Protein AF-A0A381ZLX6-F1 (afdb_monomer_lite)

Foldseek 3Di:
DWDAPDNPPSPRIDDDDDDWDAAPFFADLADDPAPVQDLPRCDADPVRDDPRNDQCVVPVDDDFDDPQHDPDPPPPDHRFGQALQRDTHRDIPPRLQQAFLSSCSGNLLVVQQVPWDAFAWFDFFDQDLVPDPQPDVSPSDGGDTDGGTDQRPLNDDSPDVPRQANHPPQKDWDATRLGWIWIQGRRVLSGKTKTADSVNFIWIQGSVRDIDGDDPDDDDDDDPDDDDDDDPDDDTDDDPDDDDDDDPDDDDDDDPDDDGDDDPDDDDDDAQPDPVGGDDDDDDPDDDDDDDPDDDDDDDPDDDDDDDPDDDDDDDPDDDDDDDPDDDDDDDDPDDDDDDDPPDDDDDDDPDDDDDDDPPDDDDDDPDDDDDDDPDDDDDDDPPDDDDDDPPDDDDDDPDDDDDDDPDDDDDDDDPDDDDDD

Radius of gyration: 50.92 Å; chains: 1; bounding box: 101×41×159 Å

Sequence (422 aa):
IGFFRDAHEKQQPVIIGSLPGQPQHSADFRSGFNDPRHKESTQINDTGAKPYADNPDEVAEYGPYPLGALKVTSDEKKGKFSRFSGHTVGETDTSRLGRGATSETHAALVRRRKQKRTGIPTATRPHIPSVEDKSVLGTGIADPMVPWSEPPPKGLLKTASPYTSARYPNNHVFESESGHIMEVDDTPSGERLHREHMSGTFEEWHPTGDKMVKVVGSNYEIIAGSSNVLITGDVNLTIEGTKKELIKGDYILEVEGDYTRKIHKNERVKIGAGQSGGNLETEINGNYSYNINGAVKGRVGKDQDVTIFGNEQRTIEGYFRHSVTDAITQKSTTSSISWEAKTDISQTSVTGITSMKSGTKLNMKSVETMTIHTEANMAETAGTSWSETVGTTRVSTTGSTWDHTSGGDITIIGGDDIHLNP

Structure (mmCIF, N/CA/C/O backbone):
data_AF-A0A381ZLX6-F1
#
_entry.id   AF-A0A381ZLX6-F1
#
loop_
_atom_site.group_PDB
_atom_site.id
_atom_site.type_symbol
_atom_site.label_atom_id
_atom_site.label_alt_id
_atom_site.label_comp_id
_atom_site.label_asym_id
_atom_site.label_entity_id
_atom_site.label_seq_id
_atom_site.pdbx_PDB_ins_code
_atom_site.Cartn_x
_atom_site.Cartn_y
_atom_site.Cartn_z
_atom_site.occupancy
_atom_site.B_iso_or_equiv
_atom_site.auth_seq_id
_atom_site.auth_comp_id
_atom_site.auth_asym_id
_atom_site.auth_atom_id
_atom_site.pdbx_PDB_model_num
ATOM 1 N N . ILE A 1 1 ? 32.794 -6.022 -59.308 1.00 57.03 1 ILE A N 1
ATOM 2 C CA . ILE A 1 1 ? 34.082 -6.270 -60.016 1.00 57.03 1 ILE A CA 1
ATOM 3 C C . ILE A 1 1 ? 34.150 -7.751 -60.321 1.00 57.03 1 ILE A C 1
ATOM 5 O O . ILE A 1 1 ? 33.846 -8.522 -59.434 1.00 57.03 1 ILE A O 1
ATOM 9 N N . GLY A 1 2 ? 34.520 -8.181 -61.523 1.00 62.69 2 GLY A N 1
ATOM 10 C CA . GLY A 1 2 ? 34.610 -9.612 -61.821 1.00 62.69 2 GLY A CA 1
ATOM 11 C C . GLY A 1 2 ? 35.888 -9.959 -62.561 1.00 62.69 2 GLY A C 1
ATOM 12 O O . GLY A 1 2 ? 36.429 -9.123 -63.281 1.00 62.69 2 GLY A O 1
ATOM 13 N N . PHE A 1 3 ? 36.360 -11.186 -62.377 1.00 75.19 3 PHE A N 1
ATOM 14 C CA . PHE A 1 3 ? 37.428 -11.768 -63.179 1.00 75.19 3 PHE A CA 1
ATOM 15 C C . PHE A 1 3 ? 37.011 -13.163 -63.635 1.00 75.19 3 PHE A C 1
ATOM 17 O O . PHE A 1 3 ? 36.236 -13.844 -62.965 1.00 75.19 3 PHE A O 1
ATOM 24 N N . PHE A 1 4 ? 37.512 -13.584 -64.789 1.00 77.56 4 PHE A N 1
ATOM 25 C CA . PHE A 1 4 ? 37.345 -14.955 -65.248 1.00 77.56 4 PHE A CA 1
ATOM 26 C C . PHE A 1 4 ? 38.425 -15.808 -64.599 1.00 77.56 4 PHE A C 1
ATOM 28 O O . PHE A 1 4 ? 39.599 -15.432 -64.607 1.00 77.56 4 PHE A O 1
ATOM 35 N N . ARG A 1 5 ? 38.038 -16.941 -64.011 1.00 78.00 5 ARG A N 1
ATOM 36 C CA . ARG A 1 5 ? 39.015 -17.906 -63.479 1.00 78.00 5 ARG A CA 1
ATOM 37 C C . ARG A 1 5 ? 39.845 -18.537 -64.593 1.00 78.00 5 ARG A C 1
ATOM 39 O O . ARG A 1 5 ? 40.966 -18.969 -64.351 1.00 78.00 5 ARG A O 1
ATOM 46 N N . ASP A 1 6 ? 39.305 -18.550 -65.802 1.00 79.88 6 ASP A N 1
ATOM 47 C CA . ASP A 1 6 ? 39.904 -19.049 -67.026 1.00 79.88 6 ASP A CA 1
ATOM 48 C C . ASP A 1 6 ? 40.217 -17.887 -67.983 1.00 79.88 6 ASP A C 1
ATOM 50 O O . ASP A 1 6 ? 39.405 -17.457 -68.801 1.00 79.88 6 ASP A O 1
ATOM 54 N N . ALA A 1 7 ? 41.437 -17.355 -67.895 1.00 70.88 7 ALA A N 1
ATOM 55 C CA . ALA A 1 7 ? 41.826 -16.151 -68.635 1.00 70.88 7 ALA A CA 1
ATOM 56 C C . ALA A 1 7 ? 41.704 -16.277 -70.171 1.00 70.88 7 ALA A C 1
ATOM 58 O O . ALA A 1 7 ? 41.493 -15.270 -70.849 1.00 70.88 7 ALA A O 1
ATOM 59 N N . HIS A 1 8 ? 41.841 -17.492 -70.717 1.00 70.81 8 HIS A N 1
ATOM 60 C CA . HIS A 1 8 ? 41.870 -17.731 -72.162 1.00 70.81 8 HIS A CA 1
ATOM 61 C C . HIS A 1 8 ? 40.476 -17.970 -72.764 1.00 70.81 8 HIS A C 1
ATOM 63 O O . HIS A 1 8 ? 40.164 -17.422 -73.818 1.00 70.81 8 HIS A O 1
ATOM 69 N N . GLU A 1 9 ? 39.633 -18.761 -72.094 1.00 79.38 9 GLU A N 1
ATOM 70 C CA . GLU A 1 9 ? 38.322 -19.178 -72.619 1.00 79.38 9 GLU A CA 1
ATOM 71 C C . GLU A 1 9 ? 37.165 -18.299 -72.124 1.00 79.38 9 GLU A C 1
ATOM 73 O O . GLU A 1 9 ? 36.137 -18.217 -72.796 1.00 79.38 9 GLU A O 1
ATOM 78 N N . LYS A 1 10 ? 37.353 -17.567 -71.014 1.00 78.75 10 LYS A N 1
ATOM 79 C CA . LYS A 1 10 ? 36.383 -16.617 -70.443 1.00 78.75 10 LYS A CA 1
ATOM 80 C C . LYS A 1 10 ? 34.992 -17.226 -70.212 1.00 78.75 10 LYS A C 1
ATOM 82 O O . LYS A 1 10 ? 33.978 -16.553 -70.392 1.00 78.75 10 LYS A O 1
ATOM 87 N N . GLN A 1 11 ? 34.927 -18.490 -69.811 1.00 78.69 11 GLN A N 1
ATOM 88 C CA . GLN A 1 11 ? 33.685 -19.214 -69.548 1.00 78.69 11 GLN A CA 1
ATOM 89 C C . GLN A 1 11 ? 33.321 -19.273 -68.066 1.00 78.69 11 GLN A C 1
ATOM 91 O O . GLN A 1 11 ? 32.176 -19.570 -67.732 1.00 78.69 11 GLN A O 1
ATOM 96 N N . GLN A 1 12 ? 34.256 -18.968 -67.164 1.00 71.38 12 GLN A N 1
ATOM 97 C CA . GLN A 1 12 ? 34.041 -19.067 -65.721 1.00 71.38 12 GLN A CA 1
ATOM 98 C C . GLN A 1 12 ? 34.135 -17.696 -65.046 1.00 71.38 12 GLN A C 1
ATOM 100 O O . GLN A 1 12 ? 35.143 -17.386 -64.395 1.00 71.38 12 GLN A O 1
ATOM 105 N N . PRO A 1 13 ? 33.097 -16.850 -65.179 1.00 74.56 13 PRO A N 1
ATOM 106 C CA . PRO A 1 13 ? 33.066 -15.569 -64.500 1.00 74.56 13 PRO A CA 1
ATOM 107 C C . PRO A 1 13 ? 32.943 -15.772 -62.987 1.00 74.56 13 PRO A C 1
ATOM 109 O O . PRO A 1 13 ? 32.036 -16.444 -62.499 1.00 74.56 13 PRO A O 1
ATOM 112 N N . VAL A 1 14 ? 33.828 -15.130 -62.230 1.00 66.75 14 VAL A N 1
ATOM 113 C CA . VAL A 1 14 ? 33.638 -14.876 -60.803 1.00 66.75 14 VAL A CA 1
ATOM 114 C C . VAL A 1 14 ? 33.228 -13.427 -60.656 1.00 66.75 14 VAL A C 1
ATOM 116 O O . VAL A 1 14 ? 34.012 -12.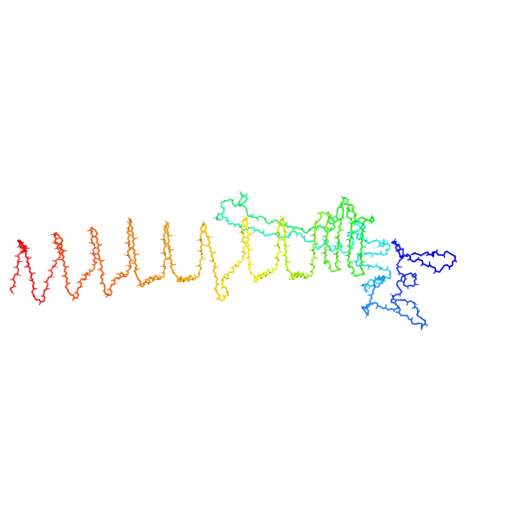508 -60.900 1.00 66.75 14 VAL A O 1
ATOM 119 N N . ILE A 1 15 ? 31.975 -13.226 -60.265 1.00 64.75 15 ILE A N 1
ATOM 120 C CA . ILE A 1 15 ? 31.426 -11.907 -59.988 1.00 64.75 15 ILE A CA 1
ATOM 121 C C . ILE A 1 15 ? 31.603 -11.651 -58.495 1.00 64.75 15 ILE A C 1
ATOM 123 O O . ILE A 1 15 ? 30.893 -12.201 -57.659 1.00 64.75 15 ILE A O 1
ATOM 127 N N . ILE A 1 16 ? 32.573 -10.807 -58.166 1.00 55.69 16 ILE A N 1
ATOM 128 C CA . ILE A 1 16 ? 32.650 -10.156 -56.864 1.00 55.69 16 ILE A CA 1
ATOM 129 C C . ILE A 1 16 ? 31.686 -8.959 -56.946 1.00 55.69 16 ILE A C 1
ATOM 131 O O . ILE A 1 16 ? 31.622 -8.281 -57.975 1.00 55.69 16 ILE A O 1
ATOM 135 N N . GLY A 1 17 ? 30.881 -8.703 -55.919 1.00 59.16 17 GLY A N 1
ATOM 136 C CA . GLY A 1 17 ? 29.877 -7.631 -55.947 1.00 59.16 17 GLY A CA 1
ATOM 137 C C . GLY A 1 17 ? 30.443 -6.213 -56.172 1.00 59.16 17 GLY A C 1
ATOM 138 O O . GLY A 1 17 ? 31.557 -5.988 -56.665 1.00 59.16 17 GLY A O 1
ATOM 139 N N . SER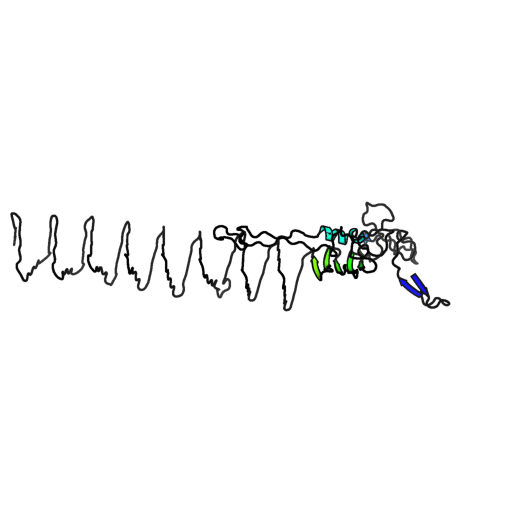 A 1 18 ? 29.664 -5.201 -55.811 1.00 58.47 18 SER A N 1
ATOM 140 C CA . SER A 1 18 ? 30.167 -3.830 -55.690 1.00 58.47 18 SER A CA 1
ATOM 141 C C . SER A 1 18 ? 31.149 -3.743 -54.516 1.00 58.47 18 SER A C 1
ATOM 143 O O . SER A 1 18 ? 30.815 -4.146 -53.403 1.00 58.47 18 SER A O 1
ATOM 145 N N . LEU A 1 19 ? 32.363 -3.231 -54.754 1.00 59.22 19 LEU A N 1
ATOM 146 C CA . LEU A 1 19 ? 33.245 -2.820 -53.660 1.00 59.22 19 LEU A CA 1
ATOM 147 C C . LEU A 1 19 ? 32.699 -1.519 -53.056 1.00 59.22 19 LEU A C 1
ATOM 149 O O . LEU A 1 19 ? 32.198 -0.695 -53.824 1.00 59.22 19 LEU A O 1
ATOM 153 N N . PRO A 1 20 ? 32.819 -1.302 -51.733 1.00 56.50 20 PRO A N 1
ATOM 154 C CA . PRO A 1 20 ? 32.470 -0.024 -51.124 1.00 56.50 20 PRO A CA 1
ATOM 155 C C . PRO A 1 20 ? 33.238 1.109 -51.811 1.00 56.50 20 PRO A C 1
ATOM 157 O O . PRO A 1 20 ? 34.470 1.086 -51.854 1.00 56.50 20 PRO A O 1
ATOM 160 N N . GLY A 1 21 ? 32.522 2.083 -52.368 1.00 64.31 21 GLY A N 1
ATOM 161 C CA . GLY A 1 21 ? 33.107 3.180 -53.131 1.00 64.31 21 GLY A CA 1
ATOM 162 C C . GLY A 1 21 ? 32.496 4.528 -52.772 1.00 64.31 21 GLY A C 1
ATOM 163 O O . GLY A 1 21 ? 31.643 4.632 -51.896 1.00 64.31 21 GLY A O 1
ATOM 164 N N . GLN A 1 22 ? 32.975 5.584 -53.425 1.00 64.12 22 GLN A N 1
ATOM 165 C CA . GLN A 1 22 ? 32.352 6.906 -53.406 1.00 64.12 22 GLN A CA 1
ATOM 166 C C . GLN A 1 22 ? 31.749 7.138 -54.800 1.00 64.12 22 GLN A C 1
ATOM 168 O O . GLN A 1 22 ? 32.507 7.200 -55.773 1.00 64.12 22 GLN A O 1
ATOM 173 N N . PRO A 1 23 ? 30.419 7.249 -54.942 1.00 65.25 23 PRO A N 1
ATOM 174 C CA . PRO A 1 23 ? 29.796 7.464 -56.235 1.00 65.25 23 PRO A CA 1
ATOM 175 C C . PRO A 1 23 ? 30.118 8.883 -56.715 1.00 65.25 23 PRO A C 1
ATOM 177 O O . PRO A 1 23 ? 29.745 9.868 -56.076 1.00 65.25 23 PRO A O 1
ATOM 180 N N . GLN A 1 24 ? 30.824 8.984 -57.842 1.00 64.81 24 GLN A N 1
ATOM 181 C CA . GLN A 1 24 ? 31.173 10.264 -58.478 1.00 64.81 24 GLN A CA 1
ATOM 182 C C . GLN A 1 24 ? 29.994 10.884 -59.236 1.00 64.81 24 GLN A C 1
ATOM 184 O O . GLN A 1 24 ? 29.931 12.098 -59.423 1.00 64.81 24 GLN A O 1
ATOM 189 N N . HIS A 1 25 ? 29.045 10.046 -59.648 1.00 62.69 25 HIS A N 1
ATOM 190 C CA . HIS A 1 25 ? 27.848 10.445 -60.364 1.00 62.69 25 HIS A CA 1
ATOM 191 C C . HIS A 1 25 ? 26.619 9.819 -59.710 1.00 62.69 25 HIS A C 1
ATOM 193 O O . HIS A 1 25 ? 26.682 8.749 -59.106 1.00 62.69 25 HIS A O 1
ATOM 199 N N . SER A 1 26 ? 25.498 10.516 -59.846 1.00 60.06 26 SER A N 1
ATOM 200 C CA . SER A 1 26 ? 24.158 9.997 -59.590 1.00 60.06 26 SER A CA 1
ATOM 201 C C . SER A 1 26 ? 23.923 8.685 -60.340 1.00 60.06 26 SER A C 1
ATOM 203 O O . SER A 1 26 ? 24.395 8.549 -61.469 1.00 60.06 26 SER A O 1
ATOM 205 N N . ALA A 1 27 ? 23.180 7.744 -59.745 1.00 59.81 27 ALA A N 1
ATOM 206 C CA . ALA A 1 27 ? 22.823 6.520 -60.456 1.00 59.81 27 ALA A CA 1
ATOM 207 C C . ALA A 1 27 ? 22.033 6.880 -61.723 1.00 59.81 27 ALA A C 1
ATOM 209 O O . ALA A 1 27 ? 21.100 7.687 -61.685 1.00 59.81 27 ALA A O 1
ATOM 210 N N . ASP A 1 28 ? 22.449 6.304 -62.846 1.00 61.97 28 ASP A N 1
ATOM 211 C CA . ASP A 1 28 ? 21.838 6.514 -64.151 1.00 61.97 28 ASP A CA 1
ATOM 212 C C . ASP A 1 28 ? 21.130 5.227 -64.563 1.00 61.97 28 ASP A C 1
ATOM 214 O O . ASP A 1 28 ? 21.764 4.197 -64.784 1.00 61.97 28 ASP A O 1
ATOM 218 N N . PHE A 1 29 ? 19.807 5.297 -64.685 1.00 62.41 29 PHE A N 1
ATOM 219 C CA . PHE A 1 29 ? 18.958 4.177 -65.097 1.00 62.41 29 PHE A CA 1
ATOM 220 C C . PHE A 1 29 ? 19.223 3.722 -66.547 1.00 62.41 29 PHE A C 1
ATOM 222 O O . PHE A 1 29 ? 18.704 2.697 -66.987 1.00 62.41 29 PHE A O 1
ATOM 229 N N . ARG A 1 30 ? 20.000 4.490 -67.325 1.00 58.22 30 ARG A N 1
ATOM 230 C CA . ARG A 1 30 ? 20.370 4.178 -68.715 1.00 58.22 30 ARG A CA 1
ATOM 231 C C . ARG A 1 30 ? 21.715 3.467 -68.838 1.00 58.22 30 ARG A C 1
ATOM 233 O O . ARG A 1 30 ? 22.031 3.015 -69.936 1.00 58.22 30 ARG A O 1
ATOM 240 N N . SER A 1 31 ? 22.515 3.378 -67.771 1.00 58.88 31 SER A N 1
ATOM 241 C CA . SER A 1 31 ? 23.887 2.871 -67.864 1.00 58.88 31 SER A CA 1
ATOM 242 C C . SER A 1 31 ? 24.368 2.097 -66.624 1.00 58.88 31 SER A C 1
ATOM 244 O O . SER A 1 31 ? 24.057 2.419 -65.477 1.00 58.88 31 SER A O 1
ATOM 246 N N . GLY A 1 32 ? 25.192 1.070 -66.865 1.00 63.78 32 GLY A N 1
ATOM 247 C CA . GLY A 1 32 ? 25.896 0.303 -65.828 1.00 63.78 32 GLY A CA 1
ATOM 248 C C . GLY A 1 32 ? 25.063 -0.785 -65.134 1.00 63.78 32 GLY A C 1
ATOM 249 O O . GLY A 1 32 ? 24.139 -1.339 -65.716 1.00 63.78 32 GLY A O 1
ATOM 250 N N . PHE A 1 33 ? 25.428 -1.102 -63.884 1.00 59.31 33 PHE A N 1
ATOM 251 C CA . PHE A 1 33 ? 24.740 -2.066 -63.002 1.00 59.31 33 PHE A CA 1
ATOM 252 C C . PHE A 1 33 ? 23.621 -1.417 -62.158 1.00 59.31 33 PHE A C 1
ATOM 254 O O . PHE A 1 33 ? 23.198 -1.982 -61.151 1.00 59.31 33 PHE A O 1
ATOM 261 N N . ASN A 1 34 ? 23.188 -0.205 -62.517 1.00 59.72 34 ASN A N 1
ATOM 262 C CA . ASN A 1 34 ? 22.117 0.497 -61.814 1.00 59.72 34 ASN A CA 1
ATOM 263 C C . ASN A 1 34 ? 20.760 -0.134 -62.147 1.00 59.72 34 ASN A C 1
ATOM 265 O O . ASN A 1 34 ? 20.560 -0.627 -63.257 1.00 59.72 34 ASN A O 1
ATOM 269 N N . ASP A 1 35 ? 19.829 -0.097 -61.194 1.00 58.78 35 ASP A N 1
ATOM 270 C CA . ASP A 1 35 ? 18.473 -0.608 -61.398 1.00 58.78 35 ASP A CA 1
ATOM 271 C C . ASP A 1 35 ? 17.796 0.114 -62.586 1.00 58.78 35 ASP A C 1
ATOM 273 O O . ASP A 1 35 ? 17.688 1.346 -62.566 1.00 58.78 35 ASP A O 1
ATOM 277 N N . PRO A 1 36 ? 17.357 -0.613 -63.632 1.00 57.75 36 PRO A N 1
ATOM 278 C CA . PRO A 1 36 ? 16.740 -0.016 -64.814 1.00 57.75 36 PRO A CA 1
ATOM 279 C C . PRO A 1 36 ? 15.311 0.491 -64.580 1.00 57.75 36 PRO A C 1
ATOM 281 O O . PRO A 1 36 ? 14.747 1.137 -65.473 1.00 57.75 36 PRO A O 1
ATOM 284 N N . ARG A 1 37 ? 14.717 0.186 -63.416 1.00 58.88 37 ARG A N 1
ATOM 285 C CA . ARG A 1 37 ? 13.353 0.566 -63.031 1.00 58.88 37 ARG A CA 1
ATOM 286 C C . ARG A 1 37 ? 13.308 2.038 -62.614 1.00 58.88 37 ARG A C 1
ATOM 288 O O . ARG A 1 37 ? 13.618 2.409 -61.487 1.00 58.88 37 ARG A O 1
ATOM 295 N N . HIS A 1 38 ? 12.945 2.899 -63.558 1.00 61.34 38 HIS A N 1
ATOM 296 C CA . HIS A 1 38 ? 12.807 4.341 -63.360 1.00 61.34 38 HIS A CA 1
ATOM 297 C C . HIS A 1 38 ? 11.784 4.894 -64.353 1.00 61.34 38 HIS A C 1
ATOM 299 O O . HIS A 1 38 ? 11.836 4.537 -65.524 1.00 61.34 38 HIS A O 1
ATOM 305 N N . LYS A 1 39 ? 10.928 5.842 -63.949 1.00 62.91 39 LYS A N 1
ATOM 306 C CA . LYS A 1 39 ? 9.855 6.403 -64.803 1.00 62.91 39 LYS A CA 1
ATOM 307 C C . LYS A 1 39 ? 10.313 6.925 -66.176 1.00 62.91 39 LYS A C 1
ATOM 309 O O . LYS A 1 39 ? 9.553 6.946 -67.133 1.00 62.91 39 LYS A O 1
ATOM 314 N N . GLU A 1 40 ? 11.566 7.369 -66.281 1.00 63.28 40 GLU A N 1
ATOM 315 C CA . GLU A 1 40 ? 12.158 7.857 -67.538 1.00 63.28 40 GLU A CA 1
ATOM 316 C C . GLU A 1 40 ? 12.980 6.794 -68.294 1.00 63.28 40 GLU A C 1
ATOM 318 O O . GLU A 1 40 ? 13.705 7.149 -69.230 1.00 63.28 40 GLU A O 1
ATOM 323 N N . SER A 1 41 ? 12.910 5.518 -67.891 1.00 68.06 41 SER A N 1
ATOM 324 C CA . SER A 1 41 ? 13.678 4.421 -68.484 1.00 68.06 41 SER A CA 1
ATOM 325 C C . SER A 1 41 ? 13.432 4.310 -69.984 1.00 68.06 41 SER A C 1
ATOM 327 O O . SER A 1 41 ? 12.304 4.350 -70.478 1.00 68.06 41 SER A O 1
ATOM 329 N N . THR A 1 42 ? 14.520 4.229 -70.746 1.00 71.44 42 THR A N 1
ATOM 330 C CA . THR A 1 42 ? 14.481 4.085 -72.207 1.00 71.44 42 THR A CA 1
ATOM 331 C C . THR A 1 42 ? 14.710 2.645 -72.644 1.00 71.44 42 THR A C 1
ATOM 333 O O . THR A 1 42 ? 14.747 2.386 -73.843 1.00 71.44 42 THR A O 1
ATOM 336 N N . GLN A 1 43 ? 14.886 1.726 -71.692 1.00 69.50 43 GLN A N 1
ATOM 337 C CA . GLN A 1 43 ? 15.106 0.318 -71.983 1.00 69.50 43 GLN A CA 1
ATOM 338 C C . GLN A 1 43 ? 13.824 -0.308 -72.523 1.00 69.50 43 GLN A C 1
ATOM 340 O O . GLN A 1 43 ? 12.752 -0.165 -71.932 1.00 69.50 43 GLN A O 1
ATOM 345 N N . ILE A 1 44 ? 13.959 -0.984 -73.658 1.00 70.75 44 ILE A N 1
ATOM 346 C CA . ILE A 1 44 ? 12.880 -1.699 -74.325 1.00 70.75 44 ILE A CA 1
ATOM 347 C C . ILE A 1 44 ? 13.126 -3.202 -74.215 1.00 70.75 44 ILE A C 1
ATOM 349 O O . ILE A 1 44 ? 14.273 -3.642 -74.259 1.00 70.75 44 ILE A O 1
ATOM 353 N N . ASN A 1 45 ? 12.062 -3.983 -74.058 1.00 74.06 45 ASN A N 1
ATOM 354 C CA . ASN A 1 45 ? 12.131 -5.433 -74.220 1.00 74.06 45 ASN A CA 1
ATOM 355 C C . ASN A 1 45 ? 12.075 -5.812 -75.714 1.00 74.06 45 ASN A C 1
ATOM 357 O O . ASN A 1 45 ? 11.898 -4.949 -76.577 1.00 74.06 45 ASN A O 1
ATOM 361 N N . ASP A 1 46 ? 12.148 -7.109 -76.021 1.00 75.81 46 ASP A N 1
ATOM 362 C CA . ASP A 1 46 ? 12.115 -7.640 -77.397 1.00 75.81 46 ASP A CA 1
ATOM 363 C C . ASP A 1 46 ? 10.835 -7.277 -78.178 1.00 75.81 46 ASP A C 1
ATOM 365 O O . ASP A 1 46 ? 10.791 -7.376 -79.401 1.00 75.81 46 ASP A O 1
ATOM 369 N N . THR A 1 47 ? 9.790 -6.824 -77.478 1.00 77.50 47 THR A N 1
ATOM 370 C CA . THR A 1 47 ? 8.520 -6.360 -78.062 1.00 77.50 47 THR A CA 1
ATOM 371 C C . THR A 1 47 ? 8.442 -4.837 -78.228 1.00 77.50 47 THR A C 1
ATOM 373 O O . THR A 1 47 ? 7.401 -4.313 -78.615 1.00 77.50 47 THR A O 1
ATOM 376 N N . GLY A 1 48 ? 9.516 -4.100 -77.923 1.00 75.38 48 GLY A N 1
ATOM 377 C CA . GLY A 1 48 ? 9.558 -2.635 -77.981 1.00 75.38 48 GLY A CA 1
ATOM 378 C C . GLY A 1 48 ? 8.843 -1.930 -76.820 1.00 75.38 48 GLY A C 1
ATOM 379 O O . GLY A 1 48 ? 8.820 -0.699 -76.770 1.00 75.38 48 GLY A O 1
ATOM 380 N N . ALA A 1 49 ? 8.273 -2.682 -75.876 1.00 74.31 49 ALA A N 1
ATOM 381 C CA . ALA A 1 49 ? 7.650 -2.136 -74.677 1.00 74.31 49 ALA A CA 1
ATOM 382 C C . ALA A 1 49 ? 8.721 -1.699 -73.673 1.00 74.31 49 ALA A C 1
ATOM 384 O O . ALA A 1 49 ? 9.814 -2.260 -73.649 1.00 74.31 49 ALA A O 1
ATOM 385 N N . LYS A 1 50 ? 8.398 -0.725 -72.815 1.00 72.00 50 LYS A N 1
ATOM 386 C CA . LYS A 1 50 ? 9.282 -0.224 -71.751 1.00 72.00 50 LYS A CA 1
ATOM 387 C C . LYS A 1 50 ? 8.834 -0.740 -70.375 1.00 72.00 50 LYS A C 1
ATOM 389 O O . LYS A 1 50 ? 8.313 0.044 -69.586 1.00 72.00 50 LYS A O 1
ATOM 394 N N . PRO A 1 51 ? 9.009 -2.036 -70.060 1.00 63.06 51 PRO A N 1
ATOM 395 C CA . PRO A 1 51 ? 8.485 -2.628 -68.825 1.00 63.06 51 PRO A CA 1
ATOM 396 C C . PRO A 1 51 ? 9.123 -2.059 -67.548 1.00 63.06 51 PRO A C 1
ATOM 398 O O . PRO A 1 51 ? 8.605 -2.269 -66.461 1.00 63.06 51 PRO A O 1
ATOM 401 N N . TYR A 1 52 ? 10.248 -1.350 -67.670 1.00 64.31 52 TYR A N 1
ATOM 402 C CA . TYR A 1 52 ? 10.971 -0.745 -66.550 1.00 64.31 52 TYR A CA 1
ATOM 403 C C . TYR A 1 52 ? 10.715 0.767 -66.410 1.00 64.31 52 TYR A C 1
ATOM 405 O O . TYR A 1 52 ? 11.286 1.404 -65.527 1.00 64.31 52 TYR A O 1
ATOM 413 N N . ALA A 1 53 ? 9.894 1.358 -67.286 1.00 66.19 53 ALA A N 1
ATOM 414 C CA . ALA A 1 53 ? 9.568 2.783 -67.283 1.00 66.19 53 ALA A CA 1
ATOM 415 C C . ALA A 1 53 ? 8.282 3.077 -66.498 1.00 66.19 53 ALA A C 1
ATOM 417 O O . ALA A 1 53 ? 7.351 3.662 -67.045 1.00 66.19 53 ALA A O 1
ATOM 418 N N . ASP A 1 54 ? 8.234 2.653 -65.234 1.00 58.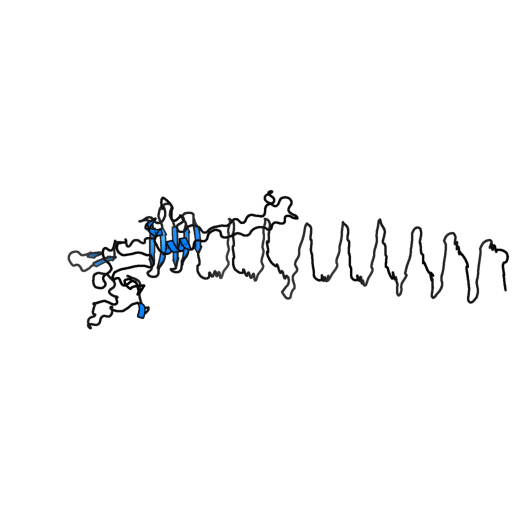69 54 ASP A N 1
ATOM 419 C CA . ASP A 1 54 ? 7.054 2.802 -64.377 1.00 58.69 54 ASP A CA 1
ATOM 420 C C . ASP A 1 54 ? 7.340 3.681 -63.147 1.00 58.69 54 ASP A C 1
ATOM 422 O O . ASP A 1 54 ? 8.497 3.807 -62.723 1.00 58.69 54 ASP A O 1
ATOM 426 N N . ASN A 1 55 ? 6.308 4.340 -62.604 1.00 52.19 55 ASN A N 1
ATOM 427 C CA . ASN A 1 55 ? 6.417 5.191 -61.418 1.00 52.19 55 ASN A CA 1
ATOM 428 C C . ASN A 1 55 ? 6.155 4.358 -60.145 1.00 52.19 55 ASN A C 1
ATOM 430 O O . ASN A 1 55 ? 5.018 3.946 -59.918 1.00 52.19 55 ASN A O 1
ATOM 434 N N . PRO A 1 56 ? 7.160 4.132 -59.278 1.00 50.62 56 PRO A N 1
ATOM 435 C CA . PRO A 1 56 ? 7.040 3.230 -58.125 1.00 50.62 56 PRO A CA 1
ATOM 436 C C . PRO A 1 56 ? 5.931 3.587 -57.121 1.00 50.62 56 PRO A C 1
ATOM 438 O O . PRO A 1 56 ? 5.475 2.717 -56.381 1.00 50.62 56 PRO A O 1
ATOM 441 N N . ASP A 1 57 ? 5.498 4.852 -57.092 1.00 48.12 57 ASP A N 1
ATOM 442 C CA . ASP A 1 57 ? 4.497 5.362 -56.148 1.00 48.12 57 ASP A CA 1
ATOM 443 C C . ASP A 1 57 ? 3.047 4.978 -56.505 1.00 48.12 57 ASP A C 1
ATOM 445 O O . ASP A 1 57 ? 2.168 5.073 -55.650 1.00 48.12 57 ASP A O 1
ATOM 449 N N . GLU A 1 58 ? 2.774 4.532 -57.737 1.00 50.62 58 GLU A N 1
ATOM 450 C CA . GLU A 1 58 ? 1.416 4.165 -58.177 1.00 50.62 58 GLU A CA 1
ATOM 451 C C . GLU A 1 58 ? 1.065 2.697 -57.888 1.00 50.62 58 GLU A C 1
ATOM 453 O O . GLU A 1 58 ? -0.115 2.353 -57.818 1.00 50.62 58 GLU A O 1
ATOM 458 N N . VAL A 1 59 ? 2.070 1.838 -57.673 1.00 49.00 59 VAL A N 1
ATOM 459 C CA . VAL A 1 59 ? 1.889 0.372 -57.669 1.00 49.00 59 VAL A CA 1
ATOM 460 C C . VAL A 1 59 ? 2.266 -0.316 -56.350 1.00 49.00 59 VAL A C 1
ATOM 462 O O . VAL A 1 59 ? 1.989 -1.498 -56.189 1.00 49.00 59 VAL A O 1
ATOM 465 N N . ALA A 1 60 ? 2.850 0.397 -55.376 1.00 49.16 60 ALA A N 1
ATOM 466 C CA . ALA A 1 60 ? 3.201 -0.118 -54.037 1.00 49.16 60 ALA A CA 1
ATOM 467 C C . ALA A 1 60 ? 4.043 -1.423 -54.011 1.00 49.16 60 ALA A C 1
ATOM 469 O O . ALA A 1 60 ? 4.100 -2.108 -52.990 1.00 49.16 60 ALA A O 1
ATOM 470 N N . GLU A 1 61 ? 4.728 -1.751 -55.109 1.00 43.47 61 GLU A N 1
ATOM 471 C CA . GLU A 1 61 ? 5.388 -3.043 -55.339 1.00 43.47 61 GLU A CA 1
ATOM 472 C C . GLU A 1 61 ? 6.888 -2.852 -55.654 1.00 43.47 61 GLU A C 1
ATOM 474 O O . GLU A 1 61 ? 7.418 -3.369 -56.635 1.00 43.47 61 GLU A O 1
ATOM 479 N N . TYR A 1 62 ? 7.597 -2.043 -54.854 1.00 49.09 62 TYR A N 1
ATOM 480 C CA . TYR A 1 62 ? 9.034 -1.783 -55.047 1.00 49.09 62 TYR A CA 1
ATOM 481 C C . TYR A 1 62 ? 9.909 -2.494 -54.000 1.00 49.09 62 TYR A C 1
ATOM 483 O O . TYR A 1 62 ? 9.525 -2.616 -52.840 1.00 49.09 62 TYR A O 1
ATOM 491 N N . GLY A 1 63 ? 11.098 -2.941 -54.429 1.00 43.75 63 GLY A N 1
ATOM 492 C CA . GLY A 1 63 ? 12.145 -3.573 -53.607 1.00 43.75 63 GLY A CA 1
ATOM 493 C C . GLY A 1 63 ? 13.494 -2.809 -53.627 1.00 43.75 63 GLY A C 1
ATOM 494 O O . GLY A 1 63 ? 13.595 -1.748 -54.235 1.00 43.75 63 GLY A O 1
ATOM 495 N N . PRO A 1 64 ? 14.597 -3.337 -53.063 1.00 49.41 64 PRO A N 1
ATOM 496 C CA . PRO A 1 64 ? 15.459 -2.557 -52.154 1.00 49.41 64 PRO A CA 1
ATOM 497 C C . PRO A 1 64 ? 16.557 -1.625 -52.661 1.00 49.41 64 PRO A C 1
ATOM 499 O O . PRO A 1 64 ? 17.199 -1.008 -51.809 1.00 49.41 64 PRO A O 1
ATOM 502 N N . TYR A 1 65 ? 16.833 -1.476 -53.960 1.00 51.25 65 TYR A N 1
ATOM 503 C CA . TYR A 1 65 ? 17.966 -0.642 -54.410 1.00 51.25 65 TYR A CA 1
ATOM 504 C C . TYR A 1 65 ? 17.860 -0.140 -55.862 1.00 51.25 65 TYR A C 1
ATOM 506 O O . TYR A 1 65 ? 17.472 -0.938 -56.707 1.00 51.25 65 TYR A O 1
ATOM 514 N N . PRO A 1 66 ? 18.366 1.077 -56.192 1.00 49.28 66 PRO A N 1
ATOM 515 C CA . PRO A 1 66 ? 18.577 2.255 -55.353 1.00 49.28 66 PRO A CA 1
ATOM 516 C C . PRO A 1 66 ? 17.510 3.337 -55.595 1.00 49.28 66 PRO A C 1
ATOM 518 O O . PRO A 1 66 ? 17.128 3.647 -56.720 1.00 49.28 66 PRO A O 1
ATOM 521 N N . LEU A 1 67 ? 17.094 3.958 -54.490 1.00 53.06 67 LEU A N 1
ATOM 522 C CA . LEU A 1 67 ? 16.171 5.089 -54.378 1.00 53.06 67 LEU A CA 1
ATOM 523 C C . LEU A 1 67 ? 16.615 6.297 -55.227 1.00 53.06 67 LEU A C 1
ATOM 525 O O . LEU A 1 67 ? 17.279 7.209 -54.737 1.00 53.06 67 LEU A O 1
ATOM 529 N N . GLY A 1 68 ? 16.238 6.287 -56.505 1.00 42.03 68 GLY A N 1
ATOM 530 C CA . GLY A 1 68 ? 16.270 7.432 -57.418 1.00 42.03 68 GLY A CA 1
ATOM 531 C C . GLY A 1 68 ? 14.899 8.088 -57.623 1.00 42.03 68 GLY A C 1
ATOM 532 O O . GLY A 1 68 ? 14.799 9.063 -58.365 1.00 42.03 68 GLY A O 1
ATOM 533 N N . ALA A 1 69 ? 13.840 7.582 -56.983 1.00 38.72 69 ALA A N 1
ATOM 534 C CA . ALA A 1 69 ? 12.509 8.166 -57.078 1.00 38.72 69 ALA A CA 1
ATOM 535 C C . ALA A 1 69 ? 12.301 9.224 -55.981 1.00 38.72 69 ALA A C 1
ATOM 537 O O . ALA A 1 69 ? 12.460 8.975 -54.787 1.00 38.72 69 ALA A O 1
ATOM 538 N N . LEU A 1 70 ? 12.008 10.438 -56.439 1.00 41.78 70 LEU A N 1
ATOM 539 C CA . LEU A 1 70 ? 11.700 11.644 -55.675 1.00 41.78 70 LEU A CA 1
ATOM 540 C C . LEU A 1 70 ? 10.739 11.371 -54.507 1.00 41.78 70 LEU A C 1
ATOM 542 O O . LEU A 1 70 ? 9.561 11.136 -54.727 1.00 41.78 70 LEU A O 1
ATOM 546 N N . LYS A 1 71 ? 11.193 11.521 -53.258 1.00 40.72 71 LYS A N 1
ATOM 547 C CA . LYS A 1 71 ? 10.295 11.453 -52.088 1.00 40.72 71 LYS A CA 1
ATOM 548 C C . LYS A 1 71 ? 9.451 12.726 -51.883 1.00 40.72 71 LYS A C 1
ATOM 550 O O . LYS A 1 71 ? 8.582 12.761 -51.018 1.00 40.72 71 LYS A O 1
ATOM 555 N N . VAL A 1 72 ? 9.713 13.802 -52.627 1.00 37.28 72 VAL A N 1
ATOM 556 C CA . VAL A 1 72 ? 9.002 15.078 -52.464 1.00 37.28 72 VAL A CA 1
ATOM 557 C C . VAL A 1 72 ? 8.811 15.727 -53.831 1.00 37.28 72 VAL A C 1
ATOM 559 O O . VAL A 1 72 ? 9.780 16.121 -54.476 1.00 37.28 72 VAL A O 1
ATOM 562 N N . THR A 1 73 ? 7.560 15.857 -54.271 1.00 39.94 73 THR A N 1
ATOM 563 C CA . THR A 1 73 ? 7.176 16.444 -55.568 1.00 39.94 73 THR A CA 1
ATOM 564 C C . THR A 1 73 ? 7.470 17.944 -55.689 1.00 39.94 73 THR A C 1
ATOM 566 O O . THR A 1 73 ? 7.331 18.494 -56.773 1.00 39.94 73 THR A O 1
ATOM 569 N N . SER A 1 74 ? 7.918 18.609 -54.618 1.00 38.94 74 SER A N 1
ATOM 570 C CA . SER A 1 74 ? 8.323 20.022 -54.637 1.00 38.94 74 SER A CA 1
ATOM 571 C C . SER A 1 74 ? 9.838 20.251 -54.755 1.00 38.94 74 SER A C 1
ATOM 573 O O . SER A 1 74 ? 10.259 21.397 -54.877 1.00 38.94 74 SER A O 1
ATOM 575 N N . ASP A 1 75 ? 10.668 19.200 -54.712 1.00 37.41 75 ASP A N 1
ATOM 576 C CA . ASP A 1 75 ? 12.127 19.285 -54.907 1.00 37.41 75 ASP A CA 1
ATOM 577 C C . ASP A 1 75 ? 12.461 18.882 -56.363 1.00 37.41 75 ASP A C 1
ATOM 579 O O . ASP A 1 75 ? 13.054 17.841 -56.645 1.00 37.41 75 ASP A O 1
ATOM 583 N N . GLU A 1 76 ? 12.038 19.713 -57.322 1.00 39.16 76 GLU A N 1
ATOM 584 C CA . GLU A 1 76 ? 12.183 19.514 -58.776 1.00 39.16 76 GLU A CA 1
ATOM 585 C C . GLU A 1 76 ? 13.631 19.693 -59.292 1.00 39.16 76 GLU A C 1
ATOM 587 O O . GLU A 1 76 ? 13.900 20.443 -60.233 1.00 39.16 76 GLU A O 1
ATOM 592 N N . LYS A 1 77 ? 14.615 18.999 -58.709 1.00 40.28 77 LYS A N 1
ATOM 593 C CA . LYS A 1 77 ? 15.952 18.885 -59.317 1.00 40.28 77 LYS A CA 1
ATOM 594 C C . LYS A 1 77 ? 16.368 17.428 -59.479 1.00 40.28 77 LYS A C 1
ATOM 596 O O . LYS A 1 77 ? 16.603 16.708 -58.511 1.00 40.28 77 LYS A O 1
ATOM 601 N N . LYS A 1 78 ? 16.507 17.027 -60.748 1.00 39.56 78 LYS A N 1
ATOM 602 C CA . LYS A 1 78 ? 17.133 15.779 -61.209 1.00 39.56 78 LYS A CA 1
ATOM 603 C C . LYS A 1 78 ? 18.438 15.520 -60.433 1.00 39.56 78 LYS A C 1
ATOM 605 O O . LYS A 1 78 ? 19.298 16.396 -60.389 1.00 39.56 78 LYS A O 1
ATOM 610 N N . GLY A 1 79 ? 18.599 14.325 -59.855 1.00 42.28 79 GLY A N 1
ATOM 611 C CA . GLY A 1 79 ? 19.886 13.863 -59.309 1.00 42.28 79 GLY A CA 1
ATOM 612 C C . GLY A 1 79 ? 20.107 13.973 -57.793 1.00 42.28 79 GLY A C 1
ATOM 613 O O . GLY A 1 79 ? 21.248 13.839 -57.359 1.00 42.28 79 GLY A O 1
ATOM 614 N N . LYS A 1 80 ? 19.072 14.184 -56.970 1.00 41.09 80 LYS A N 1
ATOM 615 C CA . LYS A 1 80 ? 19.206 14.197 -55.501 1.00 41.09 80 LYS A CA 1
ATOM 616 C C . LYS A 1 80 ? 18.828 12.830 -54.906 1.00 41.09 80 LYS A C 1
ATOM 618 O O . LYS A 1 80 ? 17.689 12.614 -54.511 1.00 41.09 80 LYS A O 1
ATOM 623 N N . PHE A 1 81 ? 19.787 11.904 -54.847 1.00 46.16 81 PHE A N 1
ATOM 624 C CA . PHE A 1 81 ? 19.642 10.654 -54.087 1.00 46.16 81 PHE A CA 1
ATOM 625 C C . PHE A 1 81 ? 19.628 10.983 -52.591 1.00 46.16 81 PHE A C 1
ATOM 627 O O . PHE A 1 81 ? 20.591 11.570 -52.091 1.00 46.16 81 PHE A O 1
ATOM 634 N N . SER A 1 82 ? 18.562 10.624 -51.871 1.00 48.16 82 SER A N 1
ATOM 635 C CA . SER A 1 82 ? 18.554 10.669 -50.406 1.00 48.16 82 SER A CA 1
ATOM 636 C C . SER A 1 82 ? 17.924 9.404 -49.824 1.00 48.16 82 SER A C 1
ATOM 638 O O . SER A 1 82 ? 16.765 9.076 -50.069 1.00 48.16 82 SER A O 1
ATOM 640 N N . ARG A 1 83 ? 18.715 8.655 -49.048 1.00 54.94 83 ARG A N 1
ATOM 641 C CA . ARG A 1 83 ? 18.206 7.552 -48.217 1.00 54.94 83 ARG A CA 1
ATOM 642 C C . ARG A 1 83 ? 17.617 8.119 -46.924 1.00 54.94 83 ARG A C 1
ATOM 644 O O . ARG A 1 83 ? 17.973 9.224 -46.512 1.00 54.94 83 ARG A O 1
ATOM 651 N N . PHE A 1 84 ? 16.784 7.344 -46.224 1.00 60.50 84 PHE A N 1
ATOM 652 C CA . PHE A 1 84 ? 16.321 7.697 -44.872 1.00 60.50 84 PHE A CA 1
ATOM 653 C C . PHE A 1 84 ? 17.481 7.982 -43.903 1.00 60.50 84 PHE A C 1
ATOM 655 O O . PHE A 1 84 ? 17.327 8.807 -43.008 1.00 60.50 84 PHE A O 1
ATOM 662 N N . SER A 1 85 ? 18.651 7.373 -44.118 1.00 64.06 85 SER A N 1
ATOM 663 C CA . SER A 1 85 ? 19.899 7.649 -43.398 1.00 64.06 85 SER A CA 1
ATOM 664 C C . SER A 1 85 ? 20.462 9.061 -43.576 1.00 64.06 85 SER A C 1
ATOM 666 O O . SER A 1 85 ? 21.287 9.498 -42.771 1.00 64.06 85 SER A O 1
ATOM 668 N N . GLY A 1 86 ? 20.034 9.786 -44.611 1.00 67.12 86 GLY A N 1
ATOM 669 C CA . GLY A 1 86 ? 20.576 11.085 -45.002 1.00 67.12 86 GLY A CA 1
ATOM 670 C C . GLY A 1 86 ? 21.813 11.010 -45.901 1.00 67.12 86 GLY A C 1
ATOM 671 O O . GLY A 1 86 ? 22.367 12.064 -46.203 1.00 67.12 86 GLY A O 1
ATOM 672 N N . HIS A 1 87 ? 22.246 9.811 -46.320 1.00 65.12 87 HIS A N 1
ATOM 673 C CA . HIS A 1 87 ? 23.322 9.619 -47.304 1.00 65.12 87 HIS A CA 1
ATOM 674 C C . HIS A 1 87 ? 22.983 10.276 -48.645 1.00 65.12 87 HIS A C 1
ATOM 676 O O . HIS A 1 87 ? 21.850 10.156 -49.120 1.00 65.12 87 HIS A O 1
ATOM 682 N N . THR A 1 88 ? 23.978 10.911 -49.264 1.00 62.28 88 THR A N 1
ATOM 683 C CA . THR A 1 88 ? 23.856 11.599 -50.559 1.00 62.28 88 THR A CA 1
ATOM 684 C C . THR A 1 88 ? 24.935 11.151 -51.545 1.00 62.28 88 THR A C 1
ATOM 686 O O . THR A 1 88 ? 25.895 10.479 -51.173 1.00 62.28 88 THR A O 1
ATOM 689 N N . VAL A 1 89 ? 24.792 11.548 -52.813 1.00 61.59 89 VAL A N 1
ATOM 690 C CA . VAL A 1 89 ? 25.828 11.374 -53.849 1.00 61.59 89 VAL A CA 1
ATOM 691 C C . VAL A 1 89 ? 27.155 11.974 -53.379 1.00 61.59 89 VAL A C 1
ATOM 693 O O . VAL A 1 89 ? 27.166 12.983 -52.671 1.00 61.59 89 VAL A O 1
ATOM 696 N N . GLY A 1 90 ? 28.271 11.355 -53.768 1.00 65.69 90 GLY A N 1
ATOM 697 C CA . GLY A 1 90 ? 29.600 11.780 -53.343 1.00 65.69 90 GLY A CA 1
ATOM 698 C C . GLY A 1 90 ? 29.962 11.364 -51.918 1.00 65.69 90 GLY A C 1
ATOM 699 O O . GLY A 1 90 ? 30.989 11.805 -51.416 1.00 65.69 90 GLY A O 1
ATOM 700 N N . GLU A 1 91 ? 29.181 10.513 -51.253 1.00 68.31 91 GLU A N 1
ATOM 701 C CA . GLU A 1 91 ? 29.556 9.916 -49.969 1.00 68.31 91 GLU A CA 1
ATOM 702 C C . GLU A 1 91 ? 29.920 8.444 -50.112 1.00 68.31 91 GLU A C 1
ATOM 704 O O . GLU A 1 91 ? 29.369 7.746 -50.950 1.00 68.31 91 GLU A O 1
ATOM 709 N N . THR A 1 92 ? 30.829 7.954 -49.269 1.00 74.38 92 THR A N 1
ATOM 710 C CA . THR A 1 92 ? 31.157 6.524 -49.242 1.00 74.38 92 THR A CA 1
ATOM 711 C C . THR A 1 92 ? 29.926 5.655 -48.958 1.00 74.38 92 THR A C 1
ATOM 713 O O . THR A 1 92 ? 29.088 6.003 -48.120 1.00 74.38 92 THR A O 1
ATOM 716 N N . ASP A 1 93 ? 29.870 4.495 -49.616 1.00 70.19 93 ASP A N 1
ATOM 717 C CA . ASP A 1 93 ? 28.860 3.456 -49.390 1.00 70.19 93 ASP A CA 1
ATOM 718 C C . ASP A 1 93 ? 28.893 2.894 -47.960 1.00 70.19 93 ASP A C 1
ATOM 720 O O . ASP A 1 93 ? 27.895 2.360 -47.473 1.00 70.19 93 ASP A O 1
ATOM 724 N N . THR A 1 94 ? 30.012 3.058 -47.246 1.00 77.00 94 THR A N 1
ATOM 725 C CA . THR A 1 94 ? 30.099 2.754 -45.817 1.00 77.00 94 THR A CA 1
ATOM 726 C C . THR A 1 94 ? 29.091 3.611 -45.047 1.00 77.00 94 THR A C 1
ATOM 728 O O . THR A 1 94 ? 29.149 4.847 -45.072 1.00 77.00 94 THR A O 1
ATOM 731 N N . SER A 1 95 ? 28.182 2.965 -44.308 1.00 83.75 95 SER A N 1
ATOM 732 C CA . SER A 1 95 ? 27.158 3.651 -43.505 1.00 83.75 95 SER A CA 1
ATOM 733 C C . SER A 1 95 ? 27.765 4.775 -42.653 1.00 83.75 95 SER A C 1
ATOM 735 O O . SER A 1 95 ? 28.816 4.591 -42.036 1.00 83.75 95 SER A O 1
ATOM 737 N N . ARG A 1 96 ? 27.113 5.951 -42.572 1.00 87.75 96 ARG A N 1
ATOM 738 C CA . ARG A 1 96 ? 27.519 7.043 -41.656 1.00 87.75 96 ARG A CA 1
ATOM 739 C C . ARG A 1 96 ? 27.660 6.502 -40.239 1.00 87.75 96 ARG A C 1
ATOM 741 O O . ARG A 1 96 ? 28.547 6.931 -39.507 1.00 87.75 96 ARG A O 1
ATOM 748 N N . LEU A 1 97 ? 26.807 5.541 -39.875 1.00 90.06 97 LEU A N 1
ATOM 749 C CA . LEU A 1 97 ? 26.795 4.912 -38.564 1.00 90.06 97 LEU A CA 1
ATOM 750 C C . LEU A 1 97 ? 28.116 4.229 -38.214 1.00 90.06 97 LEU A C 1
ATOM 752 O O . LEU A 1 97 ? 28.425 4.213 -37.031 1.00 90.06 97 LEU A O 1
ATOM 756 N N . GLY A 1 98 ? 28.913 3.774 -39.189 1.00 88.62 98 GLY A N 1
ATOM 757 C CA . GLY A 1 98 ? 30.240 3.168 -39.002 1.00 88.62 98 GLY A CA 1
ATOM 758 C C . GLY A 1 98 ? 31.432 4.100 -39.223 1.00 88.62 98 GLY A C 1
ATOM 759 O O . GLY A 1 98 ? 32.546 3.629 -39.432 1.00 88.62 98 GLY A O 1
ATOM 760 N N . ARG A 1 99 ? 31.216 5.424 -39.227 1.00 89.00 99 ARG A N 1
ATOM 761 C CA . ARG A 1 99 ? 32.240 6.432 -39.569 1.00 89.00 99 ARG A CA 1
ATOM 762 C C . ARG A 1 99 ? 32.519 7.439 -38.446 1.00 89.00 99 ARG A C 1
ATOM 764 O O . ARG A 1 99 ? 32.706 8.634 -38.693 1.00 89.00 99 ARG A O 1
ATOM 771 N N . GLY A 1 100 ? 32.536 6.970 -37.204 1.00 90.06 100 GLY A N 1
ATOM 772 C CA . GLY A 1 100 ? 32.861 7.752 -36.013 1.00 90.06 100 GLY A CA 1
ATOM 773 C C . GLY A 1 100 ? 31.913 8.933 -35.829 1.00 90.06 100 GLY A C 1
ATOM 774 O O . GLY A 1 100 ? 30.695 8.776 -35.920 1.00 90.06 100 GLY A O 1
ATOM 775 N N . ALA A 1 101 ? 32.462 10.135 -35.638 1.00 91.75 101 ALA A N 1
ATOM 776 C CA . ALA A 1 101 ? 31.685 11.365 -35.449 1.00 91.75 101 ALA A CA 1
ATOM 777 C C . ALA A 1 101 ? 30.713 11.665 -36.608 1.00 91.75 101 ALA A C 1
ATOM 779 O O . ALA A 1 101 ? 29.658 12.260 -36.391 1.00 91.75 101 ALA A O 1
ATOM 780 N N . THR A 1 102 ? 31.011 11.189 -37.823 1.00 89.38 102 THR A N 1
ATOM 781 C CA . THR A 1 102 ? 30.114 11.299 -38.988 1.00 89.38 102 THR A CA 1
ATOM 782 C C . THR A 1 102 ? 28.761 10.628 -38.737 1.00 89.38 102 THR A C 1
ATOM 784 O O . THR A 1 102 ? 27.758 11.019 -39.325 1.00 89.38 102 THR A O 1
ATOM 787 N N . SER A 1 103 ? 28.695 9.651 -37.830 1.00 90.69 103 SER A N 1
ATOM 788 C CA . SER A 1 103 ? 27.441 8.987 -37.475 1.00 90.69 103 SER A CA 1
ATOM 789 C C . SER A 1 103 ? 26.406 9.921 -36.850 1.00 90.69 103 SER A C 1
ATOM 791 O O . SER A 1 103 ? 25.212 9.663 -36.986 1.00 90.69 103 SER A O 1
ATOM 793 N N . GLU A 1 104 ? 26.819 11.036 -36.237 1.00 92.44 104 GLU A N 1
ATOM 794 C CA . GLU A 1 104 ? 25.918 12.026 -35.624 1.00 92.44 104 GLU A CA 1
ATOM 795 C C . GLU A 1 104 ? 25.068 12.797 -36.647 1.00 92.44 104 GLU A C 1
ATOM 797 O O . GLU A 1 104 ? 24.149 13.519 -36.258 1.00 92.44 104 GLU A O 1
ATOM 802 N N . THR A 1 105 ? 25.344 12.648 -37.948 1.00 88.00 105 THR A N 1
ATOM 803 C CA . THR A 1 105 ? 24.506 13.185 -39.034 1.00 88.00 105 THR A CA 1
ATOM 804 C C . THR A 1 105 ? 23.551 12.143 -39.619 1.00 88.00 105 THR A C 1
ATOM 806 O O . THR A 1 105 ? 22.768 12.460 -40.515 1.00 88.00 105 THR A O 1
ATOM 809 N N . HIS A 1 106 ? 23.585 10.902 -39.126 1.00 88.62 106 HIS A N 1
ATOM 810 C CA . HIS A 1 106 ? 22.651 9.862 -39.537 1.00 88.62 106 HIS A CA 1
ATOM 811 C C . HIS A 1 106 ? 21.281 10.076 -38.886 1.00 88.62 106 HIS A C 1
ATOM 813 O O . HIS A 1 106 ? 21.185 10.209 -37.663 1.00 88.62 106 HIS A O 1
ATOM 819 N N . ALA A 1 107 ? 20.204 10.038 -39.674 1.00 85.25 107 ALA A N 1
ATOM 820 C CA . ALA A 1 107 ? 18.858 10.368 -39.192 1.00 85.25 107 ALA A CA 1
ATOM 821 C C . ALA A 1 107 ? 18.406 9.524 -37.983 1.00 85.25 107 ALA A C 1
ATOM 823 O O . ALA A 1 107 ? 17.828 10.063 -37.039 1.00 85.25 107 ALA A O 1
ATOM 824 N N . ALA A 1 108 ? 18.711 8.220 -37.974 1.00 87.56 108 ALA A N 1
ATOM 825 C CA . ALA A 1 108 ? 18.383 7.337 -36.850 1.00 87.56 108 ALA A CA 1
ATOM 826 C C . ALA A 1 108 ? 19.093 7.751 -35.547 1.00 87.56 108 ALA A C 1
ATOM 828 O O . ALA A 1 108 ? 18.451 7.867 -34.503 1.00 87.56 108 ALA A O 1
ATOM 829 N N . LEU A 1 109 ? 20.394 8.070 -35.599 1.00 92.31 109 LEU A N 1
ATOM 830 C CA . LEU A 1 109 ? 21.120 8.533 -34.415 1.00 92.31 109 LEU A CA 1
ATOM 831 C C . LEU A 1 109 ? 20.599 9.900 -33.956 1.00 92.31 109 LEU A C 1
ATOM 833 O O . LEU A 1 109 ? 20.330 10.077 -32.771 1.00 92.31 109 LEU A O 1
ATOM 837 N N . VAL A 1 110 ? 20.351 10.832 -34.882 1.00 90.69 110 VAL A N 1
ATOM 838 C CA . VAL A 1 110 ? 19.738 12.137 -34.575 1.00 90.69 110 VAL A CA 1
ATOM 839 C C . VAL A 1 110 ? 18.399 11.967 -33.850 1.00 90.69 110 VAL A C 1
ATOM 841 O O . VAL A 1 110 ? 18.154 12.625 -32.836 1.00 90.69 110 VAL A O 1
ATOM 844 N N . ARG A 1 111 ? 17.544 11.054 -34.325 1.00 89.56 111 ARG A N 1
ATOM 845 C CA . ARG A 1 111 ? 16.267 10.727 -33.683 1.00 89.56 111 ARG A CA 1
ATOM 846 C C . ARG A 1 111 ? 16.471 10.180 -32.271 1.00 89.56 111 ARG A C 1
ATOM 848 O O . ARG A 1 111 ? 15.858 10.714 -31.348 1.00 89.56 111 ARG A O 1
ATOM 855 N N . ARG A 1 112 ? 17.356 9.193 -32.078 1.00 92.81 112 ARG A N 1
ATOM 856 C CA . ARG A 1 112 ? 17.659 8.627 -30.749 1.00 92.81 112 ARG A CA 1
ATOM 857 C C . ARG A 1 112 ? 18.150 9.698 -29.774 1.00 92.81 112 ARG A C 1
ATOM 859 O O . ARG A 1 112 ? 17.681 9.758 -28.642 1.00 92.81 112 ARG A O 1
ATOM 866 N N . ARG A 1 113 ? 19.028 10.606 -30.220 1.00 93.44 113 ARG A N 1
ATOM 867 C CA . ARG A 1 113 ? 19.503 11.743 -29.409 1.00 93.44 113 ARG A CA 1
ATOM 868 C C . ARG A 1 113 ? 18.356 12.656 -28.966 1.00 93.44 113 ARG A C 1
ATOM 870 O O . ARG A 1 113 ? 18.344 13.078 -27.817 1.00 93.44 113 ARG A O 1
ATOM 877 N N . LYS A 1 114 ? 17.395 12.939 -29.853 1.00 92.38 114 LYS A N 1
ATOM 878 C CA . LYS A 1 114 ? 16.223 13.785 -29.559 1.00 92.38 114 LYS A CA 1
ATOM 879 C C . LYS A 1 114 ? 15.195 13.095 -28.652 1.00 92.38 114 LYS A C 1
ATOM 881 O O . LYS A 1 114 ? 14.530 13.767 -27.876 1.00 92.38 114 LYS A O 1
ATOM 886 N N . GLN A 1 115 ? 15.040 11.777 -28.777 1.00 91.75 115 GLN A N 1
ATOM 887 C CA . GLN A 1 115 ? 14.066 10.974 -28.023 1.00 91.75 115 GLN A CA 1
ATOM 888 C C . GLN A 1 115 ? 14.586 10.469 -26.670 1.00 91.75 115 GLN A C 1
ATOM 890 O O . GLN A 1 115 ? 13.815 9.881 -25.902 1.00 91.75 115 GLN A O 1
ATOM 895 N N . LYS A 1 116 ? 15.875 10.682 -26.385 1.00 93.75 116 LYS A N 1
ATOM 896 C CA . LYS A 1 116 ? 16.485 10.384 -25.093 1.00 93.75 116 LYS A CA 1
ATOM 897 C C . LYS A 1 116 ? 15.712 11.099 -23.985 1.00 93.75 116 LYS A C 1
ATOM 899 O O . LYS A 1 116 ? 15.593 12.324 -24.009 1.00 93.75 116 LYS A O 1
ATOM 904 N N . ARG A 1 117 ? 15.221 10.352 -22.997 1.00 94.25 117 ARG A N 1
ATOM 905 C CA . ARG A 1 117 ? 14.598 10.936 -21.801 1.00 94.25 117 ARG A CA 1
ATOM 906 C C . ARG A 1 117 ? 15.633 11.162 -20.704 1.00 94.25 117 ARG A C 1
ATOM 908 O O . ARG A 1 117 ? 16.500 10.326 -20.451 1.00 94.25 117 ARG A O 1
ATOM 915 N N . THR A 1 118 ? 15.516 12.298 -20.033 1.00 95.19 118 THR A N 1
ATOM 916 C CA . THR A 1 118 ? 16.338 12.684 -18.882 1.00 95.19 118 THR A CA 1
ATOM 917 C C . THR A 1 118 ? 15.437 13.181 -17.766 1.00 95.19 118 THR A C 1
ATOM 919 O O . THR A 1 118 ? 14.358 13.702 -18.048 1.00 95.19 118 THR A O 1
ATOM 922 N N . GLY A 1 119 ? 15.884 13.075 -16.517 1.00 94.94 119 GLY A N 1
ATOM 923 C CA . GLY A 1 119 ? 15.122 13.608 -15.386 1.00 94.94 119 GLY A CA 1
ATOM 924 C C . GLY A 1 119 ? 13.859 12.799 -15.070 1.00 94.94 119 GLY A C 1
ATOM 925 O O . GLY A 1 119 ? 12.858 13.373 -14.652 1.00 94.94 119 GLY A O 1
ATOM 926 N N . ILE A 1 120 ? 13.877 11.487 -15.320 1.00 96.12 120 ILE A N 1
ATOM 927 C CA . ILE A 1 120 ? 12.752 10.599 -15.020 1.00 96.12 120 ILE A CA 1
ATOM 928 C C . ILE A 1 120 ? 12.624 10.518 -13.493 1.00 96.12 120 ILE A C 1
ATOM 930 O O . ILE A 1 120 ? 13.592 10.125 -12.834 1.00 96.12 120 ILE A O 1
ATOM 934 N N . PRO A 1 121 ? 11.478 10.915 -12.915 1.00 95.44 121 PRO A N 1
ATOM 935 C CA . PRO A 1 121 ? 11.325 11.001 -11.471 1.00 95.44 121 PRO A CA 1
ATOM 936 C C . PRO A 1 121 ? 11.240 9.613 -10.831 1.00 95.44 121 PRO A C 1
ATOM 938 O O . PRO A 1 121 ? 10.691 8.672 -11.414 1.00 95.44 121 PRO A O 1
ATOM 941 N N . THR A 1 122 ? 11.743 9.520 -9.603 1.00 94.06 122 THR A N 1
ATOM 942 C CA . THR A 1 122 ? 11.632 8.358 -8.713 1.00 94.06 122 THR A CA 1
ATOM 943 C C . THR A 1 122 ? 10.613 8.633 -7.605 1.00 94.06 122 THR A C 1
ATOM 945 O O . THR A 1 122 ? 10.239 9.783 -7.348 1.00 94.06 122 THR A O 1
ATOM 948 N N . ALA A 1 123 ? 10.109 7.574 -6.970 1.00 93.19 123 ALA A N 1
ATOM 949 C CA . ALA A 1 123 ? 9.226 7.719 -5.817 1.00 93.19 123 ALA A CA 1
ATOM 950 C C . ALA A 1 123 ? 10.000 8.276 -4.608 1.00 93.19 123 ALA A C 1
ATOM 952 O O . ALA A 1 123 ? 11.180 7.993 -4.438 1.00 93.19 123 ALA A O 1
ATOM 953 N N . THR A 1 124 ? 9.320 9.049 -3.757 1.00 90.69 124 THR A N 1
ATOM 954 C CA . THR A 1 124 ? 9.875 9.580 -2.498 1.00 90.69 124 THR A CA 1
ATOM 955 C C . THR A 1 124 ? 9.110 9.021 -1.312 1.00 90.69 124 THR A C 1
ATOM 957 O O . THR A 1 124 ? 7.902 8.771 -1.406 1.00 90.69 124 THR A O 1
ATOM 960 N N . ARG A 1 125 ? 9.778 8.885 -0.169 1.00 84.81 125 ARG A N 1
ATOM 961 C CA . ARG A 1 125 ? 9.109 8.530 1.087 1.00 84.81 125 ARG A CA 1
ATOM 962 C C . ARG A 1 125 ? 8.157 9.653 1.565 1.00 84.81 125 ARG A C 1
ATOM 964 O O . ARG A 1 125 ? 8.291 10.819 1.158 1.00 84.81 125 ARG A O 1
ATOM 971 N N . PRO A 1 126 ? 7.109 9.342 2.353 1.00 80.94 126 PRO A N 1
ATOM 972 C CA . PRO A 1 126 ? 6.351 10.335 3.105 1.00 80.94 126 PRO A CA 1
ATOM 973 C C . PRO A 1 126 ? 7.278 11.110 4.045 1.00 80.94 126 PRO A C 1
ATOM 975 O O . PRO A 1 126 ? 8.294 10.585 4.481 1.00 80.94 126 PRO A O 1
ATOM 978 N N . HIS A 1 127 ? 6.912 12.352 4.346 1.00 76.44 127 HIS A N 1
ATOM 979 C CA . HIS A 1 127 ? 7.541 13.145 5.396 1.00 76.44 127 HIS A CA 1
ATOM 980 C C . HIS A 1 127 ? 6.433 13.582 6.345 1.00 76.44 127 HIS A C 1
ATOM 982 O O . HIS A 1 127 ? 5.460 14.196 5.892 1.00 76.44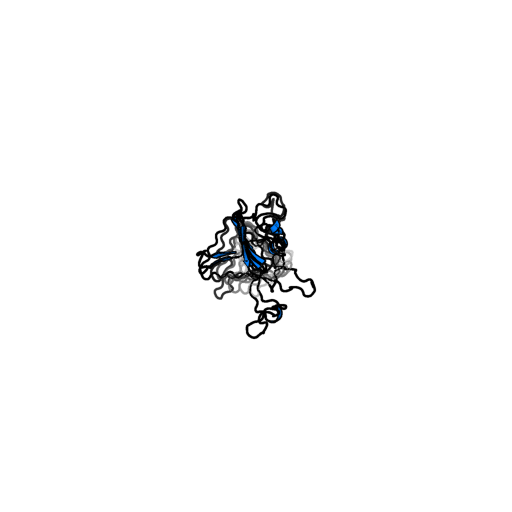 127 HIS A O 1
ATOM 988 N N . ILE A 1 128 ? 6.548 13.224 7.624 1.00 69.25 128 ILE A N 1
ATOM 989 C CA . ILE A 1 128 ? 5.515 13.459 8.639 1.00 69.25 128 ILE A CA 1
ATOM 990 C C . ILE A 1 128 ? 6.110 14.295 9.791 1.00 69.25 128 ILE A C 1
ATOM 992 O O . ILE A 1 128 ? 6.407 13.760 10.862 1.00 69.25 128 ILE A O 1
ATOM 996 N N . PRO A 1 129 ? 6.252 15.628 9.616 1.00 61.84 129 PRO A N 1
ATOM 997 C CA . PRO A 1 129 ? 6.946 16.501 10.573 1.00 61.84 129 PRO A CA 1
ATOM 998 C C . PRO A 1 129 ? 6.386 16.473 11.999 1.00 61.84 129 PRO A C 1
ATOM 1000 O O . PRO A 1 129 ? 7.087 16.806 12.946 1.00 61.84 129 PRO A O 1
ATOM 1003 N N . SER A 1 130 ? 5.109 16.116 12.162 1.00 56.28 130 SER A N 1
ATOM 1004 C CA . SER A 1 130 ? 4.417 16.114 13.454 1.00 56.28 130 SER A CA 1
ATOM 1005 C C . SER A 1 130 ? 4.825 14.971 14.383 1.00 56.28 130 SER A C 1
ATOM 1007 O O . SER A 1 130 ? 4.524 15.034 15.570 1.00 56.28 130 SER A O 1
ATOM 1009 N N . VAL A 1 131 ? 5.437 13.909 13.852 1.00 56.97 131 VAL A N 1
ATOM 1010 C CA . VAL A 1 131 ? 5.818 12.711 14.626 1.00 56.97 131 VAL A CA 1
ATOM 1011 C C . VAL A 1 131 ? 7.248 12.248 14.351 1.00 56.97 131 VAL A C 1
ATOM 1013 O O . VAL A 1 131 ? 7.763 11.401 15.073 1.00 56.97 131 VAL A O 1
ATOM 1016 N N . GLU A 1 132 ? 7.907 12.800 13.333 1.00 57.69 132 GLU A N 1
ATOM 1017 C CA . GLU A 1 132 ? 9.296 12.486 13.017 1.00 57.69 132 GLU A CA 1
ATOM 1018 C C . GLU A 1 132 ? 10.249 13.420 13.783 1.00 57.69 132 GLU A C 1
ATOM 1020 O O . GLU A 1 132 ? 10.653 14.469 13.278 1.00 57.69 132 GLU A O 1
ATOM 1025 N N . ASP A 1 133 ? 10.649 13.032 14.998 1.00 48.41 133 ASP A N 1
ATOM 1026 C CA . ASP A 1 133 ? 11.798 13.650 15.675 1.00 48.41 133 ASP A CA 1
ATOM 1027 C C . ASP A 1 133 ? 13.081 13.214 14.940 1.00 48.41 133 ASP A C 1
ATOM 1029 O O . ASP A 1 133 ? 13.575 12.101 15.114 1.00 48.41 133 ASP A O 1
ATOM 1033 N N . LYS A 1 134 ? 13.579 14.075 14.039 1.00 49.66 134 LYS A N 1
ATOM 1034 C CA . LYS A 1 134 ? 14.782 13.870 13.199 1.00 49.66 134 LYS A CA 1
ATOM 1035 C C . LYS A 1 134 ? 14.682 12.724 12.172 1.00 49.66 134 LYS A C 1
ATOM 1037 O O . LYS A 1 134 ? 15.548 11.852 12.119 1.00 49.66 134 LYS A O 1
ATOM 1042 N N . SER A 1 135 ? 13.676 12.778 11.293 1.00 47.31 135 SER A N 1
ATOM 1043 C CA . SER A 1 135 ? 13.442 11.841 10.173 1.00 47.31 135 SER A CA 1
ATOM 1044 C C . SER A 1 135 ? 14.725 11.359 9.463 1.00 47.31 135 SER A C 1
ATOM 1046 O O . SER A 1 135 ? 15.401 12.168 8.828 1.00 47.31 135 SER A O 1
ATOM 1048 N N . VAL A 1 136 ? 15.025 10.056 9.591 1.00 51.28 136 VAL A N 1
ATOM 1049 C CA . VAL A 1 136 ? 15.745 9.048 8.751 1.00 51.28 136 VAL A CA 1
ATOM 1050 C C . VAL A 1 136 ? 17.022 9.428 7.953 1.00 51.28 136 VAL A C 1
ATOM 1052 O O . VAL A 1 136 ? 17.817 8.555 7.628 1.00 51.28 136 VAL A O 1
ATOM 1055 N N . LEU A 1 137 ? 17.310 10.704 7.708 1.00 49.28 137 LEU A N 1
ATOM 1056 C CA . LEU A 1 137 ? 18.631 11.242 7.353 1.00 49.28 137 LEU A CA 1
ATOM 1057 C C . LEU A 1 137 ? 19.248 12.067 8.500 1.00 49.28 137 LEU A C 1
ATOM 1059 O O . LEU A 1 137 ? 20.328 12.625 8.341 1.00 49.28 137 LEU A O 1
ATOM 1063 N N . GLY A 1 138 ? 18.558 12.200 9.641 1.00 51.84 138 GLY A N 1
ATOM 1064 C CA . GLY A 1 138 ? 18.988 13.057 10.754 1.00 51.84 138 GLY A CA 1
ATOM 1065 C C . GLY A 1 138 ? 18.943 14.562 10.445 1.00 51.84 138 GLY A C 1
ATOM 1066 O O . GLY A 1 138 ? 19.406 15.359 11.258 1.00 51.84 138 GLY A O 1
ATOM 1067 N N . THR A 1 139 ? 18.389 14.963 9.292 1.00 54.38 139 THR A N 1
ATOM 1068 C CA . THR A 1 139 ? 18.396 16.350 8.789 1.00 54.38 139 THR A CA 1
ATOM 1069 C C . THR A 1 139 ? 17.058 17.082 8.926 1.00 54.38 139 THR A C 1
ATOM 1071 O O . THR A 1 139 ? 17.040 18.303 8.801 1.00 54.38 139 THR A O 1
ATOM 1074 N N . GLY A 1 140 ? 15.946 16.377 9.182 1.00 58.50 140 GLY A N 1
ATOM 1075 C CA . GLY A 1 140 ? 14.605 16.982 9.275 1.00 58.50 140 GLY A CA 1
ATOM 1076 C C . GLY A 1 140 ? 14.044 17.496 7.940 1.00 58.50 140 GLY A C 1
ATOM 1077 O O . GLY A 1 140 ? 13.179 18.367 7.936 1.00 58.50 140 GLY A O 1
ATOM 1078 N N . ILE A 1 141 ? 14.554 16.995 6.810 1.00 60.88 141 ILE A N 1
ATOM 1079 C CA . ILE A 1 141 ? 14.157 17.401 5.455 1.00 60.88 141 ILE A CA 1
ATOM 1080 C C . ILE A 1 141 ? 13.492 16.212 4.754 1.00 60.88 141 ILE A C 1
ATOM 1082 O O . ILE A 1 141 ? 13.940 15.074 4.896 1.00 60.88 141 ILE A O 1
ATOM 1086 N N . ALA A 1 142 ? 12.439 16.484 3.978 1.00 66.75 142 ALA A N 1
ATOM 1087 C CA . ALA A 1 142 ? 11.765 15.486 3.152 1.00 66.75 142 ALA A CA 1
ATOM 1088 C C . ALA A 1 142 ? 12.740 14.756 2.209 1.00 66.75 142 ALA A C 1
ATOM 1090 O O . ALA A 1 142 ? 13.649 15.374 1.652 1.00 66.75 142 ALA A O 1
ATOM 1091 N N . ASP A 1 143 ? 12.501 13.459 1.995 1.00 76.06 143 ASP A N 1
ATOM 1092 C CA . ASP A 1 143 ? 13.271 12.611 1.079 1.00 76.06 143 ASP A CA 1
ATOM 1093 C C . ASP A 1 143 ? 13.332 13.245 -0.326 1.00 76.06 143 ASP A C 1
ATOM 1095 O O . ASP A 1 143 ? 12.284 13.397 -0.973 1.00 76.06 143 ASP A O 1
ATOM 1099 N N . PRO A 1 144 ? 14.516 13.692 -0.789 1.00 83.19 144 PRO A N 1
ATOM 1100 C CA . PRO A 1 144 ? 14.620 14.403 -2.050 1.00 83.19 144 PRO A CA 1
ATOM 1101 C C . PRO A 1 144 ? 14.403 13.435 -3.214 1.00 83.19 144 PRO A C 1
ATOM 1103 O O . PRO A 1 144 ? 15.002 12.367 -3.282 1.00 83.19 144 PRO A O 1
ATOM 1106 N N . MET A 1 145 ? 13.572 13.828 -4.179 1.00 89.06 145 MET A N 1
ATOM 1107 C CA . MET A 1 145 ? 13.412 13.073 -5.422 1.00 89.06 145 MET A CA 1
ATOM 1108 C C . MET A 1 145 ? 14.734 13.075 -6.199 1.00 89.06 145 MET A C 1
ATOM 1110 O O . MET A 1 145 ? 15.169 14.127 -6.673 1.00 89.06 145 MET A O 1
ATOM 1114 N N . VAL A 1 146 ? 15.339 11.900 -6.382 1.00 92.06 146 VAL A N 1
ATOM 1115 C CA . VAL A 1 146 ? 16.556 11.724 -7.187 1.00 92.06 146 VAL A CA 1
ATOM 1116 C C . VAL A 1 146 ? 16.174 11.137 -8.546 1.00 92.06 146 VAL A C 1
ATOM 1118 O O . VAL A 1 146 ? 15.840 9.955 -8.618 1.00 92.06 146 VAL A O 1
ATOM 1121 N N . PRO A 1 147 ? 16.172 11.922 -9.636 1.00 94.88 147 PRO A N 1
ATOM 1122 C CA . PRO A 1 147 ? 15.784 11.410 -10.940 1.00 94.88 147 PRO A CA 1
ATOM 1123 C C . PRO A 1 147 ? 16.916 10.620 -11.605 1.00 94.88 147 PRO A C 1
ATOM 1125 O O . PRO A 1 147 ? 18.096 10.850 -11.341 1.00 94.88 147 PRO A O 1
ATOM 1128 N N . TRP A 1 148 ? 16.560 9.764 -12.560 1.00 94.75 148 TRP A N 1
ATOM 1129 C CA . TRP A 1 148 ? 17.521 9.069 -13.420 1.00 94.75 148 TRP A CA 1
ATOM 1130 C C . TRP A 1 148 ? 17.334 9.453 -14.895 1.00 94.75 148 TRP A C 1
ATOM 1132 O O . TRP A 1 148 ? 16.379 10.136 -15.276 1.00 94.75 148 TRP A O 1
ATOM 1142 N N . SER A 1 149 ? 18.296 9.093 -15.742 1.00 95.38 149 SER A N 1
ATOM 1143 C CA . SER A 1 149 ? 18.281 9.418 -17.173 1.00 95.38 149 SER A CA 1
ATOM 1144 C C . SER A 1 149 ? 18.683 8.214 -18.010 1.00 95.38 149 SER A C 1
ATOM 1146 O O . SER A 1 149 ? 19.531 7.433 -17.590 1.00 95.38 149 SER A O 1
ATOM 1148 N N . GLU A 1 150 ? 18.121 8.101 -19.215 1.00 94.50 150 GLU A N 1
ATOM 1149 C CA . GLU A 1 150 ? 18.537 7.078 -20.179 1.00 94.50 150 GLU A CA 1
ATOM 1150 C C . GLU A 1 150 ? 20.048 7.222 -20.487 1.00 94.50 150 GLU A C 1
ATOM 1152 O O . GLU A 1 150 ? 20.562 8.354 -20.520 1.00 94.50 150 GLU A O 1
ATOM 1157 N N . PRO A 1 151 ? 20.783 6.125 -20.745 1.00 93.94 151 PRO A N 1
ATOM 1158 C CA . PRO A 1 151 ? 22.146 6.198 -21.262 1.00 93.94 151 PRO A CA 1
ATOM 1159 C C . PRO A 1 151 ? 22.212 6.986 -22.583 1.00 93.94 151 PRO A C 1
ATOM 1161 O O . PRO A 1 151 ? 21.226 7.087 -23.323 1.00 93.94 151 PRO A O 1
ATOM 1164 N N . PRO A 1 152 ? 23.341 7.637 -22.906 1.00 93.50 152 PRO A N 1
ATOM 1165 C CA . PRO A 1 152 ? 23.487 8.287 -24.200 1.00 93.50 152 PRO A CA 1
ATOM 1166 C C . PRO A 1 152 ? 23.574 7.232 -25.323 1.00 93.50 152 PRO A C 1
ATOM 1168 O O . PRO A 1 152 ? 24.334 6.275 -25.182 1.00 93.50 152 PRO A O 1
ATOM 1171 N N . PRO A 1 153 ? 22.891 7.427 -26.473 1.00 92.94 153 PRO A N 1
ATOM 1172 C CA . PRO A 1 153 ? 23.080 6.572 -27.647 1.00 92.94 153 PRO A CA 1
ATOM 1173 C C . PRO A 1 153 ? 24.563 6.372 -27.985 1.00 92.94 153 PRO A C 1
ATOM 1175 O O . PRO A 1 153 ? 25.357 7.308 -27.838 1.00 92.94 153 PRO A O 1
ATOM 1178 N N . LYS A 1 154 ? 24.944 5.167 -28.423 1.00 91.56 154 LYS A N 1
ATOM 1179 C CA . LYS A 1 154 ? 26.348 4.768 -28.649 1.00 91.56 154 LYS A CA 1
ATOM 1180 C C . LYS A 1 154 ? 27.267 4.806 -27.416 1.00 91.56 154 LYS A C 1
ATOM 1182 O O . LYS A 1 154 ? 28.479 4.698 -27.560 1.00 91.56 154 LYS A O 1
ATOM 1187 N N . GLY A 1 155 ? 26.729 4.990 -26.209 1.00 90.38 155 GLY A N 1
ATOM 1188 C CA . GLY A 1 155 ? 27.513 5.031 -24.967 1.00 90.38 155 GLY A CA 1
ATOM 1189 C C . GLY A 1 155 ? 28.342 6.306 -24.773 1.00 90.38 155 GLY A C 1
ATOM 1190 O O . GLY A 1 155 ? 29.129 6.386 -23.839 1.00 90.38 155 GLY A O 1
ATOM 1191 N N . LEU A 1 156 ? 28.169 7.325 -25.622 1.00 92.50 156 LEU A N 1
ATOM 1192 C CA . LEU A 1 156 ? 28.916 8.586 -25.541 1.00 92.50 156 LEU A CA 1
ATOM 1193 C C . LEU A 1 156 ? 28.064 9.791 -25.938 1.00 92.50 156 LEU A C 1
ATOM 1195 O O . LEU A 1 156 ? 27.044 9.656 -26.615 1.00 92.50 156 LEU A O 1
ATOM 1199 N N . LEU A 1 157 ? 28.472 10.990 -25.520 1.00 93.00 157 LEU A N 1
ATOM 1200 C CA . LEU A 1 157 ? 27.818 12.243 -25.906 1.00 93.00 157 LEU A CA 1
ATOM 1201 C C . LEU A 1 157 ? 28.123 12.606 -27.364 1.00 93.00 157 LEU A C 1
ATOM 1203 O O . LEU A 1 157 ? 29.216 12.349 -27.857 1.00 93.00 157 LEU A O 1
ATOM 1207 N N . LYS A 1 158 ? 27.197 13.312 -28.027 1.00 92.25 158 LYS A N 1
ATOM 1208 C CA . LYS A 1 158 ? 27.394 13.829 -29.398 1.00 92.25 158 LYS A CA 1
ATOM 1209 C C . LYS A 1 158 ? 28.681 14.659 -29.548 1.00 92.25 158 LYS A C 1
ATOM 1211 O O . LYS A 1 158 ? 29.280 14.679 -30.616 1.00 92.25 158 LYS A O 1
ATOM 1216 N N . THR A 1 159 ? 29.085 15.353 -28.487 1.00 91.94 159 THR A N 1
ATOM 1217 C CA . THR A 1 159 ? 30.257 16.239 -28.431 1.00 91.94 159 THR A CA 1
ATOM 1218 C C . THR A 1 159 ? 31.511 15.561 -27.871 1.00 91.94 159 THR A C 1
ATOM 1220 O O . THR A 1 159 ? 32.474 16.254 -27.554 1.00 91.94 159 THR A O 1
ATOM 1223 N N . ALA A 1 160 ? 31.510 14.235 -27.693 1.00 91.06 160 ALA A N 1
ATOM 1224 C CA . ALA A 1 160 ? 32.655 13.518 -27.142 1.00 91.06 160 ALA A CA 1
ATOM 1225 C C . ALA A 1 160 ? 33.909 13.700 -28.017 1.00 91.06 160 ALA A C 1
ATOM 1227 O O . ALA A 1 160 ? 33.860 13.553 -29.240 1.00 91.06 160 ALA A O 1
ATOM 1228 N N . SER A 1 161 ? 35.037 13.996 -27.370 1.00 88.81 161 SER A N 1
ATOM 1229 C CA . SER A 1 161 ? 36.353 14.120 -27.995 1.00 88.81 161 SER A CA 1
ATOM 1230 C C . SER A 1 161 ? 37.389 13.396 -27.122 1.00 88.81 161 SER A C 1
ATOM 1232 O O . SER A 1 161 ? 37.595 13.822 -25.986 1.00 88.81 161 SER A O 1
ATOM 1234 N N . PRO A 1 162 ? 38.024 12.310 -27.601 1.00 87.62 162 PRO A N 1
ATOM 1235 C CA . PRO A 1 162 ? 37.834 11.694 -28.915 1.00 87.62 162 PRO A CA 1
ATOM 1236 C C . PRO A 1 162 ? 36.468 10.994 -29.060 1.00 87.62 162 PRO A C 1
ATOM 1238 O O . PRO A 1 162 ? 35.919 10.468 -28.098 1.00 87.62 162 PRO A O 1
ATOM 1241 N N . TYR A 1 163 ? 35.939 10.931 -30.287 1.00 89.44 163 TYR A N 1
ATOM 1242 C CA . TYR A 1 163 ? 34.763 10.109 -30.599 1.00 89.44 163 TYR A CA 1
ATOM 1243 C C . TYR A 1 163 ? 35.207 8.644 -30.717 1.00 89.44 163 TYR A C 1
ATOM 1245 O O . TYR A 1 163 ? 35.838 8.261 -31.709 1.00 89.44 163 TYR A O 1
ATOM 1253 N N . THR A 1 164 ? 34.994 7.849 -29.671 1.00 89.31 164 THR A N 1
ATOM 1254 C CA . THR A 1 164 ? 35.538 6.483 -29.551 1.00 89.31 164 THR A CA 1
ATOM 1255 C C . THR A 1 164 ? 34.640 5.402 -30.140 1.00 89.31 164 THR A C 1
ATOM 1257 O O . THR A 1 164 ? 35.139 4.330 -30.435 1.00 89.31 164 THR A O 1
ATOM 1260 N N . SER A 1 165 ? 33.358 5.676 -30.385 1.00 90.44 165 SER A N 1
ATOM 1261 C CA . SER A 1 165 ? 32.432 4.692 -30.963 1.00 90.44 165 SER A CA 1
ATOM 1262 C C . SER A 1 165 ? 32.488 4.659 -32.491 1.00 90.44 165 SER A C 1
ATOM 1264 O O . SER A 1 165 ? 32.728 5.679 -33.148 1.00 90.44 165 SER A O 1
ATOM 1266 N N . ALA A 1 166 ? 32.170 3.494 -33.054 1.00 88.19 166 ALA A N 1
ATOM 1267 C CA . ALA A 1 166 ? 31.820 3.298 -34.444 1.00 88.19 166 ALA A CA 1
ATOM 1268 C C . ALA A 1 166 ? 32.876 3.716 -35.463 1.00 88.19 166 ALA A C 1
ATOM 1270 O O . ALA A 1 166 ? 32.551 4.334 -36.479 1.00 88.19 166 ALA A O 1
ATOM 1271 N N . ARG A 1 167 ? 34.146 3.434 -35.185 1.00 87.56 167 ARG A N 1
ATOM 1272 C CA . ARG A 1 167 ? 35.251 3.789 -36.072 1.00 87.56 167 ARG A CA 1
ATOM 1273 C C . ARG A 1 167 ? 35.389 2.758 -37.180 1.00 87.56 167 ARG A C 1
ATOM 1275 O O . ARG A 1 167 ? 35.459 1.562 -36.932 1.00 87.56 167 ARG A O 1
ATOM 1282 N N . TYR A 1 168 ? 35.510 3.241 -38.409 1.00 82.81 168 TYR A N 1
ATOM 1283 C CA . TYR A 1 168 ? 35.913 2.409 -39.534 1.00 82.81 168 TYR A CA 1
ATOM 1284 C C . TYR A 1 168 ? 37.340 1.866 -39.308 1.00 82.81 168 TYR A C 1
ATOM 1286 O O . TYR A 1 168 ? 38.190 2.636 -38.848 1.00 82.81 168 TYR A O 1
ATOM 1294 N N . PRO A 1 169 ? 37.643 0.603 -39.657 1.00 89.31 169 PRO A N 1
ATOM 1295 C CA . PRO A 1 169 ? 36.771 -0.403 -40.282 1.00 89.31 169 PRO A CA 1
ATOM 1296 C C . PRO A 1 169 ? 36.029 -1.319 -39.290 1.00 89.31 169 PRO A C 1
ATOM 1298 O O . PRO A 1 169 ? 35.448 -2.310 -39.715 1.00 89.31 169 PRO A O 1
ATOM 1301 N N . ASN A 1 170 ? 36.051 -1.004 -37.994 1.00 90.31 170 ASN A N 1
ATOM 1302 C CA . ASN A 1 170 ? 35.646 -1.918 -36.924 1.00 90.31 170 ASN A CA 1
ATOM 1303 C C . ASN A 1 170 ? 34.129 -1.964 -36.675 1.00 90.31 170 ASN A C 1
ATOM 1305 O O . ASN A 1 170 ? 33.657 -2.867 -36.000 1.00 90.31 170 ASN A O 1
ATOM 1309 N N . ASN A 1 171 ? 33.351 -0.997 -37.177 1.00 91.56 171 ASN A N 1
ATOM 1310 C CA . ASN A 1 171 ? 31.892 -1.048 -37.051 1.00 91.56 171 ASN A CA 1
ATOM 1311 C C . ASN A 1 171 ? 31.236 -1.667 -38.284 1.00 91.56 171 ASN A C 1
ATOM 1313 O O . ASN A 1 171 ? 31.311 -1.124 -39.391 1.00 91.56 171 ASN A O 1
ATOM 1317 N N . HIS A 1 172 ? 30.524 -2.762 -38.059 1.00 90.94 172 HIS A N 1
ATOM 1318 C CA . HIS A 1 172 ? 29.794 -3.515 -39.060 1.00 90.94 172 HIS A CA 1
ATOM 1319 C C . HIS A 1 172 ? 28.320 -3.123 -39.015 1.00 90.94 172 HIS A C 1
ATOM 1321 O O . HIS A 1 172 ? 27.563 -3.558 -38.148 1.00 90.94 172 HIS A O 1
ATOM 1327 N N . VAL A 1 173 ? 27.911 -2.282 -39.966 1.00 90.56 173 VAL A N 1
ATOM 1328 C CA . VAL A 1 173 ? 26.540 -1.768 -40.045 1.00 90.56 173 VAL A CA 1
ATOM 1329 C C . VAL A 1 173 ? 25.798 -2.394 -41.213 1.00 90.56 173 VAL A C 1
ATOM 1331 O O . VAL A 1 173 ? 26.190 -2.232 -42.368 1.00 90.56 173 VAL A O 1
ATOM 1334 N N . PHE A 1 174 ? 24.677 -3.032 -40.905 1.00 88.31 174 PHE A N 1
ATOM 1335 C CA . PHE A 1 174 ? 23.658 -3.404 -41.869 1.00 88.31 174 PHE A CA 1
ATOM 1336 C C . PHE A 1 174 ? 22.482 -2.429 -41.776 1.00 88.31 174 PHE A C 1
ATOM 1338 O O . PHE A 1 174 ? 21.909 -2.229 -40.705 1.00 88.31 174 PHE A O 1
ATOM 1345 N N . GLU A 1 175 ? 22.101 -1.847 -42.909 1.00 83.50 175 GLU A N 1
ATOM 1346 C CA . GLU A 1 175 ? 20.929 -0.983 -43.031 1.00 83.50 175 GLU A CA 1
ATOM 1347 C C . GLU A 1 175 ? 20.089 -1.431 -44.232 1.00 83.50 175 GLU A C 1
ATOM 1349 O O . GLU A 1 175 ? 20.515 -1.310 -45.385 1.00 83.50 175 GLU A O 1
ATOM 1354 N N . SER A 1 176 ? 18.888 -1.933 -43.950 1.00 77.06 176 SER A N 1
ATOM 1355 C CA . SER A 1 176 ? 17.905 -2.307 -44.978 1.00 77.06 176 SER A CA 1
ATOM 1356 C C . SER A 1 176 ? 17.369 -1.087 -45.750 1.00 77.06 176 SER A C 1
ATOM 1358 O O . SER A 1 176 ? 17.553 0.061 -45.347 1.00 77.06 176 SER A O 1
ATOM 1360 N N . GLU A 1 177 ? 16.658 -1.318 -46.855 1.00 66.44 177 GLU A N 1
ATOM 1361 C CA . GLU A 1 177 ? 15.998 -0.270 -47.660 1.00 66.44 177 GLU A CA 1
ATOM 1362 C C . GLU A 1 177 ? 15.068 0.649 -46.860 1.00 66.44 177 GLU A C 1
ATOM 1364 O O . GLU A 1 177 ? 15.065 1.864 -47.063 1.00 66.44 177 GLU A O 1
ATOM 1369 N N . SER A 1 178 ? 14.304 0.067 -45.935 1.00 68.12 178 SER A N 1
ATOM 1370 C CA . SER A 1 178 ? 13.266 0.741 -45.159 1.00 68.12 178 SER A CA 1
ATOM 1371 C C . SER A 1 178 ? 13.840 1.447 -43.931 1.00 68.12 178 SER A C 1
ATOM 1373 O O . SER A 1 178 ? 13.144 2.219 -43.272 1.00 68.12 178 SER A O 1
ATOM 1375 N N . GLY A 1 179 ? 15.123 1.217 -43.629 1.00 76.81 179 GLY A N 1
ATOM 1376 C CA . GLY A 1 179 ? 15.820 1.813 -42.496 1.00 76.81 179 GLY A CA 1
ATOM 1377 C C . GLY A 1 179 ? 15.791 0.976 -41.216 1.00 76.81 179 GLY A C 1
ATOM 1378 O O . GLY A 1 179 ? 15.986 1.540 -40.139 1.00 76.81 179 GLY A O 1
ATOM 1379 N N . HIS A 1 180 ? 15.559 -0.344 -41.286 1.00 84.31 180 HIS A N 1
ATOM 1380 C CA . HIS A 1 180 ? 15.974 -1.243 -40.197 1.00 84.31 180 HIS A CA 1
ATOM 1381 C C . HIS A 1 180 ? 17.493 -1.305 -40.128 1.00 84.31 180 HIS A C 1
ATOM 1383 O O . HIS A 1 180 ? 18.150 -1.423 -41.166 1.00 84.31 180 HIS A O 1
ATOM 1389 N N . ILE A 1 181 ? 18.024 -1.266 -38.911 1.00 91.12 181 ILE A N 1
ATOM 1390 C CA . ILE A 1 181 ? 19.457 -1.176 -38.646 1.00 91.12 181 ILE A CA 1
ATOM 1391 C C . ILE A 1 181 ? 19.872 -2.326 -37.732 1.00 91.12 181 ILE A C 1
ATOM 1393 O O . ILE A 1 181 ? 19.195 -2.623 -36.747 1.00 91.12 181 ILE A O 1
ATOM 1397 N N . MET A 1 182 ? 21.009 -2.936 -38.047 1.00 95.12 182 MET A N 1
ATOM 1398 C CA . MET A 1 182 ? 21.749 -3.821 -37.155 1.00 95.12 182 MET A CA 1
ATOM 1399 C C . MET A 1 182 ? 23.214 -3.386 -37.164 1.00 95.12 182 MET A C 1
ATOM 1401 O O . MET A 1 182 ? 23.795 -3.213 -38.233 1.00 95.12 182 MET A O 1
ATOM 1405 N N . GLU A 1 183 ? 23.804 -3.180 -35.993 1.00 95.06 183 GLU A N 1
ATOM 1406 C CA . GLU A 1 183 ? 25.209 -2.799 -35.851 1.00 95.06 183 GLU A CA 1
ATOM 1407 C C . GLU A 1 183 ? 25.923 -3.750 -34.891 1.00 95.06 183 GLU A C 1
ATOM 1409 O O . GLU A 1 183 ? 25.425 -4.017 -33.793 1.00 95.06 183 GLU A O 1
ATOM 1414 N N . VAL A 1 184 ? 27.097 -4.214 -35.315 1.00 96.69 184 VAL A N 1
ATOM 1415 C CA . VAL A 1 184 ? 28.089 -4.906 -34.488 1.00 96.69 184 VAL A CA 1
ATOM 1416 C C . VAL A 1 184 ? 29.355 -4.062 -34.539 1.00 96.69 184 VAL A C 1
ATOM 1418 O O . VAL A 1 184 ? 29.988 -3.952 -35.587 1.00 96.69 184 VAL A O 1
ATOM 1421 N N . ASP A 1 185 ? 29.667 -3.395 -33.437 1.00 95.88 185 ASP A N 1
ATOM 1422 C CA . ASP A 1 185 ? 30.765 -2.437 -33.354 1.00 95.88 185 ASP A CA 1
ATOM 1423 C C . ASP A 1 185 ? 31.923 -3.071 -32.588 1.00 95.88 185 ASP A C 1
ATOM 1425 O O . ASP A 1 185 ? 31.812 -3.253 -31.381 1.00 95.88 185 ASP A O 1
ATOM 1429 N N . ASP A 1 186 ? 33.021 -3.386 -33.274 1.00 95.44 186 ASP A N 1
ATOM 1430 C CA . ASP A 1 186 ? 34.252 -3.931 -32.683 1.00 95.44 186 ASP A CA 1
ATOM 1431 C C . ASP A 1 186 ? 35.290 -2.824 -32.422 1.00 95.44 186 ASP A C 1
ATOM 1433 O O . ASP A 1 186 ? 36.493 -3.074 -32.299 1.00 95.44 186 ASP A O 1
ATOM 1437 N N . THR A 1 187 ? 34.868 -1.552 -32.414 1.00 93.31 187 THR A N 1
ATOM 1438 C CA . THR A 1 187 ? 35.787 -0.448 -32.132 1.00 93.31 187 THR A CA 1
ATOM 1439 C C . THR A 1 187 ? 36.328 -0.580 -30.707 1.00 93.31 187 THR A C 1
ATOM 1441 O O . THR A 1 187 ? 35.520 -0.549 -29.782 1.00 93.31 187 THR A O 1
ATOM 1444 N N . PRO A 1 188 ? 37.661 -0.629 -30.497 1.00 90.69 188 PRO A N 1
ATOM 1445 C CA . PRO A 1 188 ? 38.229 -0.739 -29.157 1.00 90.69 188 PRO A CA 1
ATOM 1446 C C . PRO A 1 188 ? 37.703 0.352 -28.224 1.00 90.69 188 PRO A C 1
ATOM 1448 O O . PRO A 1 188 ? 37.760 1.531 -28.588 1.00 90.69 188 PRO A O 1
ATOM 1451 N N . SER A 1 189 ? 37.229 -0.020 -27.030 1.00 88.19 189 SER A N 1
ATOM 1452 C CA . SER A 1 189 ? 36.569 0.842 -26.022 1.00 88.19 189 SER A CA 1
ATOM 1453 C C . SER A 1 189 ? 35.207 1.434 -26.422 1.00 88.19 189 SER A C 1
ATOM 1455 O O . SER A 1 189 ? 34.644 2.268 -25.708 1.00 88.19 189 SER A O 1
ATOM 1457 N N . GLY A 1 190 ? 34.694 1.045 -27.585 1.00 90.81 190 GLY A N 1
ATOM 1458 C CA . GLY A 1 190 ? 33.423 1.470 -28.158 1.00 90.81 190 GLY A CA 1
ATOM 1459 C C . GLY A 1 190 ? 32.558 0.287 -28.580 1.00 90.81 190 GLY A C 1
ATOM 1460 O O . GLY A 1 190 ? 31.665 0.483 -29.406 1.00 90.81 190 GLY A O 1
ATOM 1461 N N . GLU A 1 191 ? 32.833 -0.901 -28.034 1.00 95.06 191 GLU A N 1
ATOM 1462 C CA . GLU A 1 191 ? 32.199 -2.158 -28.404 1.00 95.06 191 GLU A CA 1
ATOM 1463 C C . GLU A 1 191 ? 30.706 -2.129 -28.078 1.00 95.06 191 GLU A C 1
ATOM 1465 O O . GLU A 1 191 ? 30.308 -1.791 -26.962 1.00 95.06 191 GLU A O 1
ATOM 1470 N N . ARG A 1 192 ? 29.847 -2.449 -29.047 1.00 95.50 192 ARG A N 1
ATOM 1471 C CA . ARG A 1 192 ? 28.392 -2.405 -28.833 1.00 95.50 192 ARG A CA 1
ATOM 1472 C C . ARG A 1 192 ? 27.619 -3.249 -29.828 1.00 95.50 192 ARG A C 1
ATOM 1474 O O . ARG A 1 192 ? 28.056 -3.495 -30.951 1.00 95.50 192 ARG A O 1
ATOM 1481 N N . LEU A 1 193 ? 26.400 -3.588 -29.425 1.00 96.81 193 LEU A N 1
ATOM 1482 C CA . LEU A 1 193 ? 25.389 -4.192 -30.285 1.00 96.81 193 LEU A CA 1
ATOM 1483 C C . LEU A 1 193 ? 24.193 -3.250 -30.372 1.00 96.81 193 LEU A C 1
ATOM 1485 O O . LEU A 1 193 ? 23.751 -2.719 -29.354 1.00 96.81 193 LEU A O 1
ATOM 1489 N N . HIS A 1 194 ? 23.657 -3.041 -31.572 1.00 96.88 194 HIS A N 1
ATOM 1490 C CA . HIS A 1 194 ? 22.471 -2.203 -31.779 1.00 96.88 194 HIS A CA 1
ATOM 1491 C C . HIS A 1 194 ? 21.534 -2.833 -32.798 1.00 96.88 194 HIS A C 1
ATOM 1493 O O . HIS A 1 194 ? 21.968 -3.232 -33.878 1.00 96.88 194 HIS A O 1
ATOM 1499 N N . ARG A 1 195 ? 20.240 -2.897 -32.483 1.00 96.75 195 ARG A N 1
ATOM 1500 C CA . ARG A 1 195 ? 19.194 -3.331 -33.419 1.00 96.75 195 ARG A CA 1
ATOM 1501 C C . ARG A 1 195 ? 18.019 -2.376 -33.334 1.00 96.75 195 ARG A C 1
ATOM 1503 O O . ARG A 1 195 ? 17.477 -2.150 -32.256 1.00 96.75 195 ARG A O 1
ATOM 1510 N N . GLU A 1 196 ? 17.609 -1.818 -34.467 1.00 94.31 196 GLU A N 1
ATOM 1511 C CA . GLU A 1 196 ? 16.591 -0.768 -34.518 1.00 94.31 196 GLU A CA 1
ATOM 1512 C C . GLU A 1 196 ? 15.594 -0.987 -35.656 1.00 94.31 196 GLU A C 1
ATOM 1514 O O . GLU A 1 196 ? 15.948 -1.234 -36.811 1.00 94.31 196 GLU A O 1
ATOM 1519 N N . HIS A 1 197 ? 14.315 -0.854 -35.316 1.00 90.50 197 HIS A N 1
ATOM 1520 C CA . HIS A 1 197 ? 13.227 -0.769 -36.273 1.00 90.50 197 HIS A CA 1
ATOM 1521 C C . HIS A 1 197 ? 13.128 0.657 -36.835 1.00 90.50 197 HIS A C 1
ATOM 1523 O O . HIS A 1 197 ? 13.340 1.629 -36.110 1.00 90.50 197 HIS A O 1
ATOM 1529 N N . MET A 1 198 ? 12.716 0.815 -38.098 1.00 83.50 198 MET A N 1
ATOM 1530 C CA . MET A 1 198 ? 12.655 2.124 -38.773 1.00 83.50 198 MET A CA 1
ATOM 1531 C C . MET A 1 198 ? 11.819 3.188 -38.029 1.00 83.50 198 MET A C 1
ATOM 1533 O O . MET A 1 198 ? 12.093 4.387 -38.139 1.00 83.50 198 MET A O 1
ATOM 1537 N N . SER A 1 199 ? 10.833 2.752 -37.232 1.00 85.38 199 SER A N 1
ATOM 1538 C CA . SER A 1 199 ? 9.977 3.613 -36.398 1.00 85.38 199 SER A CA 1
ATOM 1539 C C . SER A 1 199 ? 10.671 4.178 -35.150 1.00 85.38 199 SER A C 1
ATOM 1541 O O . SER A 1 199 ? 10.165 5.132 -34.563 1.00 85.38 199 SER A O 1
ATOM 1543 N N . GLY A 1 200 ? 11.822 3.625 -34.753 1.00 88.06 200 GLY A N 1
ATOM 1544 C CA . GLY A 1 200 ? 12.618 4.072 -33.607 1.00 88.06 200 GLY A CA 1
ATOM 1545 C C . GLY A 1 200 ? 12.557 3.181 -32.362 1.00 88.06 200 GLY A C 1
ATOM 1546 O O . GLY A 1 200 ? 13.167 3.539 -31.363 1.00 88.06 200 GLY A O 1
ATOM 1547 N N . THR A 1 201 ? 11.854 2.042 -32.386 1.00 94.94 201 THR A N 1
ATOM 1548 C CA . THR A 1 201 ? 12.021 0.998 -31.352 1.00 94.94 201 THR A CA 1
ATOM 1549 C C . THR A 1 201 ? 13.391 0.345 -31.521 1.00 94.94 201 THR A C 1
ATOM 1551 O O . THR A 1 201 ? 13.736 -0.035 -32.642 1.00 94.94 201 THR A O 1
ATOM 1554 N N . PHE A 1 202 ? 14.159 0.194 -30.442 1.00 96.25 202 PHE A N 1
ATOM 1555 C CA . PHE A 1 202 ? 15.499 -0.389 -30.507 1.00 96.25 202 PHE A CA 1
ATOM 1556 C C . PHE A 1 202 ? 15.925 -1.108 -29.226 1.00 96.25 202 PHE A C 1
ATOM 1558 O O . PHE A 1 202 ? 15.373 -0.881 -28.148 1.00 96.25 202 PHE A O 1
ATOM 1565 N N . GLU A 1 203 ? 16.959 -1.930 -29.364 1.00 97.50 203 GLU A N 1
ATOM 1566 C CA . GLU A 1 203 ? 17.782 -2.448 -28.274 1.00 97.50 203 GLU A CA 1
ATOM 1567 C C . GLU A 1 203 ? 19.253 -2.091 -28.521 1.00 97.50 203 GLU A C 1
ATOM 1569 O O . GLU A 1 203 ? 19.735 -2.164 -29.653 1.00 97.50 203 GLU A O 1
ATOM 1574 N N . GLU A 1 204 ? 19.953 -1.668 -27.470 1.00 96.69 204 GLU A N 1
ATOM 1575 C CA . GLU A 1 204 ? 21.368 -1.298 -27.520 1.00 96.69 204 GLU A CA 1
ATOM 1576 C C . GLU A 1 204 ? 22.091 -1.870 -26.295 1.00 96.69 204 GLU A C 1
ATOM 1578 O O . GLU A 1 204 ? 21.633 -1.708 -25.163 1.00 96.69 204 GLU A O 1
ATOM 1583 N N . TRP A 1 205 ? 23.215 -2.543 -26.528 1.00 96.94 205 TRP A N 1
ATOM 1584 C CA . TRP A 1 205 ? 24.165 -2.945 -25.493 1.00 96.94 205 TRP A CA 1
ATOM 1585 C C . TRP A 1 205 ? 25.380 -2.034 -25.586 1.00 96.94 205 TRP A C 1
ATOM 1587 O O . TRP A 1 205 ? 26.029 -1.986 -26.629 1.00 96.94 205 TRP A O 1
ATOM 1597 N N . HIS A 1 206 ? 25.660 -1.297 -24.519 1.00 94.50 206 HIS A N 1
ATOM 1598 C CA . HIS A 1 206 ? 26.752 -0.333 -24.447 1.00 94.50 206 HIS A CA 1
ATOM 1599 C C . HIS A 1 206 ? 28.096 -1.001 -24.102 1.00 94.50 206 HIS A C 1
ATOM 1601 O O . HIS A 1 206 ? 28.099 -2.105 -23.553 1.00 94.50 206 HIS A O 1
ATOM 1607 N N . PRO A 1 207 ? 29.236 -0.312 -24.322 1.00 91.69 207 PRO A N 1
ATOM 1608 C CA . PRO A 1 207 ? 30.567 -0.847 -23.998 1.00 91.69 207 PRO A CA 1
ATOM 1609 C C . PRO A 1 207 ? 30.759 -1.204 -22.518 1.00 91.69 207 PRO A C 1
ATOM 1611 O O . PRO A 1 207 ? 31.574 -2.048 -22.166 1.00 91.69 207 PRO A O 1
ATOM 1614 N N . THR A 1 208 ? 29.986 -0.570 -21.637 1.00 91.94 208 THR A N 1
ATOM 1615 C CA . THR A 1 208 ? 29.953 -0.822 -20.189 1.00 91.94 208 THR A CA 1
ATOM 1616 C C . THR A 1 208 ? 29.187 -2.091 -19.807 1.00 91.94 208 THR A C 1
ATOM 1618 O O . THR A 1 208 ? 29.204 -2.479 -18.643 1.00 91.94 208 THR A O 1
ATOM 1621 N N . GLY A 1 209 ? 28.501 -2.731 -20.759 1.00 92.19 209 GLY A N 1
ATOM 1622 C CA . GLY A 1 209 ? 27.573 -3.835 -20.514 1.00 92.19 209 GLY A CA 1
ATOM 1623 C C . GLY A 1 209 ? 26.135 -3.390 -20.231 1.00 92.19 209 GLY A C 1
ATOM 1624 O O . GLY A 1 209 ? 25.251 -4.241 -20.126 1.00 92.19 209 GLY A O 1
ATOM 1625 N N . ASP A 1 210 ? 25.870 -2.080 -20.156 1.00 95.12 210 ASP A N 1
ATOM 1626 C CA . ASP A 1 210 ? 24.514 -1.562 -19.959 1.00 95.12 210 ASP A CA 1
ATOM 1627 C C . ASP A 1 210 ? 23.619 -1.953 -21.138 1.00 95.12 210 ASP A C 1
ATOM 1629 O O . ASP A 1 210 ? 23.950 -1.697 -22.299 1.00 95.12 210 ASP A O 1
ATOM 1633 N N . LYS A 1 211 ? 22.453 -2.530 -20.845 1.00 96.12 211 LYS A N 1
ATOM 1634 C CA . LYS A 1 211 ? 21.430 -2.829 -21.849 1.00 96.12 211 LYS A CA 1
ATOM 1635 C C . LYS A 1 211 ? 20.315 -1.794 -21.784 1.00 96.12 211 LYS A C 1
ATOM 1637 O O . LYS A 1 211 ? 19.721 -1.572 -20.732 1.00 96.12 211 LYS A O 1
ATOM 1642 N N . MET A 1 212 ? 19.960 -1.237 -22.934 1.00 95.06 212 MET A N 1
ATOM 1643 C CA . MET A 1 212 ? 18.799 -0.375 -23.108 1.00 95.06 212 MET A CA 1
ATOM 1644 C C . MET A 1 212 ? 17.816 -1.018 -24.083 1.00 95.06 212 MET A C 1
ATOM 1646 O O . MET A 1 212 ? 18.199 -1.453 -25.165 1.00 95.06 212 MET A O 1
ATOM 1650 N N . VAL A 1 213 ? 16.532 -1.028 -23.725 1.00 96.88 213 VAL A N 1
ATOM 1651 C CA . VAL A 1 213 ? 15.436 -1.366 -24.641 1.00 96.88 213 VAL A CA 1
ATOM 1652 C C . VAL A 1 213 ? 14.466 -0.193 -24.669 1.00 96.88 213 VAL A C 1
ATOM 1654 O O . VAL A 1 213 ? 13.970 0.239 -23.629 1.00 96.88 213 VAL A O 1
ATOM 1657 N N . LYS A 1 214 ? 14.193 0.338 -25.861 1.00 95.81 214 LYS A N 1
ATOM 1658 C CA . LYS A 1 214 ? 13.253 1.438 -26.085 1.00 95.81 214 LYS A CA 1
ATOM 1659 C C . LYS A 1 214 ? 12.138 0.962 -26.997 1.00 95.81 214 LYS A C 1
ATOM 1661 O O . LYS A 1 214 ? 12.390 0.612 -28.146 1.00 95.81 214 LYS A O 1
ATOM 1666 N N . VAL A 1 215 ? 10.901 1.031 -26.519 1.00 96.38 215 VAL A N 1
ATOM 1667 C CA . VAL A 1 215 ? 9.710 0.709 -27.312 1.00 96.38 215 VAL A CA 1
ATOM 1668 C C . VAL A 1 215 ? 8.917 1.990 -27.552 1.00 96.38 215 VAL A C 1
ATOM 1670 O O . VAL A 1 215 ? 8.527 2.664 -26.603 1.00 96.38 215 VAL A O 1
ATOM 1673 N N . VAL A 1 216 ? 8.717 2.356 -28.822 1.00 92.88 216 VAL A N 1
ATOM 1674 C CA . VAL A 1 216 ? 7.929 3.546 -29.208 1.00 92.88 216 VAL A CA 1
ATOM 1675 C C . VAL A 1 216 ? 6.427 3.242 -29.222 1.00 92.88 216 VAL A C 1
ATOM 1677 O O . VAL A 1 216 ? 5.618 4.112 -28.914 1.00 92.88 216 VAL A O 1
ATOM 1680 N N . GLY A 1 217 ? 6.060 2.015 -29.599 1.00 92.81 217 GLY A N 1
ATOM 1681 C CA . GLY A 1 217 ? 4.680 1.528 -29.578 1.00 92.81 217 GLY A CA 1
ATOM 1682 C C . GLY A 1 217 ? 4.302 0.868 -28.249 1.00 92.81 217 GLY A C 1
ATOM 1683 O O . GLY A 1 217 ? 4.874 1.153 -27.200 1.00 92.81 217 GLY A O 1
ATOM 1684 N N . SER A 1 218 ? 3.345 -0.056 -28.303 1.00 97.19 218 SER A N 1
ATOM 1685 C CA . SER A 1 218 ? 2.983 -0.903 -27.162 1.00 97.19 218 SER A CA 1
ATOM 1686 C C . SER A 1 218 ? 4.004 -2.026 -26.959 1.00 97.19 218 SER A C 1
ATOM 1688 O O . SER A 1 218 ? 4.458 -2.630 -27.929 1.00 97.19 218 SER A O 1
ATOM 1690 N N . ASN A 1 219 ? 4.335 -2.325 -25.700 1.00 97.81 219 ASN A N 1
ATOM 1691 C CA . ASN A 1 219 ? 5.143 -3.486 -25.328 1.00 97.81 219 ASN A CA 1
ATOM 1692 C C . ASN A 1 219 ? 4.238 -4.606 -24.797 1.00 97.81 219 ASN A C 1
ATOM 1694 O O . ASN A 1 219 ? 3.385 -4.349 -23.947 1.00 97.81 219 ASN A O 1
ATOM 1698 N N . TYR A 1 220 ? 4.452 -5.832 -25.268 1.00 97.44 220 TYR A N 1
ATOM 1699 C CA . TYR A 1 220 ? 3.778 -7.030 -24.775 1.00 97.44 220 TYR A CA 1
ATOM 1700 C C . TYR A 1 220 ? 4.840 -8.031 -24.337 1.00 97.44 220 TYR A C 1
ATOM 1702 O O . TYR A 1 220 ? 5.642 -8.477 -25.154 1.00 97.44 220 TYR A O 1
ATOM 1710 N N . GLU A 1 221 ? 4.826 -8.395 -23.060 1.00 97.19 221 GLU A N 1
ATOM 1711 C CA . GLU A 1 221 ? 5.673 -9.449 -22.511 1.00 97.19 221 GLU A CA 1
ATOM 1712 C C . GLU A 1 221 ? 4.780 -10.625 -22.122 1.00 97.19 221 GLU A C 1
ATOM 1714 O O . GLU A 1 221 ? 3.903 -10.506 -21.267 1.00 97.19 221 GLU A O 1
ATOM 1719 N N . ILE A 1 222 ? 4.947 -11.744 -22.826 1.00 97.06 222 ILE A N 1
ATOM 1720 C CA . ILE A 1 222 ? 4.110 -12.933 -22.677 1.00 97.06 222 ILE A CA 1
ATOM 1721 C C . ILE A 1 222 ? 5.035 -14.106 -22.389 1.00 97.06 222 ILE A C 1
ATOM 1723 O O . ILE A 1 222 ? 5.793 -14.537 -23.256 1.00 97.06 222 ILE A O 1
ATOM 1727 N N . ILE A 1 223 ? 4.955 -14.625 -21.168 1.00 97.69 223 ILE A N 1
ATOM 1728 C CA . ILE A 1 223 ? 5.753 -15.758 -20.704 1.00 97.69 223 ILE A CA 1
ATOM 1729 C C . ILE A 1 223 ? 4.767 -16.863 -20.339 1.00 97.69 223 ILE A C 1
ATOM 1731 O O . ILE A 1 223 ? 4.005 -16.737 -19.386 1.00 97.69 223 ILE A O 1
ATOM 1735 N N . ALA A 1 224 ? 4.728 -17.917 -21.153 1.00 96.88 224 ALA A N 1
ATOM 1736 C CA . ALA A 1 224 ? 3.786 -19.022 -20.965 1.00 96.88 224 ALA A CA 1
ATOM 1737 C C . ALA A 1 224 ? 4.195 -19.973 -19.826 1.00 96.88 224 ALA A C 1
ATOM 1739 O O . ALA A 1 224 ? 3.354 -20.686 -19.285 1.00 96.88 224 ALA A O 1
ATOM 1740 N N . GLY A 1 225 ? 5.488 -20.003 -19.494 1.00 97.38 225 GLY A N 1
ATOM 1741 C CA . GLY A 1 225 ? 6.039 -20.782 -18.390 1.00 97.38 225 GLY A CA 1
ATOM 1742 C C . GLY A 1 225 ? 6.259 -19.942 -17.134 1.00 97.38 225 GLY A C 1
ATOM 1743 O O . GLY A 1 225 ? 5.627 -18.907 -16.927 1.00 97.38 225 GLY A O 1
ATOM 1744 N N . SER A 1 226 ? 7.193 -20.384 -16.297 1.00 97.00 226 SER A N 1
ATOM 1745 C CA . SER A 1 226 ? 7.679 -19.592 -15.171 1.00 97.00 226 SER A CA 1
ATOM 1746 C C . SER A 1 226 ? 8.601 -18.463 -15.640 1.00 97.00 226 SER A C 1
ATOM 1748 O O . SER A 1 226 ? 9.309 -18.586 -16.641 1.00 97.00 226 SER A O 1
ATOM 1750 N N . SER A 1 227 ? 8.609 -17.365 -14.884 1.00 97.94 227 SER A N 1
ATOM 1751 C CA . SER A 1 227 ? 9.589 -16.288 -15.009 1.00 97.94 227 SER A CA 1
ATOM 1752 C C . SER A 1 227 ? 10.287 -16.119 -13.667 1.00 97.94 227 SER A C 1
ATOM 1754 O O . SER A 1 227 ? 9.622 -15.912 -12.655 1.00 97.94 227 SER A O 1
ATOM 1756 N N . ASN A 1 228 ? 11.614 -16.233 -13.657 1.00 97.12 228 ASN A N 1
ATOM 1757 C CA . ASN A 1 228 ? 12.441 -15.992 -12.479 1.00 97.12 228 ASN A CA 1
ATOM 1758 C C . ASN A 1 228 ? 13.315 -14.774 -12.771 1.00 97.12 228 ASN A C 1
ATOM 1760 O O . ASN A 1 228 ? 14.094 -14.794 -13.723 1.00 97.12 228 ASN A O 1
ATOM 1764 N N . VAL A 1 229 ? 13.173 -13.720 -11.969 1.00 97.56 229 VAL A N 1
ATOM 1765 C CA . VAL A 1 229 ? 13.851 -12.437 -12.182 1.00 97.56 229 VAL A CA 1
ATOM 1766 C C . VAL A 1 229 ? 14.673 -12.107 -10.943 1.00 97.56 229 VAL A C 1
ATOM 1768 O O . VAL A 1 229 ? 14.120 -11.983 -9.855 1.00 97.56 229 VAL A O 1
ATOM 1771 N N . LEU A 1 230 ? 15.988 -11.960 -11.114 1.00 97.00 230 LEU A N 1
ATOM 1772 C CA . LEU A 1 230 ? 16.906 -11.501 -10.073 1.00 97.00 230 LEU A CA 1
ATOM 1773 C C . LEU A 1 230 ? 17.472 -10.142 -10.476 1.00 97.00 230 LEU A C 1
ATOM 1775 O O . LEU A 1 230 ? 18.069 -10.006 -11.543 1.00 97.00 230 LEU A O 1
ATOM 1779 N N . ILE A 1 231 ? 17.313 -9.159 -9.597 1.00 97.88 231 ILE A N 1
ATOM 1780 C CA . ILE A 1 231 ? 17.922 -7.839 -9.730 1.00 97.88 231 ILE A CA 1
ATOM 1781 C C . ILE A 1 231 ? 18.648 -7.577 -8.416 1.00 97.88 231 ILE A C 1
ATOM 1783 O O . ILE A 1 231 ? 18.022 -7.504 -7.367 1.00 97.88 231 ILE A O 1
ATOM 1787 N N . THR A 1 232 ? 19.976 -7.523 -8.472 1.00 97.19 232 THR A N 1
ATOM 1788 C CA . THR A 1 232 ? 20.829 -7.349 -7.286 1.00 97.19 232 THR A CA 1
ATOM 1789 C C . THR A 1 232 ? 21.055 -5.885 -6.925 1.00 97.19 232 THR A C 1
ATOM 1791 O O . THR A 1 232 ? 21.420 -5.590 -5.792 1.00 97.19 232 THR A O 1
ATOM 1794 N N . GLY A 1 233 ? 20.880 -4.982 -7.891 1.00 96.31 233 GLY A N 1
ATOM 1795 C CA . GLY A 1 233 ? 20.889 -3.541 -7.668 1.00 96.31 233 GLY A CA 1
ATOM 1796 C C . GLY A 1 233 ? 19.492 -2.987 -7.393 1.00 96.31 233 GLY A C 1
ATOM 1797 O O . GLY A 1 233 ? 18.512 -3.724 -7.289 1.00 96.31 233 GLY A O 1
ATOM 1798 N N . ASP A 1 234 ? 19.400 -1.663 -7.337 1.00 95.50 234 ASP A N 1
ATOM 1799 C CA . ASP A 1 234 ? 18.141 -0.973 -7.068 1.00 95.50 234 ASP A CA 1
ATOM 1800 C C . ASP A 1 234 ? 17.156 -1.063 -8.243 1.00 95.50 234 ASP A C 1
ATOM 1802 O O . ASP A 1 234 ? 17.532 -0.975 -9.417 1.00 95.50 234 ASP A O 1
ATOM 1806 N N . VAL A 1 235 ? 15.861 -1.147 -7.927 1.00 96.38 235 VAL A N 1
ATOM 1807 C CA . VAL A 1 235 ? 14.776 -1.113 -8.916 1.00 96.38 235 VAL A CA 1
ATOM 1808 C C . VAL A 1 235 ? 14.013 0.204 -8.816 1.00 96.38 235 VAL A C 1
ATOM 1810 O O . VAL A 1 235 ? 13.313 0.463 -7.841 1.00 96.38 235 VAL A O 1
ATOM 1813 N N . ASN A 1 236 ? 14.081 1.010 -9.878 1.00 95.50 236 ASN A N 1
ATOM 1814 C CA . ASN A 1 236 ? 13.284 2.227 -10.032 1.00 95.50 236 ASN A CA 1
ATOM 1815 C C . ASN A 1 236 ? 12.188 2.017 -11.089 1.00 95.50 236 ASN A C 1
ATOM 1817 O O . ASN A 1 236 ? 12.465 2.049 -12.288 1.00 95.50 236 ASN A O 1
ATOM 1821 N N . LEU A 1 237 ? 10.938 1.821 -10.653 1.00 95.69 237 LEU A N 1
ATOM 1822 C CA . LEU A 1 237 ? 9.782 1.629 -11.538 1.00 95.69 237 LEU A CA 1
ATOM 1823 C C . LEU A 1 237 ? 8.885 2.874 -11.571 1.00 95.69 237 LEU A C 1
ATOM 1825 O O . LEU A 1 237 ? 8.143 3.144 -10.627 1.00 95.69 237 LEU A O 1
ATOM 1829 N N . THR A 1 238 ? 8.898 3.590 -12.695 1.00 95.56 238 THR A N 1
ATOM 1830 C CA . THR A 1 238 ? 8.058 4.778 -12.915 1.00 95.56 238 THR A CA 1
ATOM 1831 C C . THR A 1 238 ? 6.950 4.464 -13.918 1.00 95.56 238 THR A C 1
ATOM 1833 O O . THR A 1 238 ? 7.218 4.133 -15.072 1.00 95.56 238 THR A O 1
ATOM 1836 N N . ILE A 1 239 ? 5.692 4.595 -13.491 1.00 97.00 239 ILE A N 1
ATOM 1837 C CA . ILE A 1 239 ? 4.504 4.397 -14.332 1.00 97.00 239 ILE A CA 1
ATOM 1838 C C . ILE A 1 239 ? 3.707 5.701 -14.325 1.00 97.00 239 ILE A C 1
ATOM 1840 O O . ILE A 1 239 ? 3.092 6.050 -13.324 1.00 97.00 239 ILE A O 1
ATOM 1844 N N . GLU A 1 240 ? 3.719 6.425 -15.444 1.00 94.94 240 GLU A N 1
ATOM 1845 C CA . GLU A 1 240 ? 2.950 7.674 -15.596 1.00 94.94 240 GLU A CA 1
ATOM 1846 C C . GLU A 1 240 ? 1.446 7.412 -15.801 1.00 94.94 240 GLU A C 1
ATOM 1848 O O . GLU A 1 240 ? 0.608 8.261 -15.504 1.00 94.94 240 GLU A O 1
ATOM 1853 N N . GLY A 1 241 ? 1.104 6.227 -16.317 1.00 95.94 241 GLY A N 1
ATOM 1854 C CA . GLY A 1 241 ? -0.271 5.774 -16.510 1.00 95.94 241 GLY A CA 1
ATOM 1855 C C . GLY A 1 241 ? -0.870 5.074 -15.284 1.00 95.94 241 GLY A C 1
ATOM 1856 O O . GLY A 1 241 ? -0.410 5.201 -14.154 1.00 95.94 241 GLY A O 1
ATOM 1857 N N . THR A 1 242 ? -1.922 4.284 -15.510 1.00 95.56 242 THR A N 1
ATOM 1858 C CA . THR A 1 242 ? -2.544 3.459 -14.459 1.00 95.56 242 THR A CA 1
ATOM 1859 C C . THR A 1 242 ? -1.887 2.079 -14.391 1.00 95.56 242 THR A C 1
ATOM 1861 O O . THR A 1 242 ? -1.901 1.355 -15.384 1.00 95.56 242 THR A O 1
ATOM 1864 N N . LYS A 1 243 ? -1.392 1.668 -13.214 1.00 97.50 243 LYS A N 1
ATOM 1865 C CA . LYS A 1 243 ? -0.978 0.280 -12.945 1.00 97.50 243 LYS A CA 1
ATOM 1866 C C . LYS A 1 243 ? -2.200 -0.555 -12.543 1.00 97.50 243 LYS A C 1
ATOM 1868 O O . LYS A 1 243 ? -2.908 -0.200 -11.604 1.00 97.50 243 LYS A O 1
ATOM 1873 N N . LYS A 1 244 ? -2.439 -1.667 -13.240 1.00 94.69 244 LYS A N 1
ATOM 1874 C CA . LYS A 1 244 ? -3.376 -2.723 -12.828 1.00 94.69 244 LYS A CA 1
ATOM 1875 C C . LYS A 1 244 ? -2.582 -4.007 -12.653 1.00 94.69 244 LYS A C 1
ATOM 1877 O O . LYS A 1 244 ? -1.893 -4.418 -13.579 1.00 94.69 244 LYS A O 1
ATOM 1882 N N . GLU A 1 245 ? -2.689 -4.620 -11.486 1.00 96.62 245 GLU A N 1
ATOM 1883 C CA . GLU A 1 245 ? -1.961 -5.833 -11.133 1.00 96.62 245 GLU A CA 1
ATOM 1884 C C . GLU A 1 245 ? -2.970 -6.862 -10.630 1.00 96.62 245 GLU A C 1
ATOM 1886 O O . GLU A 1 245 ? -3.760 -6.572 -9.732 1.00 96.62 245 GLU A O 1
ATOM 1891 N N . LEU A 1 246 ? -3.004 -8.029 -11.271 1.00 94.44 246 LEU A N 1
ATOM 1892 C CA . LEU A 1 246 ? -3.895 -9.125 -10.910 1.00 94.44 246 LEU A CA 1
ATOM 1893 C C . LEU A 1 246 ? -3.047 -10.356 -10.627 1.00 94.44 246 LEU A C 1
ATOM 1895 O O . LEU A 1 246 ? -2.487 -10.951 -11.546 1.00 94.44 246 LEU A O 1
ATOM 1899 N N . ILE A 1 247 ? -3.020 -10.755 -9.363 1.00 96.81 247 ILE A N 1
ATOM 1900 C CA . ILE A 1 247 ? -2.423 -12.004 -8.918 1.00 96.81 247 ILE A CA 1
ATOM 1901 C C . ILE A 1 247 ? -3.584 -12.963 -8.675 1.00 96.81 247 ILE A C 1
ATOM 1903 O O . ILE A 1 247 ? -4.466 -12.689 -7.866 1.00 96.81 247 ILE A O 1
ATOM 1907 N N . LYS A 1 248 ? -3.646 -14.037 -9.467 1.00 93.69 248 LYS A N 1
ATOM 1908 C CA . LYS A 1 248 ? -4.699 -15.058 -9.335 1.00 93.69 248 LYS A CA 1
ATOM 1909 C C . LYS A 1 248 ? -4.396 -16.080 -8.240 1.00 93.69 248 LYS A C 1
ATOM 1911 O O . LYS A 1 248 ? -5.331 -16.673 -7.717 1.00 93.69 248 LYS A O 1
ATOM 1916 N N . GLY A 1 249 ? -3.114 -16.316 -7.973 1.00 92.44 249 GLY A N 1
ATOM 1917 C CA . GLY A 1 249 ? -2.654 -17.077 -6.815 1.00 92.44 249 GLY A CA 1
ATOM 1918 C C . GLY A 1 249 ? -2.380 -16.155 -5.631 1.00 92.44 249 GLY A C 1
ATOM 1919 O O . GLY A 1 249 ? -2.931 -15.056 -5.550 1.00 92.44 249 GLY A O 1
ATOM 1920 N N . ASP A 1 250 ? -1.480 -16.586 -4.758 1.00 94.00 250 ASP A N 1
ATOM 1921 C CA . ASP A 1 250 ? -1.079 -15.804 -3.594 1.00 94.00 250 ASP A CA 1
ATOM 1922 C C . ASP A 1 250 ? -0.076 -14.706 -3.974 1.00 94.00 250 ASP A C 1
ATOM 1924 O O . ASP A 1 250 ? 0.786 -14.894 -4.836 1.00 94.00 250 ASP A O 1
ATOM 1928 N N . TYR A 1 251 ? -0.182 -13.549 -3.317 1.00 95.62 251 TYR A N 1
ATOM 1929 C CA . TYR A 1 251 ? 0.814 -12.482 -3.389 1.00 95.62 251 TYR A CA 1
ATOM 1930 C C . TYR A 1 251 ? 1.583 -12.439 -2.070 1.00 95.62 251 TYR A C 1
ATOM 1932 O O . TYR A 1 251 ? 1.083 -11.919 -1.073 1.00 95.62 251 TYR A O 1
ATOM 1940 N N . ILE A 1 252 ? 2.781 -13.022 -2.069 1.00 94.38 252 ILE A N 1
ATOM 1941 C CA . ILE A 1 252 ? 3.681 -13.041 -0.915 1.00 94.38 252 ILE A CA 1
ATOM 1942 C C . ILE A 1 252 ? 4.728 -11.951 -1.134 1.00 94.38 252 ILE A C 1
ATOM 1944 O O . ILE A 1 252 ? 5.485 -12.002 -2.103 1.00 94.38 252 ILE A O 1
ATOM 1948 N N . LEU A 1 253 ? 4.737 -10.955 -0.248 1.00 95.69 253 LEU A N 1
ATOM 1949 C CA . LEU A 1 253 ? 5.704 -9.864 -0.244 1.00 95.69 253 LEU A CA 1
ATOM 1950 C C . LEU A 1 253 ? 6.481 -9.905 1.069 1.00 95.69 253 LEU A C 1
ATOM 1952 O O . LEU A 1 253 ? 5.902 -9.711 2.135 1.00 95.69 253 LEU A O 1
ATOM 1956 N N . GLU A 1 254 ? 7.788 -10.109 0.964 1.00 94.44 254 GLU A N 1
ATOM 1957 C CA . GLU A 1 254 ? 8.725 -10.012 2.077 1.00 94.44 254 GLU A CA 1
ATOM 1958 C C . GLU A 1 254 ? 9.660 -8.826 1.837 1.00 94.44 254 GLU A C 1
ATOM 1960 O O . GLU A 1 254 ? 10.196 -8.651 0.741 1.00 94.44 254 GLU A O 1
ATOM 1965 N N . VAL A 1 255 ? 9.804 -7.977 2.853 1.00 96.06 255 VAL A N 1
ATOM 1966 C CA . VAL A 1 255 ? 10.674 -6.800 2.830 1.00 96.06 255 VAL A CA 1
ATOM 1967 C C . VAL A 1 255 ? 11.450 -6.806 4.138 1.00 96.06 255 VAL A C 1
ATOM 1969 O O . VAL A 1 255 ? 10.871 -6.564 5.191 1.00 96.06 255 VAL A O 1
ATOM 1972 N N . GLU A 1 256 ? 12.746 -7.113 4.075 1.00 94.94 256 GLU A N 1
ATOM 1973 C CA . GLU A 1 256 ? 13.610 -7.122 5.267 1.00 94.94 256 GLU A CA 1
ATOM 1974 C C . GLU A 1 256 ? 13.864 -5.706 5.816 1.00 94.94 256 GLU A C 1
ATOM 1976 O O . GLU A 1 256 ? 14.087 -5.528 7.011 1.00 94.94 256 GLU A O 1
ATOM 1981 N N . GLY A 1 257 ? 13.842 -4.694 4.940 1.00 91.19 257 GLY A N 1
ATOM 1982 C CA . GLY A 1 257 ? 13.924 -3.278 5.307 1.00 91.19 257 GLY A CA 1
ATOM 1983 C C . GLY A 1 257 ? 12.555 -2.626 5.540 1.00 91.19 257 GLY A C 1
ATOM 1984 O O . GLY A 1 257 ? 11.532 -3.290 5.690 1.00 91.19 257 GLY A O 1
ATOM 1985 N N . ASP A 1 258 ? 12.514 -1.294 5.513 1.00 85.75 258 ASP A N 1
ATOM 1986 C CA . ASP A 1 258 ? 11.270 -0.551 5.739 1.00 85.75 258 ASP A CA 1
ATOM 1987 C C . ASP A 1 258 ? 10.311 -0.615 4.537 1.00 85.75 258 ASP A C 1
ATOM 1989 O O . ASP A 1 258 ? 10.646 -0.207 3.420 1.00 85.75 258 ASP A O 1
ATOM 1993 N N . TYR A 1 259 ? 9.058 -1.016 4.779 1.00 89.44 259 TYR A N 1
ATOM 1994 C CA . TYR A 1 259 ? 7.983 -0.921 3.787 1.00 89.44 259 TYR A CA 1
ATOM 1995 C C . TYR A 1 259 ? 7.217 0.402 3.908 1.00 89.44 259 TYR A C 1
ATOM 1997 O O . TYR A 1 259 ? 6.483 0.643 4.865 1.00 89.44 259 TYR A O 1
ATOM 2005 N N . THR A 1 260 ? 7.350 1.265 2.900 1.00 88.69 260 THR A N 1
ATOM 2006 C CA . THR A 1 260 ? 6.749 2.605 2.894 1.00 88.69 260 THR A CA 1
ATOM 2007 C C . THR A 1 260 ? 5.753 2.783 1.748 1.00 88.69 260 THR A C 1
ATOM 2009 O O . THR A 1 260 ? 6.028 2.421 0.605 1.00 88.69 260 THR A O 1
ATOM 2012 N N . ARG A 1 261 ? 4.605 3.421 2.024 1.00 90.12 261 ARG A N 1
ATOM 2013 C CA . ARG A 1 261 ? 3.594 3.780 1.014 1.00 90.12 261 ARG A CA 1
ATOM 2014 C C . ARG A 1 261 ? 3.216 5.258 1.110 1.00 90.12 261 ARG A C 1
ATOM 2016 O O . ARG A 1 261 ? 2.719 5.707 2.137 1.00 90.12 261 ARG A O 1
ATOM 2023 N N . LYS A 1 262 ? 3.411 6.010 0.021 1.00 88.56 262 LYS A N 1
ATOM 2024 C CA . LYS A 1 262 ? 2.997 7.418 -0.114 1.00 88.56 262 LYS A CA 1
ATOM 2025 C C . LYS A 1 262 ? 1.876 7.537 -1.140 1.00 88.56 262 LYS A C 1
ATOM 2027 O O . LYS A 1 262 ? 2.112 7.444 -2.342 1.00 88.56 262 LYS A O 1
ATOM 2032 N N . ILE A 1 263 ? 0.649 7.740 -0.667 1.00 89.81 263 ILE A N 1
ATOM 2033 C CA . ILE A 1 263 ? -0.553 7.787 -1.507 1.00 89.81 263 ILE A CA 1
ATOM 2034 C C . ILE A 1 263 ? -1.116 9.208 -1.465 1.00 89.81 263 ILE A C 1
ATOM 2036 O O . ILE A 1 263 ? -1.533 9.685 -0.419 1.00 89.81 263 ILE A O 1
ATOM 2040 N N . HIS A 1 264 ? -1.124 9.899 -2.609 1.00 84.44 264 HIS A N 1
ATOM 2041 C CA . HIS A 1 264 ? -1.587 11.294 -2.687 1.00 84.44 264 HIS A CA 1
ATOM 2042 C C . HIS A 1 264 ? -3.114 11.450 -2.603 1.00 84.44 264 HIS A C 1
ATOM 2044 O O . HIS A 1 264 ? -3.603 12.518 -2.246 1.00 84.44 264 HIS A O 1
ATOM 2050 N N . LYS A 1 265 ? -3.871 10.424 -3.009 1.00 89.62 265 LYS A N 1
ATOM 2051 C CA . LYS A 1 265 ? -5.343 10.415 -2.989 1.00 89.62 265 LYS A CA 1
ATOM 2052 C C . LYS A 1 265 ? -5.838 9.335 -2.020 1.00 89.62 265 LYS A C 1
ATOM 2054 O O . LYS A 1 265 ? -5.325 9.222 -0.918 1.00 89.62 265 LYS A O 1
ATOM 2059 N N . ASN A 1 266 ? -6.833 8.543 -2.415 1.00 72.00 266 ASN A N 1
ATOM 2060 C CA . ASN A 1 266 ? -7.452 7.545 -1.548 1.00 72.00 266 ASN A CA 1
ATOM 2061 C C . ASN A 1 266 ? -6.788 6.174 -1.700 1.00 72.00 266 ASN A C 1
ATOM 2063 O O . ASN A 1 266 ? -6.575 5.719 -2.825 1.00 72.00 266 ASN A O 1
ATOM 2067 N N . GLU A 1 267 ? -6.598 5.482 -0.580 1.00 88.94 267 GLU A N 1
ATOM 2068 C CA . GLU A 1 267 ? -6.402 4.035 -0.535 1.00 88.94 267 GLU A CA 1
ATOM 2069 C C . GLU A 1 267 ? -7.744 3.363 -0.212 1.00 88.94 267 GLU A C 1
ATOM 2071 O O . GLU A 1 267 ? -8.452 3.775 0.707 1.00 88.94 267 GLU A O 1
ATOM 2076 N N . ARG A 1 268 ? -8.139 2.353 -0.992 1.00 80.62 268 ARG A N 1
ATOM 2077 C CA . ARG A 1 268 ? -9.358 1.571 -0.747 1.00 80.62 268 ARG A CA 1
ATOM 2078 C C . ARG A 1 268 ? -8.985 0.101 -0.712 1.00 80.62 268 ARG A C 1
ATOM 2080 O O . ARG A 1 268 ? -8.607 -0.452 -1.740 1.00 80.62 268 ARG A O 1
ATOM 2087 N N . VAL A 1 269 ? -9.128 -0.514 0.457 1.00 86.81 269 VAL A N 1
ATOM 2088 C CA . VAL A 1 269 ? -8.791 -1.920 0.690 1.00 86.81 269 VAL A CA 1
ATOM 2089 C C . VAL A 1 269 ? -10.075 -2.695 0.953 1.00 86.81 269 VAL A C 1
ATOM 2091 O O . VAL A 1 269 ? -10.895 -2.294 1.778 1.00 86.81 269 VAL A O 1
ATOM 2094 N N . LYS A 1 270 ? -10.260 -3.807 0.240 1.00 80.69 270 LYS A N 1
ATOM 2095 C CA . LYS A 1 270 ? -11.330 -4.767 0.514 1.00 80.69 270 LYS A CA 1
ATOM 2096 C C . LYS A 1 270 ? -10.717 -6.151 0.645 1.00 80.69 270 LYS A C 1
ATOM 2098 O O . LYS A 1 270 ? -10.278 -6.722 -0.348 1.00 80.69 270 LYS A O 1
ATOM 2103 N N . ILE A 1 271 ? -10.734 -6.679 1.862 1.00 85.31 271 ILE A N 1
ATOM 2104 C CA . ILE A 1 271 ? -10.323 -8.049 2.164 1.00 85.31 271 ILE A CA 1
ATOM 2105 C C . ILE A 1 271 ? -11.575 -8.925 2.269 1.00 85.31 271 ILE A C 1
ATOM 2107 O O . ILE A 1 271 ? -12.643 -8.440 2.643 1.00 85.31 271 ILE A O 1
ATOM 2111 N N . GLY A 1 272 ? -11.476 -10.190 1.852 1.00 83.88 272 GLY A N 1
ATOM 2112 C CA . GLY A 1 272 ? -12.602 -11.124 1.931 1.00 83.88 272 GLY A CA 1
ATOM 2113 C C . GLY A 1 272 ? -13.723 -10.867 0.922 1.00 83.88 272 GLY A C 1
ATOM 2114 O O . GLY A 1 272 ? -14.884 -11.125 1.214 1.00 83.88 272 GLY A O 1
ATOM 2115 N N . ALA A 1 273 ? -13.412 -10.339 -0.267 1.00 83.44 273 ALA A N 1
ATOM 2116 C CA . ALA A 1 273 ? -14.421 -10.089 -1.301 1.00 83.44 273 ALA A CA 1
ATOM 2117 C C . ALA A 1 273 ? -15.046 -11.371 -1.903 1.00 83.44 273 ALA A C 1
ATOM 2119 O O . ALA A 1 273 ? -16.068 -11.268 -2.581 1.00 83.44 273 ALA A O 1
ATOM 2120 N N . GLY A 1 274 ? -14.437 -12.543 -1.681 1.00 81.00 274 GLY A N 1
ATOM 2121 C CA . GLY A 1 274 ? -14.968 -13.853 -2.073 1.00 81.00 274 GLY A CA 1
ATOM 2122 C C . GLY A 1 274 ? -16.011 -14.402 -1.091 1.00 81.00 274 GLY A C 1
ATOM 2123 O O . GLY A 1 274 ? -16.207 -13.859 -0.008 1.00 81.00 274 GLY A O 1
ATOM 2124 N N . GLN A 1 275 ? -16.676 -15.502 -1.459 1.00 77.62 275 GLN A N 1
ATOM 2125 C CA . GLN A 1 275 ? -17.775 -16.069 -0.658 1.00 77.62 275 GLN A CA 1
ATOM 2126 C C . GLN A 1 275 ? -17.352 -16.522 0.747 1.00 77.62 275 GLN A C 1
ATOM 2128 O O . GLN A 1 275 ? -18.147 -16.430 1.677 1.00 77.62 275 GLN A O 1
ATOM 2133 N N . SER A 1 276 ? -16.109 -16.976 0.911 1.00 74.44 276 SER A N 1
ATOM 2134 C CA . SER A 1 276 ? -15.600 -17.506 2.182 1.00 74.44 276 SER A CA 1
ATOM 2135 C C . SER A 1 276 ? -15.211 -16.429 3.203 1.00 74.44 276 SER A C 1
ATOM 2137 O O . SER A 1 276 ? -14.826 -16.769 4.318 1.00 74.44 276 SER A O 1
ATOM 2139 N N . GLY A 1 277 ? -15.307 -15.140 2.847 1.00 67.62 277 GLY A N 1
ATOM 2140 C CA . GLY A 1 277 ? -14.772 -14.054 3.665 1.00 67.62 277 GLY A CA 1
ATOM 2141 C C . GLY A 1 277 ? -13.243 -14.106 3.765 1.00 67.62 277 GLY A C 1
ATOM 2142 O O . GLY A 1 277 ? -12.579 -14.962 3.187 1.00 67.62 277 GLY A O 1
ATOM 2143 N N . GLY A 1 278 ? -12.666 -13.127 4.444 1.00 73.19 278 GLY A N 1
ATOM 2144 C CA . GLY A 1 278 ? -11.231 -13.010 4.669 1.00 73.19 278 GLY A CA 1
ATOM 2145 C C . GLY A 1 278 ? -10.986 -11.881 5.656 1.00 73.19 278 GLY A C 1
ATOM 2146 O O . GLY A 1 278 ? -11.753 -10.915 5.680 1.00 73.19 278 GLY A O 1
ATOM 2147 N N . ASN A 1 279 ? -9.945 -12.010 6.468 1.00 73.25 279 ASN A N 1
ATOM 2148 C CA . ASN A 1 279 ? -9.653 -11.074 7.547 1.00 73.25 279 ASN A CA 1
ATOM 2149 C C . ASN A 1 279 ? -8.506 -10.146 7.150 1.00 73.25 279 ASN A C 1
ATOM 2151 O O . ASN A 1 279 ? -7.561 -10.570 6.490 1.00 73.25 279 ASN A O 1
ATOM 2155 N N . LEU A 1 280 ? -8.582 -8.888 7.585 1.00 83.38 280 LEU A N 1
ATOM 2156 C CA . LEU A 1 280 ? -7.383 -8.081 7.775 1.00 83.38 280 LEU A CA 1
ATOM 2157 C C . LEU A 1 280 ? -6.918 -8.334 9.209 1.00 83.38 280 LEU A C 1
ATOM 2159 O O . LEU A 1 280 ? -7.561 -7.869 10.148 1.00 83.38 280 LEU A O 1
ATOM 2163 N N . GLU A 1 281 ? -5.854 -9.106 9.365 1.00 66.06 281 GLU A N 1
ATOM 2164 C CA . GLU A 1 281 ? -5.220 -9.348 10.659 1.00 66.06 281 GLU A CA 1
ATOM 2165 C C . GLU A 1 281 ? -4.043 -8.384 10.790 1.00 66.06 281 GLU A C 1
ATOM 2167 O O . GLU A 1 281 ? -3.170 -8.340 9.922 1.00 66.06 281 GLU A O 1
ATOM 2172 N N . THR A 1 282 ? -4.061 -7.566 11.843 1.00 68.19 282 THR A N 1
ATOM 2173 C CA . THR A 1 282 ? -3.048 -6.535 12.078 1.00 68.19 282 THR A CA 1
ATOM 2174 C C . THR A 1 282 ? -2.508 -6.688 13.491 1.00 68.19 282 THR A C 1
ATOM 2176 O O . THR A 1 282 ? -3.257 -6.547 14.456 1.00 68.19 282 THR A O 1
ATOM 2179 N N . GLU A 1 283 ? -1.208 -6.925 13.618 1.00 44.34 283 GLU A N 1
ATOM 2180 C CA . GLU A 1 283 ? -0.478 -6.800 14.878 1.00 44.34 283 GLU A CA 1
ATOM 2181 C C . GLU A 1 283 ? 0.255 -5.456 14.877 1.00 44.34 283 GLU A C 1
ATOM 2183 O O . GLU A 1 283 ? 0.931 -5.102 13.911 1.00 44.34 283 GLU A O 1
ATOM 2188 N N . ILE A 1 284 ? 0.070 -4.667 15.936 1.00 70.62 284 ILE A N 1
ATOM 2189 C CA . ILE A 1 284 ? 0.629 -3.318 16.041 1.00 70.62 284 ILE A CA 1
ATOM 2190 C C . ILE A 1 284 ? 1.357 -3.218 17.379 1.00 70.62 284 ILE A C 1
ATOM 2192 O O . ILE A 1 284 ? 0.728 -3.074 18.421 1.00 70.62 284 ILE A O 1
ATOM 2196 N N . ASN A 1 285 ? 2.691 -3.230 17.343 1.00 45.22 285 ASN A N 1
ATOM 2197 C CA . ASN A 1 285 ? 3.552 -3.097 18.530 1.00 45.22 285 ASN A CA 1
ATOM 2198 C C . ASN A 1 285 ? 3.695 -1.643 19.036 1.00 45.22 285 ASN A C 1
ATOM 2200 O O . ASN A 1 285 ? 4.592 -1.334 19.816 1.00 45.22 285 ASN A O 1
ATOM 2204 N N . GLY A 1 286 ? 2.828 -0.736 18.581 1.00 57.16 286 GLY A N 1
ATOM 2205 C CA . GLY A 1 286 ? 2.859 0.699 18.871 1.00 57.16 286 GLY A CA 1
ATOM 2206 C C . GLY A 1 286 ? 1.457 1.311 18.916 1.00 57.16 286 GLY A C 1
ATOM 2207 O O . GLY A 1 286 ? 0.469 0.620 19.147 1.00 57.16 286 GLY A O 1
ATOM 2208 N N . ASN A 1 287 ? 1.348 2.622 18.692 1.00 43.69 287 ASN A N 1
ATOM 2209 C CA . ASN A 1 287 ? 0.057 3.313 18.758 1.00 43.69 287 ASN A CA 1
ATOM 2210 C C . ASN A 1 287 ? -0.797 3.048 17.510 1.00 43.69 287 ASN A C 1
ATOM 2212 O O . ASN A 1 287 ? -0.319 3.162 16.382 1.00 43.69 287 ASN A O 1
ATOM 2216 N N . TYR A 1 288 ? -2.089 2.793 17.716 1.00 72.25 288 TYR A N 1
ATOM 2217 C CA . TYR A 1 288 ? -3.095 2.745 16.658 1.00 72.25 288 TYR A CA 1
ATOM 2218 C C . TYR A 1 288 ? -4.101 3.884 16.855 1.00 72.25 288 TYR A C 1
ATOM 2220 O O . TYR A 1 288 ? -4.935 3.839 17.757 1.00 72.25 288 TYR A O 1
ATOM 2228 N N . SER A 1 289 ? -4.015 4.914 16.012 1.00 51.03 289 SER A N 1
ATOM 2229 C CA . SER A 1 289 ? -4.914 6.075 16.032 1.00 51.03 289 SER A CA 1
ATOM 2230 C C . SER A 1 289 ? -5.806 6.067 14.795 1.00 51.03 289 SER A C 1
ATOM 2232 O O . SER A 1 289 ? -5.315 5.916 13.678 1.00 51.03 289 SER A O 1
ATOM 2234 N N . TYR A 1 290 ? -7.109 6.283 14.970 1.00 73.38 290 TYR A N 1
ATOM 2235 C CA . TYR A 1 290 ? -8.062 6.422 13.870 1.00 73.38 290 TYR A CA 1
ATOM 2236 C C . TYR A 1 290 ? -8.942 7.662 14.066 1.00 73.38 290 TYR A C 1
ATOM 2238 O O . TYR A 1 290 ? -9.295 8.015 15.187 1.00 73.38 290 TYR A O 1
ATOM 2246 N N . ASN A 1 291 ? -9.318 8.317 12.965 1.00 51.84 291 ASN A N 1
ATOM 2247 C CA . ASN A 1 291 ? -10.337 9.366 12.938 1.00 51.84 291 ASN A CA 1
ATOM 2248 C C . ASN A 1 291 ? -11.383 8.982 11.886 1.00 51.84 291 ASN A C 1
ATOM 2250 O O . ASN A 1 291 ? -11.056 8.839 10.707 1.00 51.84 291 ASN A O 1
ATOM 2254 N N . ILE A 1 292 ? -12.623 8.759 12.314 1.00 74.94 292 ILE A N 1
ATOM 2255 C CA . ILE A 1 292 ? -13.692 8.239 11.461 1.00 74.94 292 ILE A CA 1
ATOM 2256 C C . ILE A 1 292 ? -14.862 9.223 11.510 1.00 74.94 292 ILE A C 1
ATOM 2258 O O . ILE A 1 292 ? -15.555 9.313 12.515 1.00 74.94 292 ILE A O 1
ATOM 2262 N N . ASN A 1 293 ? -15.117 9.918 10.396 1.00 70.12 293 ASN A N 1
ATOM 2263 C CA . ASN A 1 293 ? -16.252 10.849 10.259 1.00 70.12 293 ASN A CA 1
ATOM 2264 C C . ASN A 1 293 ? -17.609 10.135 10.067 1.00 70.12 293 ASN A C 1
ATOM 2266 O O . ASN A 1 293 ? -18.656 10.777 10.072 1.00 70.12 293 ASN A O 1
ATOM 2270 N N . GLY A 1 294 ? -17.592 8.823 9.810 1.00 73.50 294 GLY A N 1
ATOM 2271 C CA . GLY A 1 294 ? -18.777 7.994 9.576 1.00 73.50 294 GLY A CA 1
ATOM 2272 C C . GLY A 1 294 ? -19.136 7.094 10.762 1.00 73.50 294 GLY A C 1
ATOM 2273 O O . GLY A 1 294 ? -18.555 7.180 11.837 1.00 73.50 294 GLY A O 1
ATOM 2274 N N . ALA A 1 295 ? -20.094 6.188 10.559 1.00 71.12 295 ALA A N 1
ATOM 2275 C CA . ALA A 1 295 ? -20.502 5.237 11.592 1.00 71.12 295 ALA A CA 1
ATOM 2276 C C . ALA A 1 295 ? -19.497 4.082 11.754 1.00 71.12 295 ALA A C 1
ATOM 2278 O O . ALA A 1 295 ? -19.033 3.513 10.765 1.00 71.12 295 ALA A O 1
ATOM 2279 N N . VAL A 1 296 ? -19.259 3.664 12.999 1.00 84.12 296 VAL A N 1
ATOM 2280 C CA . VAL A 1 296 ? -18.551 2.420 13.339 1.00 84.12 296 VAL A CA 1
ATOM 2281 C C . VAL A 1 296 ? -19.587 1.346 13.680 1.00 84.12 296 VAL A C 1
ATOM 2283 O O . VAL A 1 296 ? -20.464 1.568 14.514 1.00 84.12 296 VAL A O 1
ATOM 2286 N N . LYS A 1 297 ? -19.513 0.179 13.028 1.00 79.69 297 LYS A N 1
ATOM 2287 C CA . LYS A 1 297 ? -20.375 -0.984 13.300 1.00 79.69 297 LYS A CA 1
ATOM 2288 C C . LYS A 1 297 ? -19.498 -2.219 13.488 1.00 79.69 297 LYS A C 1
ATOM 2290 O O . LYS A 1 297 ? -18.761 -2.573 12.576 1.00 79.69 297 LYS A O 1
ATOM 2295 N N . GLY A 1 298 ? -19.599 -2.869 14.644 1.00 81.88 298 GLY A N 1
ATOM 2296 C CA . GLY A 1 298 ? -18.871 -4.100 14.958 1.00 81.88 298 GLY A CA 1
ATOM 2297 C C . GLY A 1 298 ? -19.824 -5.242 15.303 1.00 81.88 298 GLY A C 1
ATOM 2298 O O . GLY A 1 298 ? -20.873 -5.016 15.903 1.00 81.88 298 GLY A O 1
ATOM 2299 N N . ARG A 1 299 ? -19.458 -6.469 14.923 1.00 78.75 299 ARG A N 1
ATOM 2300 C CA . ARG A 1 299 ? -20.091 -7.709 15.389 1.00 78.75 299 ARG A CA 1
ATOM 2301 C C . ARG A 1 299 ? -18.985 -8.680 15.776 1.00 78.75 299 ARG A C 1
ATOM 2303 O O . ARG A 1 299 ? -18.206 -9.071 14.913 1.00 78.75 299 ARG A O 1
ATOM 2310 N N . VAL A 1 300 ? -18.961 -9.105 17.033 1.00 82.31 300 VAL A N 1
ATOM 2311 C CA . VAL A 1 300 ? -18.086 -10.186 17.500 1.00 82.31 300 VAL A CA 1
ATOM 2312 C C . VAL A 1 300 ? -18.937 -11.450 17.607 1.00 82.31 300 VAL A C 1
ATOM 2314 O O . VAL A 1 300 ? -20.021 -11.426 18.180 1.00 82.31 300 VAL A O 1
ATOM 2317 N N . GLY A 1 301 ? -18.514 -12.534 16.951 1.00 83.31 301 GLY A N 1
ATOM 2318 C CA . GLY A 1 301 ? -19.258 -13.802 16.938 1.00 83.31 301 GLY A CA 1
ATOM 2319 C C . GLY A 1 301 ? -18.955 -14.727 18.121 1.00 83.31 301 GLY A C 1
ATOM 2320 O O . GLY A 1 301 ? -19.582 -15.776 18.231 1.00 83.31 301 GLY A O 1
ATOM 2321 N N . LYS A 1 302 ? -17.971 -14.357 18.940 1.00 89.00 302 LYS A N 1
ATOM 2322 C CA . LYS A 1 302 ? -17.459 -15.071 20.115 1.00 89.00 302 LYS A CA 1
ATOM 2323 C C . LYS A 1 302 ? -17.119 -14.035 21.202 1.00 89.00 302 LYS A C 1
ATOM 2325 O O . LYS A 1 302 ? -17.675 -12.938 21.178 1.00 89.00 302 LYS A O 1
ATOM 2330 N N . ASP A 1 303 ? -16.208 -14.375 22.104 1.00 87.81 303 ASP A N 1
ATOM 2331 C CA . ASP A 1 303 ? -15.806 -13.539 23.232 1.00 87.81 303 ASP A CA 1
ATOM 2332 C C . ASP A 1 303 ? -15.005 -12.303 22.792 1.00 87.81 303 ASP A C 1
ATOM 2334 O O . ASP A 1 303 ? -14.324 -12.305 21.761 1.00 87.81 303 ASP A O 1
ATOM 2338 N N . GLN A 1 304 ? -15.104 -11.237 23.585 1.00 91.44 304 GLN A N 1
ATOM 2339 C CA . GLN A 1 304 ? -14.322 -10.015 23.437 1.00 91.44 304 GLN A CA 1
ATOM 2340 C C . GLN A 1 304 ? -13.760 -9.624 24.805 1.00 91.44 304 GLN A C 1
ATOM 2342 O O . GLN A 1 304 ? -14.503 -9.148 25.661 1.00 91.44 304 GLN A O 1
ATOM 2347 N N . ASP A 1 305 ? -12.445 -9.750 24.967 1.00 88.50 305 ASP A N 1
ATOM 2348 C CA . ASP A 1 305 ? -11.727 -9.297 26.157 1.00 88.50 305 ASP A CA 1
ATOM 2349 C C . ASP A 1 305 ? -11.024 -7.965 25.878 1.00 88.50 305 ASP A C 1
ATOM 2351 O O . ASP A 1 305 ? -10.307 -7.815 24.887 1.00 88.50 305 ASP A O 1
ATOM 2355 N N . VAL A 1 306 ? -11.221 -6.979 26.756 1.00 90.56 306 VAL A N 1
ATOM 2356 C CA . VAL A 1 306 ? -10.585 -5.657 26.658 1.00 90.56 306 VAL A CA 1
ATOM 2357 C C . VAL A 1 306 ? -9.889 -5.350 27.980 1.00 90.56 306 VAL A C 1
ATOM 2359 O O . VAL A 1 306 ? -10.543 -5.201 29.007 1.00 90.56 306 VAL A O 1
ATOM 2362 N N . THR A 1 307 ? -8.557 -5.250 27.958 1.00 88.75 307 THR A N 1
ATOM 2363 C CA . THR A 1 307 ? -7.743 -4.831 29.111 1.00 88.75 307 THR A CA 1
ATOM 2364 C C . THR A 1 307 ? -7.079 -3.498 28.802 1.00 88.75 307 THR A C 1
ATOM 2366 O O . THR A 1 307 ? -6.366 -3.373 27.809 1.00 88.75 307 THR A O 1
ATOM 2369 N N . ILE A 1 308 ? -7.298 -2.501 29.656 1.00 91.31 308 ILE A N 1
ATOM 2370 C CA . ILE A 1 308 ? -6.738 -1.157 29.508 1.00 91.31 308 ILE A CA 1
ATOM 2371 C C . ILE A 1 308 ? -5.909 -0.870 30.759 1.00 91.31 308 ILE A C 1
ATOM 2373 O O . ILE A 1 308 ? -6.452 -0.748 31.851 1.00 91.31 308 ILE A O 1
ATOM 2377 N N . PHE A 1 309 ? -4.585 -0.792 30.605 1.00 89.25 309 PHE A N 1
ATOM 2378 C CA . PHE A 1 309 ? -3.670 -0.485 31.716 1.00 89.25 309 PHE A CA 1
ATOM 2379 C C . PHE A 1 309 ? -3.683 0.999 32.109 1.00 89.25 309 PHE A C 1
ATOM 2381 O O . PHE A 1 309 ? -3.316 1.346 33.229 1.00 89.25 309 PHE A O 1
ATOM 2388 N N . GLY A 1 310 ? -4.062 1.866 31.167 1.00 92.12 310 GLY A N 1
ATOM 2389 C CA . GLY A 1 310 ? -4.226 3.300 31.383 1.00 92.12 310 GLY A CA 1
ATOM 2390 C C . GLY A 1 310 ? -5.669 3.678 31.717 1.00 92.12 310 GLY A C 1
ATOM 2391 O O . GLY A 1 310 ? -6.402 2.922 32.347 1.00 92.12 310 GLY A O 1
ATOM 2392 N N . ASN A 1 311 ? -6.085 4.855 31.253 1.00 89.06 311 ASN A N 1
ATOM 2393 C CA . ASN A 1 311 ? -7.439 5.362 31.456 1.00 89.06 311 ASN A CA 1
ATOM 2394 C C . ASN A 1 311 ? -8.323 5.065 30.239 1.00 89.06 311 ASN A C 1
ATOM 2396 O O . ASN A 1 311 ? -7.907 5.290 29.103 1.00 89.06 311 ASN A O 1
ATOM 2400 N N . GLU A 1 312 ? -9.565 4.650 30.477 1.00 95.00 312 GLU A N 1
ATOM 2401 C CA . GLU A 1 312 ? -10.623 4.637 29.464 1.00 95.00 312 GLU A CA 1
ATOM 2402 C C . GLU A 1 312 ? -11.564 5.826 29.696 1.00 95.00 312 GLU A C 1
ATOM 2404 O O . GLU A 1 312 ? -12.061 6.024 30.804 1.00 95.00 312 GLU A O 1
ATOM 2409 N N . GLN A 1 313 ? -11.839 6.611 28.652 1.00 92.25 313 GLN A N 1
ATOM 2410 C CA . GLN A 1 313 ? -12.843 7.675 28.681 1.00 92.25 313 GLN A CA 1
ATOM 2411 C C . GLN A 1 313 ? -13.769 7.543 27.473 1.00 92.25 313 GLN A C 1
ATOM 2413 O O . GLN A 1 313 ? -13.314 7.436 26.335 1.00 92.25 313 GLN A O 1
ATOM 2418 N N . ARG A 1 314 ? -15.082 7.599 27.715 1.00 93.56 314 ARG A N 1
ATOM 2419 C CA . ARG A 1 314 ? -16.110 7.552 26.670 1.00 93.56 314 ARG A CA 1
ATOM 2420 C C . ARG A 1 314 ? -17.050 8.739 26.821 1.00 93.56 314 ARG A C 1
ATOM 2422 O O . ARG A 1 314 ? -17.800 8.816 27.788 1.00 93.56 314 ARG A O 1
ATOM 2429 N N . THR A 1 315 ? -17.032 9.637 25.843 1.00 91.25 315 THR A N 1
ATOM 2430 C CA . THR A 1 315 ? -18.001 10.733 25.729 1.00 91.25 315 THR A CA 1
ATOM 2431 C C . THR A 1 315 ? -18.990 10.378 24.628 1.00 91.25 315 THR A C 1
ATOM 2433 O O . THR A 1 315 ? -18.598 10.156 23.485 1.00 91.25 315 THR A O 1
ATOM 2436 N N . ILE A 1 316 ? -20.269 10.271 24.978 1.00 93.94 316 ILE A N 1
ATOM 2437 C CA . ILE A 1 316 ? -21.347 9.906 24.056 1.00 93.94 316 ILE A CA 1
ATOM 2438 C C . ILE A 1 316 ? -22.394 11.010 24.157 1.00 93.94 316 ILE A C 1
ATOM 2440 O O . ILE A 1 316 ? -23.073 11.114 25.170 1.00 93.94 316 ILE A O 1
ATOM 2444 N N . GLU A 1 317 ? -22.499 11.847 23.126 1.00 94.12 317 GLU A N 1
ATOM 2445 C CA . GLU A 1 317 ? -23.481 12.945 23.094 1.00 94.12 317 GLU A CA 1
ATOM 2446 C C . GLU A 1 317 ? -24.912 12.446 22.854 1.00 94.12 317 GLU A C 1
ATOM 2448 O O . GLU A 1 317 ? -25.882 13.080 23.258 1.00 94.12 317 GLU A O 1
ATOM 2453 N N . GLY A 1 318 ? -25.037 11.304 22.171 1.00 94.38 318 GLY A N 1
ATOM 2454 C CA . GLY A 1 318 ? -26.303 10.607 21.978 1.00 94.38 318 GLY A CA 1
ATOM 2455 C C . GLY A 1 318 ? -26.669 9.726 23.174 1.00 94.38 318 GLY A C 1
ATOM 2456 O O . GLY A 1 318 ? -26.346 10.014 24.321 1.00 94.38 318 GLY A O 1
ATOM 2457 N N . TYR A 1 319 ? -27.332 8.602 22.904 1.00 94.56 319 TYR A N 1
ATOM 2458 C CA . TYR A 1 319 ? -27.673 7.627 23.939 1.00 94.56 319 TYR A CA 1
ATOM 2459 C C . TYR A 1 319 ? -26.662 6.474 23.983 1.00 94.56 319 TYR A C 1
ATOM 2461 O O . TYR A 1 319 ? -26.123 6.053 22.957 1.00 94.56 319 TYR A O 1
ATOM 2469 N N . PHE A 1 320 ? -26.462 5.908 25.172 1.00 95.06 320 PHE A N 1
ATOM 2470 C CA . PHE A 1 320 ? -25.761 4.643 25.377 1.00 95.06 320 PHE A CA 1
ATOM 2471 C C . PHE A 1 320 ? -26.754 3.591 25.879 1.00 95.06 320 PHE A C 1
ATOM 2473 O O . PHE A 1 320 ? -27.480 3.828 26.841 1.00 95.06 320 PHE A O 1
ATOM 2480 N N . ARG A 1 321 ? -26.801 2.422 25.231 1.00 95.44 321 ARG A N 1
ATOM 2481 C CA . ARG A 1 321 ? -27.610 1.276 25.666 1.00 95.44 321 ARG A CA 1
ATOM 2482 C C . ARG A 1 321 ? -26.696 0.083 25.908 1.00 95.44 321 ARG A C 1
ATOM 2484 O O . ARG A 1 321 ? -26.019 -0.356 24.983 1.00 95.44 321 ARG A O 1
ATOM 2491 N N . HIS A 1 322 ? -26.733 -0.456 27.123 1.00 94.25 322 HIS A N 1
ATOM 2492 C CA . HIS A 1 322 ? -26.038 -1.684 27.494 1.00 94.25 322 HIS A CA 1
ATOM 2493 C C . HIS A 1 322 ? -27.074 -2.760 27.816 1.00 94.25 322 HIS A C 1
ATOM 2495 O O . HIS A 1 322 ? -27.763 -2.681 28.828 1.00 94.25 322 HIS A O 1
ATOM 2501 N N . SER A 1 323 ? -27.230 -3.730 26.918 1.00 93.94 323 SER A N 1
ATOM 2502 C CA . SER A 1 323 ? -28.170 -4.839 27.080 1.00 93.94 323 SER A CA 1
ATOM 2503 C C . SER A 1 323 ? -27.382 -6.135 27.185 1.00 93.94 323 SER A C 1
ATOM 2505 O O . SER A 1 323 ? -26.624 -6.459 26.275 1.00 93.94 323 SER A O 1
ATOM 2507 N N . VAL A 1 324 ? -27.561 -6.855 28.290 1.00 95.00 324 VAL A N 1
ATOM 2508 C CA . VAL A 1 324 ? -26.863 -8.109 28.592 1.00 95.00 324 VAL A CA 1
ATOM 2509 C C . VAL A 1 324 ? -27.902 -9.122 29.058 1.00 95.00 324 VAL A C 1
ATOM 2511 O O . VAL A 1 324 ? -28.818 -8.767 29.795 1.00 95.00 324 VAL A O 1
ATOM 2514 N N . THR A 1 325 ? -27.806 -10.357 28.565 1.00 95.94 325 THR A N 1
ATOM 2515 C CA . THR A 1 325 ? -28.744 -11.437 28.916 1.00 95.94 325 THR A CA 1
ATOM 2516 C C . THR A 1 325 ? -28.409 -12.076 30.259 1.00 95.94 325 THR A C 1
ATOM 2518 O O . THR A 1 325 ? -29.313 -12.482 30.981 1.00 95.94 325 THR A O 1
ATOM 2521 N N . ASP A 1 326 ? -27.122 -12.160 30.578 1.00 95.44 326 ASP A N 1
ATOM 2522 C CA . ASP A 1 326 ? -26.615 -12.700 31.836 1.00 95.44 326 ASP A CA 1
ATOM 2523 C C . ASP A 1 326 ? -26.143 -11.554 32.761 1.00 95.44 326 ASP A C 1
ATOM 2525 O O . ASP A 1 326 ? -26.616 -10.418 32.665 1.00 95.44 326 ASP A O 1
ATOM 2529 N N . ALA A 1 327 ? -25.218 -11.833 33.673 1.00 94.56 327 ALA A N 1
ATOM 2530 C CA . ALA A 1 327 ? -24.756 -10.893 34.679 1.00 94.56 327 ALA A CA 1
ATOM 2531 C C . ALA A 1 327 ? -23.961 -9.697 34.118 1.00 94.56 327 ALA A C 1
ATOM 2533 O O . ALA A 1 327 ? -23.110 -9.821 33.237 1.00 94.56 327 ALA A O 1
ATOM 2534 N N . ILE A 1 328 ? -24.160 -8.534 34.746 1.00 95.50 328 ILE A N 1
ATOM 2535 C CA . ILE A 1 328 ? -23.277 -7.366 34.651 1.00 95.50 328 ILE A CA 1
ATOM 2536 C C . ILE A 1 328 ? -22.647 -7.153 36.028 1.00 95.50 328 ILE A C 1
ATOM 2538 O O . ILE A 1 328 ? -23.360 -7.042 37.022 1.00 95.50 328 ILE A O 1
ATOM 2542 N N . THR A 1 329 ? -21.319 -7.042 36.090 1.00 94.81 329 THR A N 1
ATOM 2543 C CA . THR A 1 329 ? -20.592 -6.682 37.317 1.00 94.81 329 THR A CA 1
ATOM 2544 C C . THR A 1 329 ? -19.799 -5.403 37.093 1.00 94.81 329 THR A C 1
ATOM 2546 O O . THR A 1 329 ? -19.075 -5.286 36.110 1.00 94.81 329 THR A O 1
ATOM 2549 N N . GLN A 1 330 ? -19.910 -4.451 38.019 1.00 94.50 330 GLN A N 1
ATOM 2550 C CA . GLN A 1 330 ? -19.124 -3.218 38.017 1.00 94.50 330 GLN A CA 1
ATOM 2551 C C . GLN A 1 330 ? -18.456 -3.044 39.377 1.00 94.50 330 GLN A C 1
ATOM 2553 O O . GLN A 1 330 ? -19.110 -3.154 40.414 1.00 94.50 330 GLN A O 1
ATOM 2558 N N . LYS A 1 331 ? -17.144 -2.800 39.378 1.00 93.44 331 LYS A N 1
ATOM 2559 C CA . LYS A 1 331 ? -16.346 -2.728 40.602 1.00 93.44 331 LYS A CA 1
ATOM 2560 C C . LYS A 1 331 ? -15.215 -1.717 40.447 1.00 93.44 331 LYS A C 1
ATOM 2562 O O . LYS A 1 331 ? -14.403 -1.839 39.540 1.00 93.44 331 LYS A O 1
ATOM 2567 N N . SER A 1 332 ? -15.130 -0.786 41.392 1.00 93.94 332 SER A N 1
ATOM 2568 C CA . SER A 1 332 ? -13.936 0.017 41.651 1.00 93.94 332 SER A CA 1
ATOM 2569 C C . SER A 1 332 ? -13.276 -0.535 42.910 1.00 93.94 332 SER A C 1
ATOM 2571 O O . SER A 1 332 ? -13.954 -0.778 43.908 1.00 93.94 332 SER A O 1
ATOM 2573 N N . THR A 1 333 ? -11.982 -0.844 42.852 1.00 92.62 333 THR A N 1
ATOM 2574 C CA . THR A 1 333 ? -11.260 -1.494 43.961 1.00 92.62 333 THR A CA 1
ATOM 2575 C C . THR A 1 333 ? -10.711 -0.496 44.969 1.00 92.62 333 THR A C 1
ATOM 2577 O O . THR A 1 333 ? -10.665 -0.804 46.156 1.00 92.62 333 THR A O 1
ATOM 2580 N N . THR A 1 334 ? -10.289 0.678 44.506 1.00 92.81 334 THR A N 1
ATOM 2581 C CA . THR A 1 334 ? -9.598 1.685 45.324 1.00 92.81 334 THR A CA 1
ATOM 2582 C C . THR A 1 334 ? -10.351 3.004 45.428 1.00 92.81 334 THR A C 1
ATOM 2584 O O . THR A 1 334 ? -10.031 3.811 46.296 1.00 92.81 334 THR A O 1
ATOM 2587 N N . SER A 1 335 ? -11.335 3.239 44.560 1.00 94.56 335 SER A N 1
ATOM 2588 C CA . SER A 1 335 ? -12.025 4.523 44.443 1.00 94.56 335 SER A CA 1
ATOM 2589 C C . SER A 1 335 ? -13.546 4.332 44.401 1.00 94.56 335 SER A C 1
ATOM 2591 O O . SER A 1 335 ? -14.077 3.309 44.832 1.00 94.56 335 SER A O 1
ATOM 2593 N N . SER A 1 336 ? -14.268 5.335 43.916 1.00 94.06 336 SER A N 1
ATOM 2594 C CA . SER A 1 336 ? -15.724 5.363 43.858 1.00 94.06 336 SER A CA 1
ATOM 2595 C C . SER A 1 336 ? -16.283 4.844 42.529 1.00 94.06 336 SER A C 1
ATOM 2597 O O . SER A 1 336 ? -15.591 4.754 41.515 1.00 94.06 336 SER A O 1
ATOM 2599 N N . ILE A 1 337 ? -17.576 4.517 42.555 1.00 95.88 337 ILE A N 1
ATOM 2600 C CA . ILE A 1 337 ? -18.455 4.491 41.384 1.00 95.88 337 ILE A CA 1
ATOM 2601 C C . ILE A 1 337 ? -19.536 5.541 41.655 1.00 95.88 337 ILE A C 1
ATOM 2603 O O . ILE A 1 337 ? -20.158 5.506 42.718 1.00 95.88 337 ILE A O 1
ATOM 2607 N N . SER A 1 338 ? -19.754 6.468 40.723 1.00 94.94 338 SER A N 1
ATOM 2608 C CA . SER A 1 338 ? -20.790 7.500 40.820 1.00 94.94 338 SER A CA 1
ATOM 2609 C C . SER A 1 338 ? -21.790 7.383 39.677 1.00 94.94 338 SER A C 1
ATOM 2611 O O . SER A 1 338 ? -21.405 7.218 38.522 1.00 94.94 338 SER A O 1
ATOM 2613 N N . TRP A 1 339 ? -23.069 7.528 40.011 1.00 93.94 339 TRP A N 1
ATOM 2614 C CA . TRP A 1 339 ? -24.169 7.601 39.059 1.00 93.94 339 TRP A CA 1
ATOM 2615 C C . TRP A 1 339 ? -24.886 8.921 39.274 1.00 93.94 339 TRP A C 1
ATOM 2617 O O . TRP A 1 339 ? -25.322 9.212 40.387 1.00 93.94 339 TRP A O 1
ATOM 2627 N N . GLU A 1 340 ? -25.000 9.710 38.217 1.00 93.94 340 GLU A N 1
ATOM 2628 C CA . GLU A 1 340 ? -25.673 10.999 38.246 1.00 93.94 340 GLU A CA 1
ATOM 2629 C C . GLU A 1 340 ? -26.515 11.129 36.980 1.00 93.94 340 GLU A C 1
ATOM 2631 O O . GLU A 1 340 ? -26.042 10.856 35.876 1.00 93.94 340 GLU A O 1
ATOM 2636 N N . ALA A 1 341 ? -27.774 11.523 37.144 1.00 95.25 341 ALA A N 1
ATOM 2637 C CA . ALA A 1 341 ? -28.670 11.824 36.043 1.00 95.25 341 ALA A CA 1
ATOM 2638 C C . ALA A 1 341 ? -29.491 13.060 36.396 1.00 95.25 341 ALA A C 1
ATOM 2640 O O . ALA A 1 341 ? -29.884 13.251 37.546 1.00 95.25 341 ALA A O 1
ATOM 2641 N N . LYS A 1 342 ? -29.765 13.893 35.390 1.00 95.19 342 LYS A N 1
ATOM 2642 C CA . LYS A 1 342 ? -30.568 15.108 35.571 1.00 95.19 342 LYS A CA 1
ATOM 2643 C C . LYS A 1 342 ? -32.032 14.793 35.882 1.00 95.19 342 LYS A C 1
ATOM 2645 O O . LYS A 1 342 ? -32.672 15.552 36.600 1.00 95.19 342 LYS A O 1
ATOM 2650 N N . THR A 1 343 ? -32.564 13.737 35.273 1.00 96.12 343 THR A N 1
ATOM 2651 C CA . THR A 1 343 ? -33.982 13.374 35.355 1.00 96.12 343 THR A CA 1
ATOM 2652 C C . THR A 1 343 ? -34.209 12.245 36.345 1.00 96.12 343 THR A C 1
ATOM 2654 O O . THR A 1 343 ? -34.954 12.417 37.303 1.00 96.12 343 THR A O 1
ATOM 2657 N N . ASP A 1 344 ? -33.571 11.099 36.125 1.00 95.69 344 ASP A N 1
ATOM 2658 C CA . ASP A 1 344 ? -33.895 9.871 36.833 1.00 95.69 344 ASP A CA 1
ATOM 2659 C C . ASP A 1 344 ? -32.731 8.877 36.833 1.00 95.69 344 ASP A C 1
ATOM 2661 O O . ASP A 1 344 ? -32.046 8.665 35.834 1.00 95.69 344 ASP A O 1
ATOM 2665 N N . ILE A 1 345 ? -32.541 8.228 37.980 1.00 95.94 345 ILE A N 1
ATOM 2666 C CA . ILE A 1 345 ? -31.791 6.979 38.095 1.00 95.94 345 ILE A CA 1
ATOM 2667 C C . ILE A 1 345 ? -32.796 5.942 38.580 1.00 95.94 345 ILE A C 1
ATOM 2669 O O . ILE A 1 345 ? -33.189 5.954 39.744 1.00 95.94 345 ILE A O 1
ATOM 2673 N N . SER A 1 346 ? -33.219 5.055 37.683 1.00 94.75 346 SER A N 1
ATOM 2674 C CA . SER A 1 346 ? -34.159 3.980 38.000 1.00 94.75 346 SER A CA 1
ATOM 2675 C C . SER A 1 346 ? -33.437 2.639 38.101 1.00 94.75 346 SER A C 1
ATOM 2677 O O . SER A 1 346 ? -32.628 2.285 37.242 1.00 94.75 346 SER A O 1
ATOM 2679 N N . GLN A 1 347 ? -33.728 1.888 39.163 1.00 94.44 347 GLN A N 1
ATOM 2680 C CA . GLN A 1 347 ? -33.243 0.525 39.368 1.00 94.44 347 GLN A CA 1
ATOM 2681 C C . GLN A 1 347 ? -34.434 -0.374 39.678 1.00 94.44 347 GLN A C 1
ATOM 2683 O O . GLN A 1 347 ? -35.263 -0.060 40.529 1.00 94.44 347 GLN A O 1
ATOM 2688 N N . THR A 1 348 ? -34.541 -1.500 38.981 1.00 93.69 348 THR A N 1
ATOM 2689 C CA . THR A 1 348 ? -35.670 -2.421 39.126 1.00 93.69 348 THR A CA 1
ATOM 2690 C C . THR A 1 348 ? -35.184 -3.853 38.993 1.00 93.69 348 THR A C 1
ATOM 2692 O O . THR A 1 348 ? -34.428 -4.176 38.079 1.00 93.69 348 THR A O 1
ATOM 2695 N N . SER A 1 349 ? -35.653 -4.719 39.886 1.00 93.69 349 SER A N 1
ATOM 2696 C CA . SER A 1 349 ? -35.546 -6.169 39.751 1.00 93.69 349 SER A CA 1
ATOM 2697 C C . SER A 1 349 ? -36.964 -6.718 39.594 1.00 93.69 349 SER A C 1
ATOM 2699 O O . SER A 1 349 ? -37.825 -6.391 40.406 1.00 93.69 349 SER A O 1
ATOM 2701 N N . VAL A 1 350 ? -37.216 -7.524 38.558 1.00 92.38 350 VAL A N 1
ATOM 2702 C CA . VAL A 1 350 ? -38.578 -7.998 38.242 1.00 92.38 350 VAL A CA 1
ATOM 2703 C C . VAL A 1 350 ? -39.029 -9.105 39.196 1.00 92.38 350 VAL A C 1
ATOM 2705 O O . VAL A 1 350 ? -40.146 -9.070 39.695 1.00 92.38 350 VAL A O 1
ATOM 2708 N N . THR A 1 351 ? -38.168 -10.089 39.462 1.00 86.62 351 THR A N 1
ATOM 2709 C CA . THR A 1 351 ? -38.506 -11.265 40.289 1.00 86.62 351 THR A CA 1
ATOM 2710 C C . THR A 1 351 ? -37.425 -11.593 41.324 1.00 86.62 351 THR A C 1
ATOM 2712 O O . THR A 1 351 ? -37.336 -12.728 41.785 1.00 86.62 351 THR A O 1
ATOM 2715 N N . GLY A 1 352 ? -36.553 -10.634 41.648 1.00 89.62 352 GLY A N 1
ATOM 2716 C CA . GLY A 1 352 ? -35.378 -10.836 42.497 1.00 89.62 352 GLY A CA 1
ATOM 2717 C C . GLY A 1 352 ? -35.273 -9.838 43.649 1.00 89.62 352 GLY A C 1
ATOM 2718 O O . GLY A 1 352 ? -36.256 -9.244 44.087 1.00 89.62 352 GLY A O 1
ATOM 2719 N N . ILE A 1 353 ? -34.048 -9.658 44.142 1.00 92.50 353 ILE A N 1
ATOM 2720 C CA . ILE A 1 353 ? -33.740 -8.776 45.269 1.00 92.50 353 ILE A CA 1
ATOM 2721 C C . ILE A 1 353 ? -32.962 -7.563 44.759 1.00 92.50 353 ILE A C 1
ATOM 2723 O O . ILE A 1 353 ? -31.880 -7.711 44.193 1.00 92.50 353 ILE A O 1
ATOM 2727 N N . THR A 1 354 ? -33.450 -6.362 45.063 1.00 95.00 354 THR A N 1
ATOM 2728 C CA . THR A 1 354 ? -32.631 -5.142 45.029 1.00 95.00 354 THR A CA 1
ATOM 2729 C C . THR A 1 354 ? -32.001 -4.946 46.408 1.00 95.00 354 THR A C 1
ATOM 2731 O O . THR A 1 354 ? -32.710 -4.818 47.400 1.00 95.00 354 THR A O 1
ATOM 2734 N N . SER A 1 355 ? -30.668 -4.948 46.499 1.00 93.75 355 SER A N 1
ATOM 2735 C CA . SER A 1 355 ? -29.935 -4.771 47.764 1.00 93.75 355 SER A CA 1
ATOM 2736 C C . SER A 1 355 ? -29.163 -3.455 47.783 1.00 93.75 355 SER A C 1
ATOM 2738 O O . SER A 1 355 ? -28.389 -3.188 46.868 1.00 93.75 355 SER A O 1
ATOM 2740 N N . MET A 1 356 ? -29.276 -2.695 48.873 1.00 92.88 356 MET A N 1
ATOM 2741 C CA . MET A 1 356 ? -28.418 -1.543 49.168 1.00 92.88 356 MET A CA 1
ATOM 2742 C C . MET A 1 356 ? -27.648 -1.837 50.456 1.00 92.88 356 M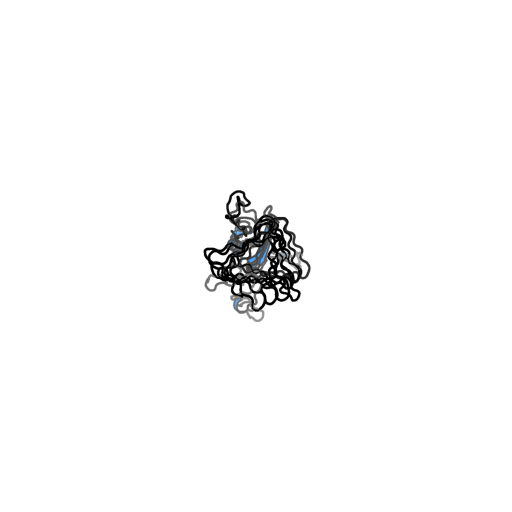ET A C 1
ATOM 2744 O O . MET A 1 356 ? -28.249 -2.090 51.496 1.00 92.88 356 MET A O 1
ATOM 2748 N N . LYS A 1 357 ? -26.314 -1.870 50.388 1.00 93.44 357 LYS A N 1
ATOM 2749 C CA . LYS A 1 357 ? -25.443 -2.221 51.521 1.00 93.44 357 LYS A CA 1
ATOM 2750 C C . LYS A 1 357 ? -24.329 -1.186 51.650 1.00 93.44 357 LYS A C 1
ATOM 2752 O O . LYS A 1 357 ? -23.757 -0.781 50.644 1.00 93.44 357 LYS A O 1
ATOM 2757 N N . SER A 1 358 ? -23.997 -0.789 52.877 1.00 93.06 358 SER A N 1
ATOM 2758 C CA . SER A 1 358 ? -22.857 0.084 53.181 1.00 93.06 358 SER A CA 1
ATOM 2759 C C . SER A 1 358 ? -22.092 -0.469 54.376 1.00 93.06 358 SER A C 1
ATOM 2761 O O . SER A 1 358 ? -22.703 -0.942 55.331 1.00 93.06 358 SER A O 1
ATOM 2763 N N . GLY A 1 359 ? -20.759 -0.416 54.325 1.00 90.88 359 GLY A N 1
ATOM 2764 C CA . GLY A 1 359 ? -19.908 -0.861 55.433 1.00 90.88 359 GLY A CA 1
ATOM 2765 C C . GLY A 1 359 ? -19.847 0.129 56.599 1.00 90.88 359 GLY A C 1
ATOM 2766 O O . GLY A 1 359 ? -19.447 -0.248 57.693 1.00 90.88 359 GLY A O 1
ATOM 2767 N N . THR A 1 360 ? -20.226 1.392 56.376 1.00 94.50 360 THR A N 1
ATOM 2768 C CA . THR A 1 360 ? -20.224 2.429 57.417 1.00 94.50 360 THR A CA 1
ATOM 2769 C C . THR A 1 360 ? -21.564 3.154 57.457 1.00 94.50 360 THR A C 1
ATOM 2771 O O . THR A 1 360 ? -22.445 2.782 58.222 1.00 94.50 360 THR A O 1
ATOM 2774 N N . LYS A 1 361 ? -21.742 4.184 56.630 1.00 93.25 361 LYS A N 1
ATOM 2775 C CA . LYS A 1 361 ? -22.950 5.010 56.591 1.00 93.25 361 LYS A CA 1
ATOM 2776 C C . LYS A 1 361 ? -23.714 4.760 55.299 1.00 93.25 361 LYS A C 1
ATOM 2778 O O . LYS A 1 361 ? -23.131 4.813 54.216 1.00 93.25 361 LYS A O 1
ATOM 2783 N N . LEU A 1 362 ? -25.016 4.527 55.415 1.00 95.12 362 LEU A N 1
ATOM 2784 C CA . LEU A 1 362 ? -25.960 4.659 54.311 1.00 95.12 362 LEU A CA 1
ATOM 2785 C C . LEU A 1 362 ? -26.638 6.024 54.452 1.00 95.12 362 LEU A C 1
ATOM 2787 O O . LEU A 1 362 ? -27.132 6.357 55.525 1.00 95.12 362 LEU A O 1
ATOM 2791 N N . ASN A 1 363 ? -26.618 6.829 53.393 1.00 94.50 363 ASN A N 1
ATOM 2792 C CA . ASN A 1 363 ? -27.198 8.167 53.397 1.00 94.50 363 ASN A CA 1
ATOM 2793 C C . ASN A 1 363 ? -28.235 8.272 52.276 1.00 94.50 363 ASN A C 1
ATOM 2795 O O . ASN A 1 363 ? -27.867 8.268 51.104 1.00 94.50 363 ASN A O 1
ATOM 2799 N N . MET A 1 364 ? -29.509 8.370 52.649 1.00 93.94 364 MET A N 1
ATOM 2800 C CA . MET A 1 364 ? -30.641 8.515 51.734 1.00 93.94 364 MET A CA 1
ATOM 2801 C C . MET A 1 364 ? -31.359 9.822 52.057 1.00 93.94 364 MET A C 1
ATOM 2803 O O . MET A 1 364 ? -31.702 10.073 53.211 1.00 93.94 364 MET A O 1
ATOM 2807 N N . LYS A 1 365 ? -31.530 10.683 51.053 1.00 94.06 365 LYS A N 1
ATOM 2808 C CA . LYS A 1 365 ? -32.117 12.017 51.206 1.00 94.06 365 LYS A CA 1
ATOM 2809 C C . LYS A 1 365 ? -33.020 12.316 50.018 1.00 94.06 365 LYS A C 1
ATOM 2811 O O . LYS A 1 365 ? -32.677 11.972 48.893 1.00 94.06 365 LYS A O 1
ATOM 2816 N N . SER A 1 366 ? -34.119 13.010 50.281 1.00 94.38 366 SER A N 1
ATOM 2817 C CA . SER A 1 366 ? -34.975 13.627 49.271 1.00 94.38 366 SER A CA 1
ATOM 2818 C C . SER A 1 366 ? -35.167 15.096 49.639 1.00 94.38 366 SER A C 1
ATOM 2820 O O . SER A 1 366 ? -35.189 15.431 50.824 1.00 94.38 366 SER A O 1
ATOM 2822 N N . VAL A 1 367 ? -35.240 15.972 48.634 1.00 93.62 367 VAL A N 1
ATOM 2823 C CA . VAL A 1 367 ? -35.571 17.395 48.839 1.00 93.62 367 VAL A CA 1
ATOM 2824 C C . VAL A 1 367 ? -37.061 17.547 49.131 1.00 93.62 367 VAL A C 1
ATOM 2826 O O . VAL A 1 367 ? -37.453 18.341 49.982 1.00 93.62 367 VAL A O 1
ATOM 2829 N N . GLU A 1 368 ? -37.875 16.756 48.440 1.00 95.38 368 GLU A N 1
ATOM 2830 C CA . GLU A 1 368 ? -39.318 16.672 48.638 1.00 95.38 368 GLU A CA 1
ATOM 2831 C C . GLU A 1 368 ? -39.670 15.386 49.403 1.00 95.38 368 GLU A C 1
ATOM 2833 O O . GLU A 1 368 ? -38.817 14.758 50.036 1.00 95.38 368 GLU A O 1
ATOM 2838 N N . THR A 1 369 ? -40.932 14.969 49.366 1.00 93.06 369 THR A N 1
ATOM 2839 C CA . THR A 1 369 ? -41.401 13.769 50.059 1.00 93.06 369 THR A CA 1
ATOM 2840 C C . THR A 1 369 ? -40.616 12.523 49.635 1.00 93.06 369 THR A C 1
ATOM 2842 O O . THR A 1 369 ? -40.520 12.199 48.455 1.00 93.06 369 THR A O 1
ATOM 2845 N N . MET A 1 370 ? -40.070 11.798 50.615 1.00 95.31 370 MET A N 1
ATOM 2846 C CA . MET A 1 370 ? -39.572 10.437 50.424 1.00 95.31 370 MET A CA 1
ATOM 2847 C C . MET A 1 370 ? -40.696 9.460 50.773 1.00 95.31 370 MET A C 1
ATOM 2849 O O . MET A 1 370 ? -41.156 9.432 51.912 1.00 95.31 370 MET A O 1
ATOM 2853 N N . THR A 1 371 ? -41.130 8.658 49.804 1.00 94.19 371 THR A N 1
ATOM 2854 C CA . THR A 1 371 ? -42.144 7.618 50.013 1.00 94.19 371 THR A CA 1
ATOM 2855 C C . THR A 1 371 ? -41.475 6.252 50.052 1.00 94.19 371 THR A C 1
ATOM 2857 O O . THR A 1 371 ? -40.806 5.860 49.100 1.00 94.19 371 THR A O 1
ATOM 2860 N N . ILE A 1 372 ? -41.685 5.517 51.142 1.00 93.00 372 ILE A N 1
ATOM 2861 C CA . ILE A 1 372 ? -41.329 4.102 51.252 1.00 93.00 372 ILE A CA 1
ATOM 2862 C C . ILE A 1 372 ? -42.644 3.335 51.313 1.00 93.00 372 ILE A C 1
ATOM 2864 O O . ILE A 1 372 ? -43.449 3.544 52.217 1.00 93.00 372 ILE A O 1
ATOM 2868 N N . HIS A 1 373 ? -42.878 2.486 50.319 1.00 93.31 373 HIS A N 1
ATOM 2869 C CA . HIS A 1 373 ? -44.065 1.651 50.236 1.00 93.31 373 HIS A CA 1
ATOM 2870 C C . HIS A 1 373 ? -43.642 0.194 50.090 1.00 93.31 373 HIS A C 1
ATOM 2872 O O . HIS A 1 373 ? -42.770 -0.126 49.283 1.00 93.31 373 HIS A O 1
ATOM 2878 N N . THR A 1 374 ? -44.272 -0.677 50.870 1.00 92.50 374 THR A N 1
ATOM 2879 C CA . THR A 1 374 ? -44.187 -2.128 50.715 1.00 92.50 374 THR A CA 1
ATOM 2880 C C . THR A 1 374 ? -45.591 -2.660 50.474 1.00 92.50 374 THR A C 1
ATOM 2882 O O . THR A 1 374 ? -46.549 -2.193 51.089 1.00 92.50 374 THR A O 1
ATOM 2885 N N . GLU A 1 375 ? -45.715 -3.633 49.575 1.00 90.88 375 GLU A N 1
ATOM 2886 C CA . GLU A 1 375 ? -46.989 -4.313 49.323 1.00 90.88 375 GLU A CA 1
ATOM 2887 C C . GLU A 1 375 ? -47.312 -5.357 50.405 1.00 90.88 375 GLU A C 1
ATOM 2889 O O . GLU A 1 375 ? -48.454 -5.790 50.538 1.00 90.88 375 GLU A O 1
ATOM 2894 N N . ALA A 1 376 ? -46.306 -5.767 51.180 1.00 93.12 376 ALA A N 1
ATOM 2895 C CA . ALA A 1 376 ? -46.430 -6.757 52.240 1.00 93.12 376 ALA A CA 1
ATOM 2896 C C . ALA A 1 376 ? -45.930 -6.168 53.569 1.00 93.12 376 ALA A C 1
ATOM 2898 O O . ALA A 1 376 ? -46.296 -5.059 53.951 1.00 93.12 376 ALA A O 1
ATOM 2899 N N . ASN A 1 377 ? -45.087 -6.900 54.293 1.00 91.75 377 ASN A N 1
ATOM 2900 C CA . ASN A 1 377 ? -44.565 -6.455 55.580 1.00 91.75 377 ASN A CA 1
ATOM 2901 C C . ASN A 1 377 ? -43.319 -5.580 55.397 1.00 91.75 377 ASN A C 1
ATOM 2903 O O . ASN A 1 377 ? -42.470 -5.861 54.549 1.00 91.75 377 ASN A O 1
ATOM 2907 N N . MET A 1 378 ? -43.186 -4.548 56.231 1.00 94.25 378 MET A N 1
ATOM 2908 C CA . MET A 1 378 ? -41.937 -3.811 56.424 1.00 94.25 378 MET A CA 1
ATOM 2909 C C . MET A 1 378 ? -41.330 -4.251 57.753 1.00 94.25 378 MET A C 1
ATOM 2911 O O . MET A 1 378 ? -42.015 -4.232 58.773 1.00 94.25 378 MET A O 1
ATOM 2915 N N . ALA A 1 379 ? -40.066 -4.665 57.738 1.00 93.31 379 ALA A N 1
ATOM 2916 C CA . ALA A 1 379 ? -39.330 -5.035 58.940 1.00 93.31 379 ALA A CA 1
ATOM 2917 C C . ALA A 1 379 ? -38.083 -4.160 59.054 1.00 93.31 379 ALA A C 1
ATOM 2919 O O . ALA A 1 379 ? -37.228 -4.167 58.167 1.00 93.31 379 ALA A O 1
ATOM 2920 N N . GLU A 1 380 ? -37.984 -3.427 60.156 1.00 92.94 380 GLU A N 1
ATOM 2921 C CA . GLU A 1 380 ? -36.855 -2.561 60.471 1.00 92.94 380 GLU A CA 1
ATOM 2922 C C . GLU A 1 380 ? -36.199 -3.061 61.755 1.00 92.94 380 GLU A C 1
ATOM 2924 O O . GLU A 1 380 ? -36.844 -3.180 62.796 1.00 92.94 380 GLU A O 1
ATOM 2929 N N . THR A 1 381 ? -34.906 -3.369 61.677 1.00 92.88 381 THR A N 1
ATOM 2930 C CA . THR A 1 381 ? -34.150 -3.922 62.803 1.00 92.88 381 THR A CA 1
ATOM 2931 C C . THR A 1 381 ? -32.835 -3.175 62.943 1.00 92.88 381 THR A C 1
ATOM 2933 O O . THR A 1 381 ? -32.030 -3.143 62.012 1.00 92.88 381 THR A O 1
ATOM 2936 N N . ALA A 1 382 ? -32.578 -2.626 64.130 1.00 92.31 382 ALA A N 1
ATOM 2937 C CA . ALA A 1 382 ? -31.257 -2.145 64.517 1.00 92.31 382 ALA A CA 1
ATOM 2938 C C . ALA A 1 382 ? -30.559 -3.182 65.404 1.00 92.31 382 ALA A C 1
ATOM 2940 O O . ALA A 1 382 ? -31.168 -3.739 66.312 1.00 92.31 382 ALA A O 1
ATOM 2941 N N . GLY A 1 383 ? -29.266 -3.417 65.166 1.00 91.19 383 GLY A N 1
ATOM 2942 C CA . GLY A 1 383 ? -28.475 -4.350 65.979 1.00 91.19 383 GLY A CA 1
ATOM 2943 C C . GLY A 1 383 ? -28.152 -3.839 67.388 1.00 91.19 383 GLY A C 1
ATOM 2944 O O . GLY A 1 383 ? -27.789 -4.631 68.250 1.00 91.19 383 GLY A O 1
ATOM 2945 N N . THR A 1 384 ? -28.260 -2.528 67.623 1.00 93.00 384 THR A N 1
ATOM 2946 C CA . THR A 1 384 ? -27.939 -1.894 68.911 1.00 93.00 384 THR A CA 1
ATOM 2947 C C . THR A 1 384 ? -29.039 -0.939 69.356 1.00 93.00 384 THR A C 1
ATOM 2949 O O . THR A 1 384 ? -29.747 -1.227 70.314 1.00 93.00 384 THR A O 1
ATOM 2952 N N . SER A 1 385 ? -29.202 0.190 68.668 1.00 90.19 385 SER A N 1
ATOM 2953 C CA . SER A 1 385 ? -30.202 1.203 68.990 1.00 90.19 385 SER A CA 1
ATOM 2954 C C . SER A 1 385 ? -30.897 1.715 67.736 1.00 90.19 385 SER A C 1
ATOM 2956 O O . SER A 1 385 ? -30.273 1.927 66.695 1.00 90.19 385 SER A O 1
ATOM 2958 N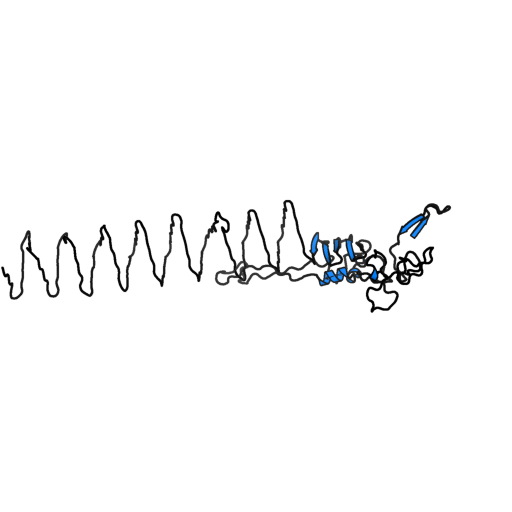 N . TRP A 1 386 ? -32.205 1.927 67.856 1.00 92.56 386 TRP A N 1
ATOM 2959 C CA . TRP A 1 386 ? -33.006 2.654 66.882 1.00 92.56 386 TRP A CA 1
ATOM 2960 C C . TRP A 1 386 ? -33.315 4.037 67.447 1.00 92.56 386 TRP A C 1
ATOM 2962 O O . TRP A 1 386 ? -33.763 4.155 68.586 1.00 92.56 386 TRP A O 1
ATOM 2972 N N . SER A 1 387 ? -33.056 5.082 66.666 1.00 92.25 387 SER A N 1
ATOM 2973 C CA . SER A 1 387 ? -33.361 6.460 67.039 1.00 92.25 387 SER A CA 1
ATOM 2974 C C . SER A 1 387 ? -33.993 7.159 65.848 1.00 92.25 387 SER A C 1
ATOM 2976 O O . SER A 1 387 ? -33.435 7.152 64.751 1.00 92.25 387 SER A O 1
ATOM 2978 N N . GLU A 1 388 ? -35.158 7.752 66.074 1.00 93.12 388 GLU A N 1
ATOM 2979 C CA . GLU A 1 388 ? -35.910 8.486 65.069 1.00 93.12 388 GLU A CA 1
ATOM 2980 C C . GLU A 1 388 ? -36.176 9.893 65.586 1.00 93.12 388 GLU A C 1
ATOM 2982 O O . GLU A 1 388 ? -36.808 10.083 66.626 1.00 93.12 388 GLU A O 1
ATOM 2987 N N . THR A 1 389 ? -35.705 10.880 64.834 1.00 93.25 389 THR A N 1
ATOM 2988 C CA . THR A 1 389 ? -35.911 12.291 65.146 1.00 93.25 389 THR A CA 1
ATOM 2989 C C . THR A 1 389 ? -36.813 12.893 64.086 1.00 93.25 389 THR A C 1
ATOM 2991 O O . THR A 1 389 ? -36.457 12.918 62.909 1.00 93.25 389 THR A O 1
ATOM 2994 N N . VAL A 1 390 ? -37.958 13.424 64.507 1.00 91.69 390 VAL A N 1
ATOM 2995 C CA . VAL A 1 390 ? -38.906 14.105 63.622 1.00 91.69 390 VAL A CA 1
ATOM 2996 C C . VAL A 1 390 ? -38.915 15.589 63.963 1.00 91.69 390 VAL A C 1
ATOM 2998 O O . VAL A 1 390 ? -39.080 15.957 65.120 1.00 91.69 390 VAL A O 1
ATOM 3001 N N . GLY A 1 391 ? -38.696 16.444 62.960 1.00 90.19 391 GLY A N 1
ATOM 3002 C CA . GLY A 1 391 ? -38.501 17.880 63.184 1.00 90.19 391 GLY A CA 1
ATOM 3003 C C . GLY A 1 391 ? -39.766 18.644 63.583 1.00 90.19 391 GLY A C 1
ATOM 3004 O O . GLY A 1 391 ? -39.667 19.651 64.276 1.00 90.19 391 GLY A O 1
ATOM 3005 N N . THR A 1 392 ? -40.943 18.189 63.144 1.00 91.19 392 THR A N 1
ATOM 3006 C CA . THR A 1 392 ? -42.224 18.868 63.399 1.00 91.19 392 THR A CA 1
ATOM 3007 C C . THR A 1 392 ? -43.269 17.913 63.962 1.00 91.19 392 THR A C 1
ATOM 3009 O O . THR A 1 392 ? -43.579 17.961 65.147 1.00 91.19 392 THR A O 1
ATOM 3012 N N . THR A 1 393 ? -43.817 17.033 63.128 1.00 90.38 393 THR A N 1
ATOM 3013 C CA . THR A 1 393 ? -44.934 16.163 63.497 1.00 90.38 393 THR A CA 1
ATOM 3014 C C . THR A 1 393 ? -44.673 14.748 63.023 1.00 90.38 393 THR A C 1
ATOM 3016 O O . THR A 1 393 ? -44.451 14.511 61.837 1.00 90.38 393 THR A O 1
ATOM 3019 N N . ARG A 1 394 ? -44.751 13.799 63.957 1.00 91.12 394 ARG A N 1
ATOM 3020 C CA . ARG A 1 394 ? -44.824 12.373 63.655 1.00 91.12 394 ARG A CA 1
ATOM 3021 C C . ARG A 1 394 ? -46.282 11.940 63.726 1.00 91.12 394 ARG A C 1
ATOM 3023 O O . ARG A 1 394 ? -46.903 12.077 64.775 1.00 91.12 394 ARG A O 1
ATOM 3030 N N . VAL A 1 395 ? -46.804 11.388 62.637 1.00 89.19 395 VAL A N 1
ATOM 3031 C CA . VAL A 1 395 ? -48.120 10.740 62.613 1.00 89.19 395 VAL A CA 1
ATOM 3032 C C . VAL A 1 395 ? -47.902 9.252 62.379 1.00 89.19 395 VAL A C 1
ATOM 3034 O O . VAL A 1 395 ? -47.280 8.868 61.393 1.00 89.19 395 VAL A O 1
ATOM 3037 N N . SER A 1 396 ? -48.393 8.425 63.298 1.00 89.12 396 SER A N 1
ATOM 3038 C CA . SER A 1 396 ? -48.428 6.971 63.153 1.00 89.12 396 SER A CA 1
ATOM 3039 C C . SER A 1 396 ? -49.881 6.535 63.219 1.00 89.12 396 SER A C 1
ATOM 3041 O O . SER A 1 396 ? -50.567 6.806 64.203 1.00 89.12 396 SER A O 1
ATOM 3043 N N . THR A 1 397 ? -50.366 5.896 62.162 1.00 89.19 397 THR A N 1
ATOM 3044 C CA . THR A 1 397 ? -51.756 5.449 62.062 1.00 89.19 397 THR A CA 1
ATOM 3045 C C . THR A 1 397 ? -51.766 3.992 61.637 1.00 89.19 397 THR A C 1
ATOM 3047 O O . THR A 1 397 ? -51.102 3.617 60.676 1.00 89.19 397 THR A O 1
ATOM 3050 N N . THR A 1 398 ? -52.530 3.175 62.355 1.00 86.56 398 THR A N 1
ATOM 3051 C CA . THR A 1 398 ? -52.793 1.774 62.017 1.00 86.56 398 THR A CA 1
ATOM 3052 C C . THR A 1 398 ? -54.266 1.623 61.650 1.00 86.56 398 THR A C 1
ATOM 3054 O O . THR A 1 398 ? -55.119 2.325 62.190 1.00 86.56 398 THR A O 1
ATOM 3057 N N . GLY A 1 399 ? -54.574 0.713 60.726 1.00 88.81 399 GLY A N 1
ATOM 3058 C CA . GLY A 1 399 ? -55.959 0.349 60.408 1.00 88.81 399 GLY A CA 1
ATOM 3059 C C . GLY A 1 399 ? -56.586 -0.618 61.418 1.00 88.81 399 GLY A C 1
ATOM 3060 O O . GLY A 1 399 ? -57.780 -0.886 61.338 1.00 88.81 399 GLY A O 1
ATOM 3061 N N . SER A 1 400 ? -55.789 -1.171 62.336 1.00 88.56 400 SER A N 1
ATOM 3062 C CA . SER A 1 400 ? -56.252 -2.095 63.375 1.00 88.56 400 SER A CA 1
ATOM 3063 C C . SER A 1 400 ? -55.534 -1.808 64.697 1.00 88.56 400 SER A C 1
ATOM 3065 O O . SER A 1 400 ? -55.762 -0.762 65.296 1.00 88.56 400 SER A O 1
ATOM 3067 N N . THR A 1 401 ? -54.647 -2.695 65.138 1.00 86.62 401 THR A N 1
ATOM 3068 C CA . THR A 1 401 ? -53.931 -2.586 66.409 1.00 86.62 401 THR A CA 1
ATOM 3069 C C . THR A 1 401 ? -52.556 -1.957 66.205 1.00 86.62 401 THR A C 1
ATOM 3071 O O . THR A 1 401 ? -51.904 -2.164 65.177 1.00 86.62 401 THR A O 1
ATOM 3074 N N . TRP A 1 402 ? -52.124 -1.153 67.177 1.00 89.50 402 TRP A N 1
ATOM 3075 C CA . TRP A 1 402 ? -50.738 -0.717 67.314 1.00 89.50 402 TRP A CA 1
ATOM 3076 C C . TRP A 1 402 ? -50.180 -1.362 68.576 1.00 89.50 402 TRP A C 1
ATOM 3078 O O . TRP A 1 402 ? -50.535 -0.966 69.684 1.00 89.50 402 TRP A O 1
ATOM 3088 N N . ASP A 1 403 ? -49.341 -2.377 68.394 1.00 88.31 403 ASP A N 1
ATOM 3089 C CA . ASP A 1 403 ? -48.721 -3.102 69.496 1.00 88.31 403 ASP A CA 1
ATOM 3090 C C . ASP A 1 403 ? -47.308 -2.577 69.749 1.00 88.31 403 ASP A C 1
ATOM 3092 O O . ASP A 1 403 ? -46.503 -2.413 68.829 1.00 88.31 403 ASP A O 1
ATOM 3096 N N . HIS A 1 404 ? -46.988 -2.357 71.021 1.00 88.12 404 HIS A N 1
ATOM 3097 C CA . HIS A 1 404 ? -45.638 -2.059 71.473 1.00 88.12 404 HIS A CA 1
ATOM 3098 C C . HIS A 1 404 ? -45.255 -3.016 72.599 1.00 88.12 404 HIS A C 1
ATOM 3100 O O . HIS A 1 404 ? -46.032 -3.275 73.516 1.00 88.12 404 HIS A O 1
ATOM 3106 N N . THR A 1 405 ? -44.038 -3.545 72.545 1.00 90.38 405 THR A N 1
ATOM 3107 C CA . THR A 1 405 ? -43.487 -4.408 73.590 1.00 90.38 405 THR A CA 1
ATOM 3108 C C . THR A 1 405 ? -42.078 -3.940 73.911 1.00 90.38 405 THR A C 1
ATOM 3110 O O . THR A 1 405 ? -41.221 -3.907 73.030 1.00 90.38 405 THR A O 1
ATOM 3113 N N . SER A 1 406 ? -41.838 -3.600 75.175 1.00 89.38 406 SER A N 1
ATOM 3114 C CA . SER A 1 406 ? -40.521 -3.224 75.687 1.00 89.38 406 SER A CA 1
ATOM 3115 C C . SER A 1 406 ? -40.085 -4.212 76.763 1.00 89.38 406 SER A C 1
ATOM 3117 O O . SER A 1 406 ? -40.875 -4.581 77.629 1.00 89.38 406 SER A O 1
ATOM 3119 N N . GLY A 1 407 ? -38.821 -4.641 76.710 1.00 89.69 407 GLY A N 1
ATOM 3120 C CA . GLY A 1 407 ? -38.203 -5.450 77.767 1.00 89.69 407 GLY A CA 1
ATOM 3121 C C . GLY A 1 407 ? -37.761 -4.635 78.990 1.00 89.69 407 GLY A C 1
ATOM 3122 O O . GLY A 1 407 ? -37.376 -5.220 79.998 1.00 89.69 407 GLY A O 1
ATOM 3123 N N . GLY A 1 408 ? -37.800 -3.303 78.897 1.00 91.56 408 GLY A N 1
ATOM 3124 C CA . GLY A 1 408 ? -37.499 -2.367 79.981 1.00 91.56 408 GLY A CA 1
ATOM 3125 C C . GLY A 1 408 ? -38.494 -1.207 80.012 1.00 91.56 408 GLY A C 1
ATOM 3126 O O . GLY A 1 408 ? -39.578 -1.293 79.432 1.00 91.56 408 GLY A O 1
ATOM 3127 N N . ASP A 1 409 ? -38.118 -0.110 80.663 1.00 90.19 409 ASP A N 1
ATOM 3128 C CA . ASP A 1 409 ? -39.018 1.025 80.867 1.00 90.19 409 ASP A CA 1
ATOM 3129 C C . ASP A 1 409 ? -39.402 1.716 79.552 1.00 90.19 409 ASP A C 1
ATOM 3131 O O . ASP A 1 409 ? -38.573 1.940 78.667 1.00 90.19 409 ASP A O 1
ATOM 3135 N N . ILE A 1 410 ? -40.678 2.085 79.450 1.00 90.38 410 ILE A N 1
ATOM 3136 C CA . ILE A 1 410 ? -41.188 2.969 78.404 1.00 90.38 410 ILE A CA 1
ATOM 3137 C C . ILE A 1 410 ? -41.323 4.354 79.025 1.00 90.38 410 ILE A C 1
ATOM 3139 O O . ILE A 1 410 ? -42.120 4.554 79.941 1.00 90.38 410 ILE A O 1
ATOM 3143 N N . THR A 1 411 ? -40.574 5.318 78.497 1.00 87.94 411 THR A N 1
ATOM 3144 C CA . THR A 1 411 ? -40.615 6.707 78.959 1.00 87.94 411 THR A CA 1
ATOM 3145 C C . THR A 1 411 ? -41.238 7.578 77.880 1.00 87.94 411 THR A C 1
ATOM 3147 O O . THR A 1 411 ? -40.661 7.755 76.809 1.00 87.94 411 THR A O 1
ATOM 3150 N N . ILE A 1 412 ? -42.410 8.142 78.169 1.00 86.31 412 ILE A N 1
ATOM 3151 C CA . ILE A 1 412 ? -43.085 9.120 77.312 1.00 86.31 412 ILE A CA 1
ATOM 3152 C C . ILE A 1 412 ? -43.035 10.461 78.032 1.00 86.31 412 ILE A C 1
ATOM 3154 O O . ILE A 1 412 ? -43.530 10.589 79.149 1.00 86.31 412 ILE A O 1
ATOM 3158 N N . ILE A 1 413 ? -42.433 11.454 77.387 1.00 82.88 413 ILE A N 1
ATOM 3159 C CA . ILE A 1 413 ? -42.354 12.820 77.903 1.00 82.88 413 ILE A CA 1
ATOM 3160 C C . ILE A 1 413 ? -43.110 13.699 76.915 1.00 82.88 413 ILE A C 1
ATOM 3162 O O . ILE A 1 413 ? -42.674 13.878 75.778 1.00 82.88 413 ILE A O 1
ATOM 3166 N N . GLY A 1 414 ? -44.276 14.181 77.336 1.00 79.44 414 GLY A N 1
ATOM 3167 C CA . GLY A 1 414 ? -45.060 15.165 76.597 1.00 79.44 414 GLY A CA 1
ATOM 3168 C C . GLY A 1 414 ? -44.643 16.593 76.939 1.00 79.44 414 GLY A C 1
ATOM 3169 O O . GLY A 1 414 ? -43.864 16.817 77.866 1.00 79.44 414 GLY A O 1
ATOM 3170 N N . GLY A 1 415 ? -45.177 17.552 76.181 1.00 80.50 415 GLY A N 1
ATOM 3171 C CA . GLY A 1 415 ? -45.227 18.951 76.608 1.00 80.50 415 GLY A CA 1
ATOM 3172 C C . GLY A 1 415 ? -46.308 19.138 77.676 1.00 80.50 415 GLY A C 1
ATOM 3173 O O . GLY A 1 415 ? -46.387 18.359 78.622 1.00 80.50 415 GLY A O 1
ATOM 3174 N N . ASP A 1 416 ? -47.165 20.140 77.496 1.00 80.06 416 ASP A N 1
ATOM 3175 C CA . ASP A 1 416 ? -48.195 20.482 78.486 1.00 80.06 416 ASP A CA 1
ATOM 3176 C C . ASP A 1 416 ? -49.277 19.393 78.647 1.00 80.06 416 ASP A C 1
ATOM 3178 O O . ASP A 1 416 ? -49.756 19.184 79.758 1.00 80.06 416 ASP A O 1
ATOM 3182 N N . ASP A 1 417 ? -49.604 18.649 77.579 1.00 78.50 417 ASP A N 1
ATOM 3183 C CA . ASP A 1 417 ? -50.659 17.626 77.578 1.00 78.50 417 ASP A CA 1
ATOM 3184 C C . ASP A 1 417 ? -50.241 16.319 76.872 1.00 78.50 417 ASP A C 1
ATOM 3186 O O . ASP A 1 417 ? -49.607 16.323 75.813 1.00 78.50 417 ASP A O 1
ATOM 3190 N N . ILE A 1 418 ? -50.661 15.177 77.436 1.00 81.75 418 ILE A N 1
ATOM 3191 C CA . ILE A 1 418 ? -50.664 13.859 76.777 1.00 81.75 418 ILE A CA 1
ATOM 3192 C C . ILE A 1 418 ? -52.115 13.380 76.715 1.00 81.75 418 ILE A C 1
ATOM 3194 O O . ILE A 1 418 ? -52.699 12.985 77.724 1.00 81.75 418 ILE A O 1
ATOM 3198 N N . HIS A 1 419 ? -52.700 13.392 75.521 1.00 78.00 419 HIS A N 1
ATOM 3199 C CA . HIS A 1 419 ? -54.068 12.928 75.311 1.00 78.00 419 HIS A CA 1
ATOM 3200 C C . HIS A 1 419 ? -54.078 11.447 74.934 1.00 78.00 419 HIS A C 1
ATOM 3202 O O . HIS A 1 419 ? -53.858 11.083 73.781 1.00 78.00 419 HIS A O 1
ATOM 3208 N N . LEU A 1 420 ? -54.355 10.592 75.914 1.00 76.00 420 LEU A N 1
ATOM 3209 C CA . LEU A 1 420 ? -54.678 9.187 75.684 1.00 76.00 420 LEU A CA 1
ATOM 3210 C C . LEU A 1 420 ? -56.202 9.078 75.621 1.00 76.00 420 LEU A C 1
ATOM 3212 O O . LEU A 1 420 ? -56.864 9.077 76.657 1.00 76.00 420 LEU A O 1
ATOM 3216 N N . ASN A 1 421 ? -56.763 9.062 74.415 1.00 62.69 421 ASN A N 1
ATOM 3217 C CA . ASN A 1 421 ? -58.179 8.753 74.230 1.00 62.69 421 ASN A CA 1
ATOM 3218 C C . ASN A 1 421 ? -58.311 7.235 74.004 1.00 62.69 421 ASN A C 1
ATOM 3220 O O . ASN A 1 421 ? -57.529 6.711 73.206 1.00 62.69 421 ASN A O 1
ATOM 3224 N N . PRO A 1 422 ? -59.216 6.535 74.713 1.00 55.56 422 PRO A N 1
ATOM 3225 C CA . PRO A 1 422 ? -59.427 5.099 74.537 1.00 55.56 422 PRO A CA 1
ATOM 3226 C C . PRO A 1 422 ? -59.998 4.731 73.164 1.00 55.56 422 PRO A C 1
ATOM 3228 O O . PRO A 1 422 ? -60.678 5.585 72.544 1.00 55.56 422 PRO A O 1
#

Organism: NCBI:txid408172

pLDDT: mean 81.6, std 16.28, range [37.28, 97.94]

Secondary structure (DSSP, 8-state):
-EEESSTTT---EEE--PPS---SS---TTSTTS----TT-----TTS--TT---HHHH----SS---S-S-TT---TT----TT---TTS-SS-GGGSGGGGGGSHHHHHHHHH----B--------TTT-TTHHHHT--------B-PPPGGGS-TT-SS--SS-TTTEEEEE-TT--EEEEE--TT--EEEEE-TTS-EEEE-TTS-EEEE-SS------SS-------S------SS------SS------SS------SS--------STT--------SS------SS------SS------SS------SS------SS------SSS------SS------SSS------SS------SS------SS------SS------SS------SS------SS------SS------